Protein AF-A0A8H5FHR3-F1 (afdb_monomer_lite)

Foldseek 3Di:
DDDDDDDDDDDDPPPCPQDQKDKFKEKEKEWDWDFDQDPVRDTDIDIDIDIDIDIAMQGLDPCRVLVVVCVVCVVVVNCVPDPRDQLQWFWKWKDAPPDDPVPIDIDGHSVCCCPVPRVCCSVPPGPDHMYMYHYPVVSVVSRVVSVCVPPDDDDDPDPPDDPPQDPLNVQLVVLLVLQCVVAADPVPRWGWAQDPVPRDTDTQDPVQSSQQSSCVSVVQADSNGGHPDLVPDPVNVVVPPVPDDDPPDDDDDDDDDDDDDDDDDPPVVVVVVVVVPDDDDDDDDDDDDDDDDDDDDDDDDDDPPPPDPPPDPPPPDDPDPPPDDDLVCLVVDDLVVVVVVVDDSVVSVVSVVVSVVVVPPPPPPPPPDDDDPDDDDDDDDDFDKFWKKKFWAAPVRDTPDIDIFIWGKDFAPDFDQWDQDPVRIIIWMWTDDPPDPDTHTDDTRMYIDTDDD

Radius of gyration: 36.01 Å; chains: 1; bounding box: 108×109×96 Å

Secondary structure (DSSP, 8-state):
-PPPPPPP--------PPPSEEEEEEEEEEEEEEEEEPTTS-EEEEEEEEEEEEEEEEESSHHHHHHHHHHHHHHTT-TTT----TTS---EEEE-TTS-GGGPEEE-SHHHIIIIIIHHHHHS--SS-EEEEEEHHHHHHHHHHHHTTS-----S--SS------HHHHHHHHHHHHHHHHHB-TTT--EEEE-TTT-PEEEE-HHHHHHHHHHHHTTS--SSS--SSTTT-HHHHHHHHTT------------------PPP-THHHHHHHHTTS----------------PPPPPP------------SSSSSS----TT---GGGTTTS-HHHHHTTT--HHHHHHHHHHHHHHHTSGGG--------PPP-----PPPPPEEEEEEEE-TT--EEEEEEEEEEEEE-SSS-S-EE-TTSPEEEEEEEPTTSSSEEEPPTTEEEEE---

Structure (mmCIF, N/CA/C/O backbone):
data_AF-A0A8H5FHR3-F1
#
_entry.id   AF-A0A8H5FHR3-F1
#
loop_
_atom_site.group_PDB
_atom_site.id
_atom_site.type_symbol
_atom_site.label_atom_id
_atom_site.label_alt_id
_atom_site.label_comp_id
_atom_site.label_asym_id
_atom_site.label_entity_id
_atom_site.label_seq_id
_atom_site.pdbx_PDB_ins_code
_atom_site.Cartn_x
_atom_site.Cartn_y
_atom_site.Cartn_z
_atom_site.occupancy
_atom_site.B_iso_or_equiv
_atom_site.auth_seq_id
_atom_site.auth_comp_id
_atom_site.auth_asym_id
_atom_site.auth_atom_id
_atom_site.pdbx_PDB_model_num
ATOM 1 N N . MET A 1 1 ? -45.060 -19.296 67.989 1.00 48.03 1 MET A N 1
ATOM 2 C CA . MET A 1 1 ? -43.725 -19.459 67.376 1.00 48.03 1 MET A CA 1
ATOM 3 C C . MET A 1 1 ? -43.779 -18.892 65.967 1.00 48.03 1 MET A C 1
ATOM 5 O O . MET A 1 1 ? -44.470 -19.481 65.146 1.00 48.03 1 MET A O 1
ATOM 9 N N . PRO A 1 2 ? -43.163 -17.733 65.693 1.00 52.31 2 PRO A N 1
ATOM 10 C CA . PRO A 1 2 ? -43.038 -17.230 64.328 1.00 52.31 2 PRO A CA 1
ATOM 11 C C . PRO A 1 2 ? -41.894 -17.955 63.588 1.00 52.31 2 PRO A C 1
ATOM 13 O O . PRO A 1 2 ? -40.923 -18.361 64.235 1.00 52.31 2 PRO A O 1
ATOM 16 N N . PRO A 1 3 ? -41.990 -18.147 62.260 1.00 56.28 3 PRO A N 1
ATOM 17 C CA . PRO A 1 3 ? -40.948 -18.805 61.487 1.00 56.28 3 PRO A CA 1
ATOM 18 C C . PRO A 1 3 ? -39.727 -17.894 61.310 1.00 56.28 3 PRO A C 1
ATOM 20 O O . PRO A 1 3 ? -39.827 -16.685 61.107 1.00 56.28 3 PRO A O 1
ATOM 23 N N . ARG A 1 4 ? -38.564 -18.532 61.422 1.00 52.91 4 ARG A N 1
ATOM 24 C CA . ARG A 1 4 ? -37.206 -17.992 61.323 1.00 52.91 4 ARG A CA 1
ATOM 25 C C . ARG A 1 4 ? -36.960 -17.387 59.927 1.00 52.91 4 ARG A C 1
ATOM 27 O O . ARG A 1 4 ? -37.221 -18.085 58.949 1.00 52.91 4 ARG A O 1
ATOM 34 N N . PRO A 1 5 ? -36.435 -16.155 59.798 1.00 53.44 5 PRO A N 1
ATOM 35 C CA . PRO A 1 5 ? -36.032 -15.632 58.498 1.00 53.44 5 PRO A CA 1
ATOM 36 C C . PRO A 1 5 ? -34.801 -16.393 57.992 1.00 53.44 5 PRO A C 1
ATOM 38 O O . PRO A 1 5 ? -33.836 -16.602 58.732 1.00 53.44 5 PRO A O 1
ATOM 41 N N . ALA A 1 6 ? -34.873 -16.845 56.741 1.00 52.03 6 ALA A N 1
ATOM 42 C CA . ALA A 1 6 ? -33.776 -17.486 56.036 1.00 52.03 6 ALA A CA 1
ATOM 43 C C . ALA A 1 6 ? -32.660 -16.468 55.764 1.00 52.03 6 ALA A C 1
ATOM 45 O O . ALA A 1 6 ? -32.915 -15.349 55.319 1.00 52.03 6 ALA A O 1
ATOM 46 N N . SER A 1 7 ? -31.430 -16.878 56.063 1.00 51.78 7 SER A N 1
ATOM 47 C CA . SER A 1 7 ? -30.209 -16.125 55.801 1.00 51.78 7 SER A CA 1
ATOM 48 C C . SER A 1 7 ? -30.028 -15.856 54.300 1.00 51.78 7 SER A C 1
ATOM 50 O O . SER A 1 7 ? -30.373 -16.719 53.490 1.00 51.78 7 SER A O 1
ATOM 52 N N . PRO A 1 8 ? -29.452 -14.704 53.918 1.00 51.56 8 PRO A N 1
ATOM 53 C CA . PRO A 1 8 ? -29.149 -14.400 52.529 1.00 51.56 8 PRO A CA 1
ATOM 54 C C . PRO A 1 8 ? -28.032 -15.320 52.028 1.00 51.56 8 PRO A C 1
ATOM 56 O O . PRO A 1 8 ? -26.935 -15.360 52.585 1.00 51.56 8 PRO A O 1
ATOM 59 N N . SER A 1 9 ? -28.338 -16.068 50.973 1.00 47.25 9 SER A N 1
ATOM 60 C CA . SER A 1 9 ? -27.372 -16.774 50.142 1.00 47.25 9 SER A CA 1
ATOM 61 C C . SER A 1 9 ? -26.373 -15.769 49.573 1.00 47.25 9 SER A C 1
ATOM 63 O O . SER A 1 9 ? -26.748 -14.886 48.801 1.00 47.25 9 SER A O 1
ATOM 65 N N . GLN A 1 10 ? -25.115 -15.908 49.994 1.00 43.34 10 GLN A N 1
ATOM 66 C CA . GLN A 1 10 ? -23.955 -15.299 49.356 1.00 43.34 10 GLN A CA 1
ATOM 67 C C . GLN A 1 10 ? -23.964 -15.706 47.882 1.00 43.34 10 GLN A C 1
ATOM 69 O O . GLN A 1 10 ? -23.817 -16.883 47.568 1.00 43.34 10 GLN A O 1
ATOM 74 N N . SER A 1 11 ? -24.199 -14.741 46.997 1.00 49.16 11 SER A N 1
ATOM 75 C CA . SER A 1 11 ? -23.905 -14.880 45.578 1.00 49.16 11 SER A CA 1
ATOM 76 C C . SER A 1 11 ? -22.392 -14.893 45.415 1.00 49.16 11 SER A C 1
ATOM 78 O O . SER A 1 11 ? -21.709 -13.968 45.864 1.00 49.16 11 SER A O 1
ATOM 80 N N . ASP A 1 12 ? -21.908 -15.968 44.813 1.00 45.31 12 ASP A N 1
ATOM 81 C CA . ASP A 1 12 ? -20.527 -16.195 44.435 1.00 45.31 12 ASP A CA 1
ATOM 82 C C . ASP A 1 12 ? -19.939 -14.979 43.706 1.00 45.31 12 ASP A C 1
ATOM 84 O O . ASP A 1 12 ? -20.491 -14.482 42.724 1.00 45.31 12 ASP A O 1
ATOM 88 N N . ASN A 1 13 ? -18.799 -14.500 44.209 1.00 45.59 13 ASN A N 1
ATOM 89 C CA . ASN A 1 13 ? -17.895 -13.637 43.462 1.00 45.59 13 ASN A CA 1
ATOM 90 C C . ASN A 1 13 ? -17.289 -14.483 42.337 1.00 45.59 13 ASN A C 1
ATOM 92 O O . ASN A 1 13 ? -16.239 -15.105 42.515 1.00 45.59 13 ASN A O 1
ATOM 96 N N . GLU A 1 14 ? -17.968 -14.531 41.196 1.00 49.78 14 GLU A N 1
ATOM 97 C CA . GLU A 1 14 ? -17.368 -14.955 39.939 1.00 49.78 14 GLU A CA 1
ATOM 98 C C . GLU A 1 14 ? -16.311 -13.905 39.588 1.00 49.78 14 GLU A C 1
ATOM 100 O O . GLU A 1 14 ? -16.619 -12.748 39.307 1.00 49.78 14 GLU A O 1
ATOM 105 N N . ALA A 1 15 ? -15.043 -14.277 39.765 1.00 50.47 15 ALA A N 1
ATOM 106 C CA . ALA A 1 15 ? -13.921 -13.434 39.400 1.00 50.47 15 ALA A CA 1
ATOM 107 C C . ALA A 1 15 ? -14.046 -13.104 37.910 1.00 50.47 15 ALA A C 1
ATOM 109 O O . ALA A 1 15 ? -13.967 -13.997 37.070 1.00 50.47 15 ALA A O 1
ATOM 110 N N . ASP A 1 16 ? -14.280 -11.827 37.632 1.00 54.12 16 ASP A N 1
ATOM 111 C CA . ASP A 1 16 ? -14.440 -11.225 36.315 1.00 54.12 16 ASP A CA 1
ATOM 112 C C . ASP A 1 16 ? -13.160 -11.470 35.498 1.00 54.12 16 ASP A C 1
ATOM 114 O O . ASP A 1 16 ? -12.168 -10.744 35.610 1.00 54.12 16 ASP A O 1
ATOM 118 N N . ILE A 1 17 ? -13.118 -12.582 34.760 1.00 59.38 17 ILE A N 1
ATOM 119 C CA . ILE A 1 17 ? -12.041 -12.850 33.809 1.00 59.38 17 ILE A CA 1
ATOM 120 C C . ILE A 1 17 ? -12.253 -11.840 32.679 1.00 59.38 17 ILE A C 1
ATOM 122 O O . ILE A 1 17 ? -13.296 -11.902 32.023 1.00 59.38 17 ILE A O 1
ATOM 126 N N . PRO A 1 18 ? -11.307 -10.914 32.430 1.00 68.44 18 PRO A N 1
ATOM 127 C CA . PRO A 1 18 ? -11.482 -9.921 31.385 1.00 68.44 18 PRO A CA 1
ATOM 128 C C . PRO A 1 18 ? -11.666 -10.644 30.054 1.00 68.44 18 PRO A C 1
ATOM 130 O O . PRO A 1 18 ? -10.837 -11.474 29.668 1.00 68.44 18 PRO A O 1
ATOM 133 N N . ALA A 1 19 ? -12.773 -10.350 29.372 1.00 73.00 19 ALA A N 1
ATOM 134 C CA . ALA A 1 19 ? -13.045 -10.896 28.053 1.00 73.00 19 ALA A CA 1
ATOM 135 C C . ALA A 1 19 ? -11.858 -10.582 27.131 1.00 73.00 19 ALA A C 1
ATOM 137 O O . ALA A 1 19 ? -11.482 -9.425 26.950 1.00 73.00 19 ALA A O 1
ATOM 138 N N . THR A 1 20 ? -11.237 -11.620 26.572 1.00 86.38 20 THR A N 1
ATOM 139 C CA . THR A 1 20 ? -10.060 -11.477 25.700 1.00 86.38 20 THR A CA 1
ATOM 140 C C . THR A 1 20 ? -10.434 -11.199 24.246 1.00 86.38 20 THR A C 1
ATOM 142 O O . THR A 1 20 ? -9.571 -10.842 23.443 1.00 86.38 20 THR A O 1
ATOM 145 N N . GLU A 1 21 ? -11.712 -11.362 23.901 1.00 90.94 21 GLU A N 1
ATOM 146 C CA . GLU A 1 21 ? -12.247 -11.153 22.562 1.00 90.94 21 GLU A CA 1
ATOM 147 C C . GLU A 1 21 ? -13.685 -10.617 22.588 1.00 90.94 21 GLU A C 1
ATOM 149 O O . GLU A 1 21 ? -14.447 -10.876 23.522 1.00 90.94 21 GLU A O 1
ATOM 154 N N . ILE A 1 22 ? -14.072 -9.879 21.544 1.00 92.81 22 ILE A N 1
ATOM 155 C CA . ILE A 1 22 ? -15.443 -9.384 21.364 1.00 92.81 22 ILE A CA 1
ATOM 156 C C . ILE A 1 22 ? -15.817 -9.289 19.880 1.00 92.81 22 ILE A C 1
ATOM 158 O O . ILE A 1 22 ? -15.094 -8.694 19.080 1.00 92.81 22 ILE A O 1
ATOM 162 N N . SER A 1 23 ? -16.961 -9.865 19.494 1.00 94.31 23 SER A N 1
ATOM 163 C CA . SER A 1 23 ? -17.502 -9.751 18.129 1.00 94.31 23 SER A CA 1
ATOM 164 C C . SER A 1 23 ? -18.374 -8.510 17.995 1.00 94.31 23 SER A C 1
ATOM 166 O O . SER A 1 23 ? -19.320 -8.324 18.761 1.00 94.31 23 SER A O 1
ATOM 168 N N . LEU A 1 24 ? -18.070 -7.659 17.015 1.00 94.69 24 LEU A N 1
ATOM 169 C CA . LEU A 1 24 ? -18.807 -6.424 16.759 1.00 94.69 24 LEU A CA 1
ATOM 170 C C . LEU A 1 24 ? -19.072 -6.216 15.270 1.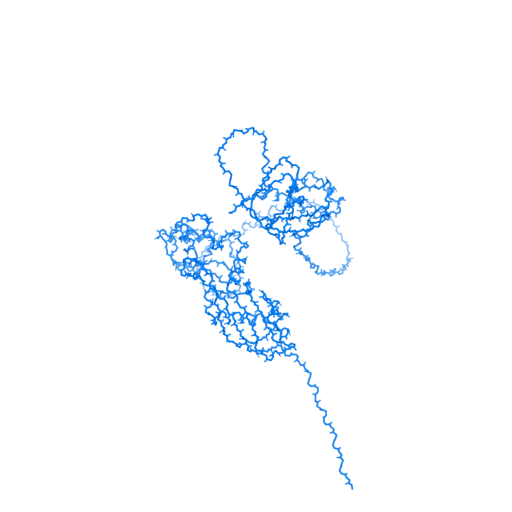00 94.69 24 LEU A C 1
ATOM 172 O O . LEU A 1 24 ? -18.331 -6.662 14.391 1.00 94.69 24 LEU A O 1
ATOM 176 N N . LYS A 1 25 ? -20.127 -5.446 14.990 1.00 95.31 25 LYS A N 1
ATOM 177 C CA . LYS A 1 25 ? -20.406 -4.940 13.645 1.00 95.31 25 LYS A CA 1
ATOM 178 C C . LYS A 1 25 ? -19.497 -3.760 13.320 1.00 95.31 25 LYS A C 1
ATOM 180 O O . LYS A 1 25 ? -19.378 -2.810 14.097 1.00 95.31 25 LYS A O 1
ATOM 185 N N . VAL A 1 26 ? -18.925 -3.800 12.125 1.00 96.50 26 VAL A N 1
ATOM 186 C CA . VAL A 1 26 ? -18.013 -2.795 11.589 1.00 96.50 26 VAL A CA 1
ATOM 187 C C . VAL A 1 26 ? -18.576 -2.257 10.277 1.00 96.50 26 VAL A C 1
ATOM 189 O O . VAL A 1 26 ? -18.879 -3.015 9.355 1.00 96.50 26 VAL A O 1
ATOM 192 N N . SER A 1 27 ? -18.703 -0.937 10.182 1.00 96.19 27 SER A N 1
ATOM 193 C CA . SER A 1 27 ? -19.031 -0.229 8.947 1.00 96.19 27 SER A CA 1
ATOM 194 C C . SER A 1 27 ? -17.742 0.233 8.281 1.00 96.19 27 SER A C 1
ATOM 196 O O . SER A 1 27 ? -16.971 0.990 8.858 1.00 96.19 27 SER A O 1
ATOM 198 N N . VAL A 1 28 ? -17.480 -0.217 7.065 1.00 96.69 28 VAL A N 1
ATOM 199 C CA . VAL A 1 28 ? -16.264 0.113 6.324 1.00 96.69 28 VAL A CA 1
ATOM 200 C C . VAL A 1 28 ? -16.623 1.046 5.180 1.00 96.69 28 VAL A C 1
ATOM 202 O O . VAL A 1 28 ? -17.497 0.731 4.375 1.00 96.69 28 VAL A O 1
ATOM 205 N N . GLN A 1 29 ? -15.946 2.185 5.097 1.00 96.31 29 GLN A N 1
ATOM 206 C CA . GLN A 1 29 ? -16.105 3.201 4.065 1.00 96.31 29 GLN A CA 1
ATOM 207 C C . GLN A 1 29 ? -14.845 3.264 3.209 1.00 96.31 29 GLN A C 1
ATOM 209 O O . GLN A 1 29 ? -13.802 3.741 3.652 1.00 96.31 29 GLN A O 1
ATOM 214 N N . LEU A 1 30 ? -14.946 2.801 1.969 1.00 94.50 30 LEU A N 1
ATOM 215 C CA . LEU A 1 30 ? -13.879 2.875 0.986 1.00 94.50 30 LEU A CA 1
ATOM 216 C C . LEU A 1 30 ? -14.018 4.144 0.151 1.00 94.50 30 LEU A C 1
ATOM 218 O O . LEU A 1 30 ? -15.037 4.340 -0.504 1.00 94.50 30 LEU A O 1
ATOM 222 N N . THR A 1 31 ? -12.976 4.969 0.134 1.00 93.56 31 THR A N 1
ATOM 223 C CA . THR A 1 31 ? -12.853 6.119 -0.760 1.00 93.56 31 THR A CA 1
ATOM 224 C C . THR A 1 31 ? -11.999 5.750 -1.971 1.00 93.56 31 THR A C 1
ATOM 226 O O . THR A 1 31 ? -10.802 5.476 -1.844 1.00 93.56 31 THR A O 1
ATOM 229 N N . GLU A 1 32 ? -12.615 5.794 -3.148 1.00 90.19 32 GLU A N 1
ATOM 230 C CA . GLU A 1 32 ? -11.971 5.662 -4.450 1.00 90.19 32 GLU A CA 1
ATOM 231 C C . GLU A 1 32 ? -11.929 7.020 -5.157 1.00 90.19 32 GLU A C 1
ATOM 233 O O . GLU A 1 32 ? -12.780 7.890 -4.957 1.00 90.19 32 GLU A O 1
ATOM 238 N N . TYR A 1 33 ? -10.910 7.205 -5.992 1.00 87.31 33 TYR A N 1
ATOM 239 C CA . TYR A 1 33 ? -10.744 8.414 -6.785 1.00 87.31 33 TYR A CA 1
ATOM 240 C C . TYR A 1 33 ? -10.643 8.024 -8.250 1.00 87.31 33 TYR A C 1
ATOM 242 O O . TYR A 1 33 ? -9.748 7.267 -8.628 1.00 87.31 33 TYR A O 1
ATOM 250 N N . THR A 1 34 ? -11.549 8.549 -9.062 1.00 81.69 34 THR A N 1
ATOM 251 C CA . THR A 1 34 ? -11.588 8.324 -10.506 1.00 81.69 34 THR A CA 1
ATOM 252 C C . THR A 1 34 ? -11.325 9.635 -11.235 1.00 81.69 34 THR A C 1
ATOM 254 O O . THR A 1 34 ? -11.642 10.726 -10.751 1.00 81.69 34 THR A O 1
ATOM 257 N N . SER A 1 35 ? -10.680 9.556 -12.395 1.00 74.94 35 SER A N 1
ATOM 258 C CA . SER A 1 35 ? -10.514 10.704 -13.277 1.00 74.94 35 SER A CA 1
ATOM 259 C C . SER A 1 35 ? -11.824 10.933 -14.031 1.00 74.94 35 SER A C 1
ATOM 261 O O . SER A 1 35 ? -12.237 10.128 -14.859 1.00 74.94 35 SER A O 1
ATOM 263 N N . GLY A 1 36 ? -12.508 12.031 -13.714 1.00 65.94 36 GLY A N 1
ATOM 264 C CA . GLY A 1 36 ? -13.673 12.493 -14.458 1.00 65.94 36 GLY A CA 1
ATOM 265 C C . GLY A 1 36 ? -13.285 13.589 -15.445 1.00 65.94 36 GLY A C 1
ATOM 266 O O . GLY A 1 36 ? -12.474 14.467 -15.140 1.00 65.94 36 GLY A O 1
ATOM 267 N N . THR A 1 37 ? -13.884 13.579 -16.629 1.00 54.75 37 THR A N 1
ATOM 268 C CA . THR A 1 37 ? -13.828 14.699 -17.572 1.00 54.75 37 THR A CA 1
ATOM 269 C C . THR A 1 37 ? -15.017 15.615 -17.312 1.00 54.75 37 THR A C 1
ATOM 271 O O . THR A 1 37 ? -16.170 15.195 -17.360 1.00 54.75 37 THR A O 1
ATOM 274 N N . THR A 1 38 ? -14.749 16.883 -16.998 1.00 56.47 38 THR A N 1
ATOM 275 C CA . THR A 1 38 ? -15.813 17.895 -16.948 1.00 56.47 38 THR A CA 1
ATOM 276 C C . THR A 1 38 ? -16.218 18.293 -18.367 1.00 56.47 38 THR A C 1
ATOM 278 O O . THR A 1 38 ? -15.428 18.148 -19.300 1.00 56.47 38 THR A O 1
ATOM 281 N N . ALA A 1 39 ? -17.427 18.841 -18.536 1.00 58.69 39 ALA A N 1
ATOM 282 C CA . ALA A 1 39 ? -17.963 19.280 -19.832 1.00 58.69 39 ALA A CA 1
ATOM 283 C C . ALA A 1 39 ? -17.077 20.307 -20.582 1.00 58.69 39 ALA A C 1
ATOM 285 O O . ALA A 1 39 ? -17.313 20.569 -21.754 1.00 58.69 39 ALA A O 1
ATOM 286 N N . GLY A 1 40 ? -16.042 20.857 -19.931 1.00 67.06 40 GLY A N 1
ATOM 287 C CA . GLY A 1 40 ? -15.035 21.743 -20.526 1.00 67.06 40 GLY A CA 1
ATOM 288 C C . GLY A 1 40 ? -13.650 21.116 -20.745 1.00 67.06 40 GLY A C 1
ATOM 289 O O . GLY A 1 40 ? -12.674 21.852 -20.837 1.00 67.06 40 GLY A O 1
ATOM 290 N N . GLY A 1 41 ? -13.510 19.786 -20.743 1.00 61.84 41 GLY A N 1
ATOM 291 C CA . GLY A 1 41 ? -12.248 19.094 -21.060 1.00 61.84 41 GLY A CA 1
ATOM 292 C C . GLY A 1 41 ? -11.176 19.101 -19.960 1.00 61.84 41 GLY A C 1
ATOM 293 O O . GLY A 1 41 ? -10.181 18.388 -20.077 1.00 61.84 41 GLY A O 1
ATOM 294 N N . LYS A 1 42 ? -11.370 19.831 -18.852 1.00 61.72 42 LYS A N 1
ATOM 295 C CA . LYS A 1 42 ? -10.467 19.771 -17.690 1.00 61.72 42 LYS A CA 1
ATOM 296 C C . LYS A 1 42 ? -10.707 18.478 -16.900 1.00 61.72 42 LYS A C 1
ATOM 298 O O . LYS A 1 42 ? -11.839 18.209 -16.472 1.00 61.72 42 LYS A O 1
ATOM 303 N N . LYS A 1 43 ? -9.643 17.688 -16.708 1.00 62.16 43 LYS A N 1
ATOM 304 C CA . LYS A 1 43 ? -9.630 16.491 -15.848 1.00 62.16 43 LYS A CA 1
ATOM 305 C C . LYS A 1 43 ? -9.874 16.933 -14.400 1.00 62.16 43 LYS A C 1
ATOM 307 O O . LYS A 1 43 ? -9.109 17.725 -13.860 1.00 62.16 43 LYS A O 1
ATOM 312 N N . LYS A 1 44 ? -10.943 16.441 -13.773 1.00 74.25 44 LYS A N 1
ATOM 313 C CA . LYS A 1 44 ? -11.244 16.656 -12.353 1.00 74.25 44 LYS A CA 1
ATOM 314 C C . LYS A 1 44 ? -11.252 15.308 -11.652 1.00 74.25 44 LYS A C 1
ATOM 316 O O . LYS A 1 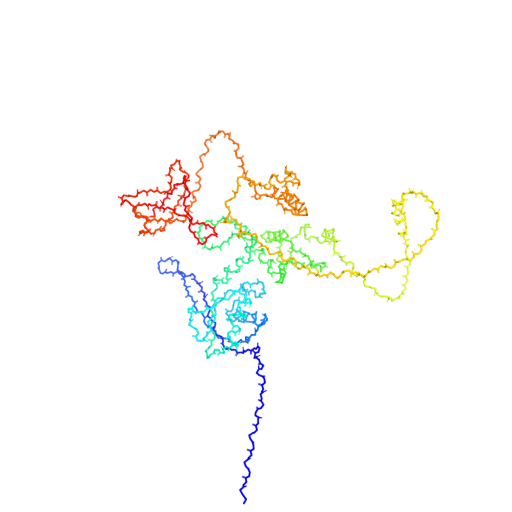44 ? -11.862 14.353 -12.124 1.00 74.25 44 LYS A O 1
ATOM 321 N N . LEU A 1 45 ? -10.588 15.238 -10.508 1.00 76.19 45 LEU A N 1
ATOM 322 C CA . LEU A 1 45 ? -10.625 14.052 -9.671 1.00 76.19 45 LEU A CA 1
ATOM 323 C C . LEU A 1 45 ? -11.997 13.960 -8.988 1.00 76.19 45 LEU A C 1
ATOM 325 O O . LEU A 1 45 ? -12.379 14.853 -8.229 1.00 76.19 45 LEU A O 1
ATOM 329 N N . VAL A 1 46 ? -12.745 12.902 -9.278 1.00 82.88 46 VAL A N 1
ATOM 330 C CA . VAL A 1 46 ? -14.036 12.612 -8.651 1.00 82.88 46 VAL A CA 1
ATOM 331 C C . VAL A 1 46 ? -13.791 11.654 -7.490 1.00 82.88 46 VAL A C 1
ATOM 333 O O . VAL A 1 46 ? -13.105 10.646 -7.643 1.00 82.88 46 VAL A O 1
ATOM 336 N N . LYS A 1 47 ? -14.318 12.002 -6.313 1.00 88.75 47 LYS A N 1
ATOM 337 C CA . LYS A 1 47 ? -14.247 11.185 -5.098 1.00 88.75 47 LYS A CA 1
ATOM 338 C C . LYS A 1 47 ? -15.540 10.386 -4.963 1.00 88.75 47 LYS A C 1
ATOM 340 O O . LYS A 1 47 ? -16.611 10.983 -4.888 1.00 88.75 47 LYS A O 1
ATOM 345 N N . GLU A 1 48 ? -15.430 9.066 -4.901 1.00 89.44 48 GLU A N 1
ATOM 346 C CA . GLU A 1 48 ? -16.550 8.148 -4.685 1.00 89.44 48 GLU A CA 1
ATOM 347 C C . GLU A 1 48 ? -16.337 7.386 -3.373 1.00 89.44 48 GLU A C 1
ATOM 349 O O . GLU A 1 48 ? -15.251 6.859 -3.127 1.00 89.44 48 GLU A O 1
ATOM 354 N N . THR A 1 49 ? -17.366 7.324 -2.524 1.00 93.19 49 THR A N 1
ATOM 355 C CA . THR A 1 49 ? -17.314 6.581 -1.259 1.00 93.19 49 THR A CA 1
ATOM 356 C C . THR A 1 49 ? -18.298 5.419 -1.295 1.00 93.19 49 THR A C 1
ATOM 358 O O . THR A 1 49 ? -19.493 5.620 -1.498 1.00 93.19 49 THR A O 1
ATOM 361 N N . LYS A 1 50 ? -17.804 4.202 -1.056 1.00 94.44 50 LYS A N 1
ATOM 362 C CA . LYS A 1 50 ? -18.600 2.972 -0.961 1.00 94.44 50 LYS A CA 1
ATOM 363 C C . LYS A 1 50 ? -18.606 2.485 0.483 1.00 94.44 50 LYS A C 1
ATOM 365 O O . LYS A 1 50 ? -17.542 2.301 1.065 1.00 94.44 50 LYS A O 1
ATOM 370 N N . THR A 1 51 ? -19.783 2.216 1.038 1.00 96.31 51 THR A N 1
ATOM 371 C CA . THR A 1 51 ? -19.930 1.719 2.416 1.00 96.31 51 THR A CA 1
ATOM 372 C C . THR A 1 51 ? -20.392 0.266 2.415 1.00 96.31 51 THR A C 1
ATOM 374 O O . THR A 1 51 ? -21.310 -0.088 1.676 1.00 96.31 51 THR A O 1
ATOM 377 N N . LYS A 1 52 ? -19.767 -0.585 3.234 1.00 96.56 52 LYS A N 1
ATOM 378 C CA . LYS A 1 52 ? -20.171 -1.982 3.456 1.00 96.56 52 LYS A CA 1
ATOM 379 C C . LYS A 1 52 ? -20.078 -2.332 4.931 1.00 96.56 52 LYS A C 1
ATOM 381 O O . LYS A 1 52 ? -19.190 -1.850 5.621 1.00 96.56 52 LYS A O 1
ATOM 386 N N . GLU A 1 53 ? -20.957 -3.208 5.394 1.00 96.00 53 GLU A N 1
ATOM 387 C CA . GLU A 1 53 ? -20.919 -3.727 6.760 1.00 96.00 53 GLU A CA 1
ATOM 388 C C . GLU A 1 53 ? -20.299 -5.128 6.795 1.00 96.00 53 GLU A C 1
ATOM 390 O O . GLU A 1 53 ? -20.471 -5.938 5.872 1.00 96.00 53 GLU A O 1
ATOM 395 N N . LEU A 1 54 ? -19.558 -5.405 7.863 1.00 96.00 54 LEU A N 1
ATOM 396 C CA . LEU A 1 54 ? -19.004 -6.715 8.179 1.00 96.00 54 LEU A CA 1
ATOM 397 C C . LEU A 1 54 ? -19.059 -6.964 9.686 1.00 96.00 54 LEU A C 1
ATOM 399 O O . LEU A 1 54 ? -19.209 -6.036 10.477 1.00 96.00 54 LEU A O 1
ATOM 403 N N . GLU A 1 55 ? -18.940 -8.224 10.070 1.00 95.94 55 GLU A N 1
ATOM 404 C CA . GLU A 1 55 ? -18.784 -8.638 11.460 1.00 95.94 55 GLU A CA 1
ATOM 405 C C . GLU A 1 55 ? -17.326 -9.046 11.675 1.00 95.94 55 GLU A C 1
ATOM 407 O O . GLU A 1 55 ? -16.738 -9.694 10.804 1.00 95.94 55 GLU A O 1
ATOM 412 N N . HIS A 1 56 ? -16.731 -8.605 12.784 1.00 96.50 56 HIS A N 1
ATOM 413 C CA . HIS A 1 56 ? -15.336 -8.887 13.114 1.00 96.50 56 HIS A CA 1
ATOM 414 C C . HIS A 1 56 ? -15.170 -9.146 14.609 1.00 96.50 56 HIS A C 1
ATOM 416 O O . HIS A 1 56 ? -15.676 -8.380 15.431 1.00 96.50 56 HIS A O 1
ATOM 422 N N . THR A 1 57 ? -14.408 -10.185 14.941 1.00 96.38 57 THR A N 1
ATOM 423 C CA . THR A 1 57 ? -14.000 -10.492 16.315 1.00 96.38 57 THR A CA 1
ATOM 424 C C . THR A 1 57 ? -12.703 -9.763 16.633 1.00 96.38 57 THR A C 1
ATOM 426 O O . THR A 1 57 ? -11.651 -10.087 16.086 1.00 96.38 57 THR A O 1
ATOM 429 N N . PHE A 1 58 ? -12.779 -8.755 17.499 1.00 94.69 58 PHE A N 1
ATOM 430 C CA . PHE A 1 58 ? -11.622 -8.021 17.996 1.00 94.69 58 PHE A CA 1
ATOM 431 C C . PHE A 1 58 ? -10.928 -8.838 19.083 1.00 94.69 58 PHE A C 1
ATOM 433 O O . PHE A 1 58 ? -11.547 -9.212 20.072 1.00 94.69 58 PHE A O 1
ATOM 440 N N . GLU A 1 59 ? -9.641 -9.090 18.879 1.00 94.94 59 GLU A N 1
ATOM 441 C CA . GLU A 1 59 ? -8.762 -9.888 19.735 1.00 94.94 59 GLU A CA 1
ATOM 442 C C . GLU A 1 59 ? -7.343 -9.312 19.594 1.00 94.94 59 GLU A C 1
ATOM 444 O O . GLU A 1 59 ? -6.965 -8.864 18.502 1.00 94.94 59 GLU A O 1
ATOM 449 N N . ALA A 1 60 ? -6.545 -9.335 20.668 1.00 94.00 60 ALA A N 1
ATOM 450 C CA . ALA A 1 60 ? -5.152 -8.871 20.689 1.00 94.00 60 ALA A CA 1
ATOM 451 C C . ALA A 1 60 ? -4.202 -9.880 20.006 1.00 94.00 60 ALA A C 1
ATOM 453 O O . ALA A 1 60 ? -3.265 -10.411 20.601 1.00 94.00 60 ALA A O 1
ATOM 454 N N . SER A 1 61 ? -4.490 -10.179 18.741 1.00 93.81 61 SER A N 1
ATOM 455 C CA . SER A 1 61 ? -3.900 -11.269 17.971 1.00 93.81 61 SER A CA 1
ATOM 456 C C . SER A 1 61 ? -3.601 -10.810 16.546 1.00 93.81 61 SER A C 1
ATOM 458 O O . SER A 1 61 ? -4.428 -10.178 15.880 1.00 93.81 61 SER A O 1
ATOM 460 N N . LYS A 1 62 ? -2.412 -11.159 16.032 1.00 93.12 62 LYS A N 1
ATOM 461 C CA . LYS A 1 62 ? -2.027 -10.855 14.642 1.00 93.12 62 LYS A CA 1
ATOM 462 C C . LYS A 1 62 ? -3.023 -11.444 13.646 1.00 93.12 62 LYS A C 1
ATOM 464 O O . LYS A 1 62 ? -3.333 -10.821 12.634 1.00 93.12 62 LYS A O 1
ATOM 469 N N . LYS A 1 63 ? -3.555 -12.632 13.947 1.00 93.88 63 LYS A N 1
ATOM 470 C CA . LYS A 1 63 ? -4.543 -13.313 13.107 1.00 93.88 63 LYS A CA 1
ATOM 471 C C . LYS A 1 63 ? -5.839 -12.508 13.012 1.00 93.88 63 LYS A C 1
ATOM 473 O O . LYS A 1 63 ? -6.391 -12.409 11.919 1.00 93.88 63 LYS A O 1
ATOM 478 N N . SER A 1 64 ? -6.286 -11.902 14.113 1.00 95.12 64 SER A N 1
ATOM 479 C CA . SER A 1 64 ? -7.442 -10.998 14.117 1.00 95.12 64 SER A CA 1
ATOM 480 C C . SER A 1 64 ? -7.197 -9.773 13.228 1.00 95.12 64 SER A C 1
ATOM 482 O O . SER A 1 64 ? -8.001 -9.489 12.338 1.00 95.12 64 SER A O 1
ATOM 484 N N . TYR A 1 65 ? -6.046 -9.108 13.370 1.00 95.25 65 TYR A N 1
ATOM 485 C CA . TYR A 1 65 ? -5.684 -7.949 12.542 1.00 95.25 65 TYR A CA 1
ATOM 486 C C . TYR A 1 65 ? -5.636 -8.278 11.040 1.00 95.25 65 TYR A C 1
ATOM 488 O O . TYR A 1 65 ? -6.290 -7.619 10.227 1.00 95.25 65 TYR A O 1
ATOM 496 N N . LEU A 1 66 ? -4.913 -9.337 10.659 1.00 94.88 66 LEU A N 1
ATOM 497 C CA . LEU A 1 66 ? -4.826 -9.771 9.261 1.00 94.88 66 LEU A CA 1
ATOM 498 C C . LEU A 1 66 ? -6.187 -10.248 8.733 1.00 94.88 66 LEU A C 1
ATOM 500 O O . LEU A 1 66 ? -6.508 -10.025 7.563 1.00 94.88 66 LEU A O 1
ATOM 504 N N . GLY A 1 67 ? -7.003 -10.871 9.587 1.00 95.44 67 GLY A N 1
ATOM 505 C CA . GLY A 1 67 ? -8.369 -11.285 9.273 1.00 95.44 67 GLY A CA 1
ATOM 506 C C . GLY A 1 67 ? -9.275 -10.100 8.943 1.00 95.44 67 GLY A C 1
ATOM 507 O O . GLY A 1 67 ? -9.975 -10.137 7.927 1.00 95.44 67 GLY A O 1
ATOM 508 N N . LEU A 1 68 ? -9.201 -9.021 9.730 1.00 96.12 68 LEU A N 1
ATOM 509 C CA . LEU A 1 68 ? -9.921 -7.773 9.473 1.00 96.12 68 LEU A CA 1
ATOM 510 C C . LEU A 1 68 ? -9.521 -7.190 8.113 1.00 96.12 68 LEU A C 1
ATOM 512 O O . LEU A 1 68 ? -10.379 -6.970 7.256 1.00 96.12 68 LEU A O 1
ATOM 516 N N . LEU A 1 69 ? -8.216 -7.003 7.882 1.00 94.38 69 LEU A N 1
ATOM 517 C CA . LEU A 1 69 ? -7.673 -6.474 6.624 1.00 94.38 69 LEU A CA 1
ATOM 518 C C . LEU A 1 69 ? -8.109 -7.297 5.410 1.00 94.38 69 LEU A C 1
ATOM 520 O O . LEU A 1 69 ? -8.614 -6.753 4.426 1.00 94.38 69 LEU A O 1
ATOM 524 N N . THR A 1 70 ? -7.959 -8.618 5.496 1.00 94.75 70 THR A N 1
ATOM 525 C CA . THR A 1 70 ? -8.319 -9.539 4.413 1.00 94.75 70 THR A CA 1
ATOM 526 C C . THR A 1 70 ? -9.810 -9.454 4.110 1.00 94.75 70 THR A C 1
ATOM 528 O O . THR A 1 70 ? -10.201 -9.306 2.951 1.00 94.75 70 THR A O 1
ATOM 531 N N . THR A 1 71 ? -10.653 -9.473 5.144 1.00 95.50 71 THR A N 1
ATOM 532 C CA . THR A 1 71 ? -12.110 -9.403 4.988 1.00 95.50 71 THR A CA 1
ATOM 533 C C . THR A 1 71 ? -12.537 -8.082 4.355 1.00 95.50 71 THR A C 1
ATOM 535 O O . THR A 1 71 ? -13.362 -8.087 3.439 1.00 95.50 71 THR A O 1
ATOM 538 N N . MET A 1 72 ? -11.940 -6.959 4.769 1.00 94.69 72 MET A N 1
ATOM 539 C CA . MET A 1 72 ? -12.189 -5.650 4.163 1.00 94.69 72 MET A CA 1
ATOM 540 C C . MET A 1 72 ? -11.831 -5.650 2.673 1.00 94.69 72 MET A C 1
ATOM 542 O O . MET A 1 72 ? -12.675 -5.337 1.833 1.00 94.69 72 MET A O 1
ATOM 546 N N . LEU A 1 73 ? -10.618 -6.070 2.311 1.00 92.12 73 LEU A N 1
ATOM 547 C CA . LEU A 1 73 ? -10.177 -6.061 0.914 1.00 92.12 73 LEU A CA 1
ATOM 548 C C . LEU A 1 73 ? -11.004 -7.002 0.031 1.00 92.12 73 LEU A C 1
ATOM 550 O O . LEU A 1 73 ? -11.356 -6.633 -1.091 1.00 92.12 73 LEU A O 1
ATOM 554 N N . VAL A 1 74 ? -11.373 -8.186 0.527 1.00 93.44 74 VAL A N 1
ATOM 555 C CA . VAL A 1 74 ? -12.252 -9.122 -0.192 1.00 93.44 74 VAL A CA 1
ATOM 556 C C . VAL A 1 74 ? -13.640 -8.517 -0.390 1.00 93.44 74 VAL A C 1
ATOM 558 O O . VAL A 1 74 ? -14.150 -8.517 -1.511 1.00 93.44 74 VAL A O 1
ATOM 561 N N . LYS A 1 75 ? -14.241 -7.936 0.658 1.00 94.75 75 LYS A N 1
ATOM 562 C CA . LYS A 1 75 ? -15.573 -7.315 0.583 1.00 94.75 75 LYS A CA 1
ATOM 563 C C . LYS A 1 75 ? -15.632 -6.206 -0.459 1.00 94.75 75 LYS A C 1
ATOM 565 O O . LYS A 1 75 ? -16.669 -6.061 -1.105 1.00 94.75 75 LYS A O 1
ATOM 570 N N . PHE A 1 76 ? -14.560 -5.446 -0.658 1.00 92.19 76 PHE A N 1
ATOM 571 C CA . PHE A 1 76 ? -14.497 -4.386 -1.670 1.00 92.19 76 PHE A CA 1
ATOM 572 C C . PHE A 1 76 ? -13.937 -4.828 -3.031 1.00 92.19 76 PHE A C 1
ATOM 574 O O . PHE A 1 76 ? -13.876 -4.015 -3.945 1.00 92.19 76 PHE A O 1
ATOM 581 N N . GLY A 1 77 ? -13.576 -6.104 -3.207 1.00 90.25 77 GLY A N 1
ATOM 582 C CA . GLY A 1 77 ? -13.010 -6.605 -4.466 1.00 90.25 77 GLY A CA 1
ATOM 583 C C . GLY A 1 77 ? -11.563 -6.163 -4.721 1.00 90.25 77 GLY A C 1
ATOM 584 O O . GLY A 1 77 ? -11.065 -6.288 -5.837 1.00 90.25 77 GLY A O 1
ATOM 585 N N . LEU A 1 78 ? -10.872 -5.675 -3.690 1.00 88.06 78 LEU A N 1
ATOM 586 C CA . LEU A 1 78 ? -9.490 -5.197 -3.745 1.00 88.06 78 LEU A CA 1
ATOM 587 C C . LEU A 1 78 ? -8.453 -6.309 -3.521 1.00 88.06 78 LEU A C 1
ATOM 589 O O . LEU A 1 78 ? -7.270 -6.102 -3.782 1.00 88.06 78 LEU A O 1
ATOM 593 N N . ALA A 1 79 ? -8.881 -7.508 -3.116 1.00 86.69 79 ALA A N 1
ATOM 594 C CA . ALA A 1 79 ? -7.994 -8.646 -2.845 1.00 86.69 79 ALA A CA 1
ATOM 595 C C . ALA A 1 79 ? -7.098 -9.060 -4.034 1.00 86.69 79 ALA A C 1
ATOM 597 O O . ALA A 1 79 ? -6.072 -9.697 -3.835 1.00 86.69 79 ALA A O 1
ATOM 598 N N . ARG A 1 80 ? -7.450 -8.689 -5.276 1.00 82.19 80 ARG A N 1
ATOM 599 C CA . ARG A 1 80 ? -6.616 -8.961 -6.464 1.00 82.19 80 ARG A CA 1
ATOM 600 C C . ARG A 1 80 ? -5.386 -8.051 -6.581 1.00 82.19 80 ARG A C 1
ATOM 602 O O . ARG A 1 80 ? -4.426 -8.437 -7.234 1.00 82.19 80 ARG A O 1
ATOM 609 N N . GLY A 1 81 ? -5.426 -6.841 -6.016 1.00 80.50 81 GLY A N 1
ATOM 610 C CA . GLY A 1 81 ? -4.343 -5.847 -6.134 1.00 80.50 81 GLY A CA 1
ATOM 611 C C . GLY A 1 81 ? -3.504 -5.670 -4.865 1.00 80.50 81 GLY A C 1
ATOM 612 O O . GLY A 1 81 ? -2.413 -5.086 -4.909 1.00 80.50 81 GLY A O 1
ATOM 613 N N . PHE A 1 82 ? -4.011 -6.170 -3.739 1.00 83.94 82 PHE A N 1
ATOM 614 C CA . PHE A 1 82 ? -3.434 -5.986 -2.415 1.00 83.94 82 PHE A CA 1
ATOM 615 C C . PHE A 1 82 ? -3.344 -7.334 -1.696 1.00 83.94 82 PHE A C 1
ATOM 617 O O . PHE A 1 82 ? -4.366 -7.948 -1.394 1.00 83.94 82 PHE A O 1
ATOM 624 N N . THR A 1 83 ? -2.113 -7.779 -1.439 1.00 85.56 83 THR A N 1
ATOM 625 C CA . THR A 1 83 ? -1.819 -9.014 -0.705 1.00 85.56 83 THR A CA 1
ATOM 626 C C . THR A 1 83 ? -1.580 -8.677 0.756 1.00 85.56 83 THR A C 1
ATOM 628 O O . THR A 1 83 ? -0.614 -7.985 1.084 1.00 85.56 83 THR A O 1
ATOM 631 N N . VAL A 1 84 ? -2.464 -9.128 1.642 1.00 87.94 84 VAL A N 1
ATOM 632 C CA . VAL A 1 84 ? -2.309 -8.913 3.085 1.00 87.94 84 VAL A CA 1
ATOM 633 C C . VAL A 1 84 ? -1.178 -9.798 3.597 1.00 87.94 84 VAL A C 1
ATOM 635 O O . VAL A 1 84 ? -1.230 -11.015 3.446 1.00 87.94 84 VAL A O 1
ATOM 638 N N . SER A 1 85 ? -0.158 -9.189 4.191 1.00 86.50 85 SER A N 1
ATOM 639 C CA . SER A 1 85 ? 0.951 -9.882 4.846 1.00 86.50 85 SER A CA 1
ATOM 640 C C . SER A 1 85 ? 1.366 -9.110 6.096 1.00 86.50 85 SER A C 1
ATOM 642 O O . SER A 1 85 ? 1.010 -7.944 6.250 1.00 86.50 85 SER A O 1
ATOM 644 N N . GLU A 1 86 ? 2.121 -9.751 6.990 1.00 82.38 86 GLU A N 1
ATOM 645 C CA . GLU A 1 86 ? 2.593 -9.117 8.233 1.00 82.38 86 GLU A CA 1
ATOM 646 C C . GLU A 1 86 ? 3.503 -7.906 7.994 1.00 82.38 86 GLU A C 1
ATOM 648 O O . GLU A 1 86 ? 3.564 -7.014 8.834 1.00 82.38 86 GLU A O 1
ATOM 653 N N . ASN A 1 87 ? 4.184 -7.873 6.848 1.00 79.62 87 ASN A N 1
ATOM 654 C CA . ASN A 1 87 ? 5.156 -6.835 6.511 1.00 79.62 87 ASN A CA 1
ATOM 655 C C . ASN A 1 87 ? 4.558 -5.737 5.621 1.00 79.62 87 ASN A C 1
ATOM 657 O O . ASN A 1 87 ? 5.196 -4.714 5.389 1.00 79.62 87 ASN A O 1
ATOM 661 N N . ALA A 1 88 ? 3.356 -5.949 5.079 1.00 80.31 88 ALA A N 1
ATOM 662 C CA . ALA A 1 88 ? 2.708 -4.984 4.207 1.00 80.31 88 ALA A CA 1
ATOM 663 C C . ALA A 1 88 ? 1.973 -3.920 5.032 1.00 80.31 88 ALA A C 1
ATOM 665 O O . ALA A 1 88 ? 1.155 -4.236 5.895 1.00 80.31 88 ALA A O 1
ATOM 666 N N . LEU A 1 89 ? 2.241 -2.649 4.728 1.00 82.44 89 LEU A N 1
ATOM 667 C CA . LEU A 1 89 ? 1.607 -1.518 5.399 1.00 82.44 89 LEU A CA 1
ATOM 668 C C . LEU A 1 89 ? 0.207 -1.265 4.838 1.00 82.44 89 LEU A C 1
ATOM 670 O O . LEU A 1 89 ? 0.022 -1.029 3.641 1.00 82.44 89 LEU A O 1
ATOM 674 N N . TYR A 1 90 ? -0.775 -1.262 5.735 1.00 85.69 90 TYR A N 1
ATOM 675 C CA . TYR A 1 90 ? -2.169 -0.973 5.428 1.00 85.69 90 TYR A CA 1
ATOM 676 C C . TYR A 1 90 ? -2.654 0.159 6.315 1.00 85.69 90 TYR A C 1
ATOM 678 O O . TYR A 1 90 ? -3.079 -0.068 7.442 1.00 85.69 90 TYR A O 1
ATOM 686 N N . VAL A 1 91 ? -2.611 1.377 5.777 1.00 90.25 91 VAL A N 1
ATOM 687 C CA . VAL A 1 91 ? -3.060 2.570 6.497 1.00 90.25 91 VAL A CA 1
ATOM 688 C C . VAL A 1 91 ? -4.570 2.726 6.347 1.00 90.25 91 VAL A C 1
ATOM 690 O O . VAL A 1 91 ? -5.084 2.896 5.236 1.00 90.25 91 VAL A O 1
ATOM 693 N N . PHE A 1 92 ? -5.285 2.699 7.466 1.00 94.56 92 PHE A N 1
ATOM 694 C CA . PHE A 1 92 ? -6.717 2.988 7.534 1.00 94.56 92 PHE A CA 1
ATOM 695 C C . PHE A 1 92 ? -7.045 3.763 8.805 1.00 94.56 92 PHE A C 1
ATOM 697 O O . PHE A 1 92 ? -6.273 3.783 9.753 1.00 94.56 92 PHE A O 1
ATOM 704 N N . LYS A 1 93 ? -8.206 4.416 8.830 1.00 95.25 93 LYS A N 1
ATOM 705 C CA . LYS A 1 93 ? -8.628 5.240 9.963 1.00 95.25 93 LYS A CA 1
ATOM 706 C C . LYS A 1 93 ? -9.817 4.613 10.669 1.00 95.25 93 LYS A C 1
ATOM 708 O O . LYS A 1 93 ? -10.752 4.182 10.003 1.00 95.25 93 LYS A O 1
ATOM 713 N N . VAL A 1 94 ? -9.819 4.578 11.994 1.00 96.31 94 VAL A N 1
ATOM 714 C CA . VAL A 1 94 ? -10.865 3.929 12.795 1.00 96.31 94 VAL A CA 1
ATOM 715 C C . VAL A 1 94 ? -11.550 4.942 13.695 1.00 96.31 94 VAL A C 1
ATOM 717 O O . VAL A 1 94 ? -10.908 5.675 14.438 1.00 96.31 94 VAL A O 1
ATOM 720 N N . GLN A 1 95 ? -12.876 4.965 13.654 1.00 95.88 95 GLN A N 1
ATOM 721 C CA . GLN A 1 95 ? -13.717 5.699 14.585 1.00 95.88 95 GLN A CA 1
ATOM 722 C C . GLN A 1 95 ? -14.466 4.708 15.474 1.00 95.88 95 GLN A C 1
ATOM 724 O O . GLN A 1 95 ? -15.278 3.916 14.989 1.00 95.88 95 GLN A O 1
ATOM 729 N N . ILE A 1 96 ? -14.233 4.812 16.780 1.00 94.44 96 ILE A N 1
ATOM 730 C CA . ILE A 1 96 ? -14.900 4.012 17.808 1.00 94.44 96 ILE A CA 1
ATOM 731 C C . ILE A 1 96 ? -15.919 4.916 18.513 1.00 94.44 96 ILE A C 1
ATOM 733 O O . ILE A 1 96 ? -15.525 5.878 19.174 1.00 94.44 96 ILE A O 1
ATOM 737 N N . PRO A 1 97 ? -17.229 4.679 18.355 1.00 91.50 97 PRO A N 1
ATOM 738 C CA . PRO A 1 97 ? -18.248 5.429 19.082 1.00 91.50 97 PRO A CA 1
ATOM 739 C C . PRO A 1 97 ? -18.069 5.286 20.604 1.00 91.50 97 PRO A C 1
ATOM 741 O O . PRO A 1 97 ? -17.710 4.206 21.056 1.00 91.50 97 PRO A O 1
ATOM 744 N N . PRO A 1 98 ? -18.341 6.328 21.408 1.00 89.12 98 PRO A N 1
ATOM 745 C CA . PRO A 1 98 ? -19.040 7.570 21.068 1.00 89.12 98 PRO A CA 1
ATOM 746 C C . PRO A 1 98 ? -18.160 8.660 20.438 1.00 89.12 98 PRO A C 1
ATOM 748 O O . PRO A 1 98 ? -18.668 9.749 20.163 1.00 89.12 98 PRO A O 1
ATOM 751 N N . ALA A 1 99 ? -16.872 8.399 20.191 1.00 88.75 99 ALA A N 1
ATOM 752 C CA . ALA A 1 99 ? -15.958 9.413 19.683 1.00 88.75 99 ALA A CA 1
ATOM 753 C C . ALA A 1 99 ? -16.420 9.962 18.313 1.00 88.75 99 ALA A C 1
ATOM 755 O O . ALA A 1 99 ? -16.843 9.196 17.433 1.00 88.75 99 ALA A O 1
ATOM 756 N N . PRO A 1 100 ? -16.360 11.291 18.098 1.00 86.75 100 PRO A N 1
ATOM 757 C CA . PRO A 1 100 ? -16.666 11.897 16.811 1.00 86.75 100 PRO A CA 1
ATOM 758 C C . PRO A 1 100 ? -15.594 11.553 15.772 1.00 86.75 100 PRO A C 1
ATOM 760 O O . PRO A 1 100 ? -14.450 11.256 16.108 1.00 86.75 100 PRO A O 1
ATOM 763 N N . LEU A 1 101 ? -15.927 11.711 14.489 1.00 83.81 101 LEU A N 1
ATOM 764 C CA . LEU A 1 101 ? -15.008 11.455 13.371 1.00 83.81 101 LEU A CA 1
ATOM 765 C C . LEU A 1 101 ? -13.671 12.211 13.483 1.00 83.81 101 LEU A C 1
ATOM 767 O O . LEU A 1 101 ? -12.644 11.722 13.034 1.00 83.81 101 LEU A O 1
ATOM 771 N N . ARG A 1 102 ? -13.649 13.395 14.111 1.00 84.12 102 ARG A N 1
ATOM 772 C CA . ARG A 1 102 ? -12.410 14.167 14.324 1.00 84.12 102 ARG A CA 1
ATOM 773 C C . ARG A 1 102 ? -11.408 13.465 15.249 1.00 84.12 102 ARG A C 1
ATOM 775 O O . ARG A 1 102 ? -10.226 13.766 15.172 1.00 84.12 102 ARG A O 1
ATOM 782 N N . GLN A 1 103 ? -11.880 12.547 16.091 1.00 87.06 103 GLN A N 1
ATOM 783 C CA . GLN A 1 103 ? -11.077 11.758 17.030 1.00 87.06 103 GLN A CA 1
ATOM 784 C C . GLN A 1 103 ? -10.803 10.337 16.521 1.00 87.06 103 GLN A C 1
ATOM 786 O O . GLN A 1 103 ? -10.354 9.481 17.277 1.00 87.06 103 GLN A O 1
ATOM 791 N N . SER A 1 104 ? -11.084 10.060 15.247 1.00 90.94 104 SER A N 1
ATOM 792 C CA . SER A 1 104 ? -10.722 8.785 14.636 1.00 90.94 104 SER A CA 1
ATOM 793 C C . SER A 1 104 ? -9.200 8.600 14.644 1.00 90.94 104 SER A C 1
ATOM 795 O O . SER A 1 104 ? -8.480 9.543 14.303 1.00 90.94 104 SER A O 1
ATOM 797 N N . THR A 1 105 ? -8.728 7.403 14.965 1.00 93.06 105 THR A N 1
ATOM 798 C CA . THR A 1 105 ? -7.303 7.068 15.045 1.00 93.06 105 THR A CA 1
ATOM 799 C C . THR A 1 105 ? -6.828 6.478 13.723 1.00 93.06 105 THR A C 1
ATOM 801 O O . THR A 1 105 ? -7.515 5.633 13.150 1.00 93.06 105 THR A O 1
ATOM 804 N N . ASP A 1 106 ? -5.693 6.946 13.211 1.00 93.62 106 ASP A N 1
ATOM 805 C CA . ASP A 1 106 ? -5.026 6.304 12.078 1.00 93.62 106 ASP A CA 1
ATOM 806 C C . ASP A 1 106 ? -4.311 5.040 12.585 1.00 93.62 106 ASP A C 1
ATOM 808 O O . ASP A 1 106 ? -3.707 5.063 13.652 1.00 93.62 106 ASP A O 1
ATOM 812 N N . ILE A 1 107 ? -4.466 3.935 11.858 1.00 94.12 107 ILE A N 1
ATOM 813 C CA . ILE A 1 107 ? -3.892 2.624 12.160 1.00 94.12 107 ILE A CA 1
ATOM 814 C C . ILE A 1 107 ? -3.017 2.228 10.977 1.00 94.12 107 ILE A C 1
ATOM 816 O O . ILE A 1 107 ? -3.518 2.021 9.868 1.00 94.12 107 ILE A O 1
ATOM 820 N N . GLU A 1 108 ? -1.719 2.113 11.219 1.00 90.19 108 GLU A N 1
ATOM 821 C CA . GLU A 1 108 ? -0.716 1.764 10.212 1.00 90.19 108 GLU A CA 1
ATOM 822 C C . GLU A 1 108 ? -0.158 0.352 10.408 1.00 90.19 108 GLU A C 1
ATOM 824 O O . GLU A 1 108 ? 0.290 -0.283 9.451 1.00 90.19 108 GLU A O 1
ATOM 829 N N . ASN A 1 109 ? -0.201 -0.159 11.641 1.00 90.50 109 ASN A N 1
ATOM 830 C CA . ASN A 1 109 ? 0.406 -1.432 12.018 1.00 90.50 109 ASN A CA 1
ATOM 831 C C . ASN A 1 109 ? -0.396 -2.187 13.096 1.00 90.50 109 ASN A C 1
ATOM 833 O O . ASN A 1 109 ? -1.383 -1.705 13.655 1.00 90.50 109 ASN A O 1
ATOM 837 N N . TYR A 1 110 ? 0.056 -3.406 13.391 1.00 92.12 110 TYR A N 1
ATOM 838 C CA . TYR A 1 110 ? -0.557 -4.292 14.380 1.00 92.12 110 TYR A CA 1
ATOM 839 C C . TYR A 1 110 ? -0.539 -3.734 15.813 1.00 92.12 110 TYR A C 1
ATOM 841 O O . TYR A 1 110 ? -1.505 -3.913 16.552 1.00 92.12 110 TYR A O 1
ATOM 849 N N . ASN A 1 111 ? 0.535 -3.049 16.214 1.00 91.62 111 ASN A N 1
ATOM 850 C CA . ASN A 1 111 ? 0.650 -2.524 17.576 1.00 91.62 111 ASN A CA 1
ATOM 851 C C . ASN A 1 111 ? -0.370 -1.402 17.814 1.00 91.62 111 ASN A C 1
ATOM 853 O O . ASN A 1 111 ? -1.022 -1.365 18.857 1.00 91.62 111 ASN A O 1
ATOM 857 N N . GLU A 1 112 ? -0.560 -0.527 16.825 1.00 93.38 112 GLU A N 1
ATOM 858 C CA . GLU A 1 112 ? -1.606 0.500 16.844 1.00 93.38 112 GLU A CA 1
ATOM 859 C C . GLU A 1 112 ? -3.004 -0.110 16.847 1.00 93.38 112 GLU A C 1
ATOM 861 O O . GLU A 1 112 ? -3.867 0.347 17.591 1.00 93.38 112 GLU A O 1
ATOM 866 N N . TYR A 1 113 ? -3.232 -1.178 16.079 1.00 94.62 113 TYR A N 1
ATOM 867 C CA . TYR A 1 113 ? -4.498 -1.907 16.127 1.00 94.62 113 TYR A CA 1
ATOM 868 C C . TYR A 1 113 ? -4.823 -2.407 17.545 1.00 94.62 113 TYR A C 1
ATOM 870 O O . TYR A 1 113 ? -5.948 -2.214 18.007 1.00 94.62 113 TYR A O 1
ATOM 878 N N . ILE A 1 114 ? -3.856 -2.990 18.262 1.00 93.88 114 ILE A N 1
ATOM 879 C CA . ILE A 1 114 ? -4.079 -3.435 19.646 1.00 93.88 114 ILE A CA 1
ATOM 880 C C . ILE A 1 114 ? -4.372 -2.238 20.554 1.00 93.88 114 ILE A C 1
ATOM 882 O O . ILE A 1 114 ? -5.463 -2.134 21.110 1.00 93.88 114 ILE A O 1
ATOM 886 N N . THR A 1 115 ? -3.407 -1.326 20.662 1.00 92.75 115 THR A N 1
ATOM 887 C CA . THR A 1 115 ? -3.422 -0.223 21.637 1.00 92.75 115 THR A CA 1
ATOM 888 C C . THR A 1 115 ? -4.550 0.776 21.398 1.00 92.75 115 THR A C 1
ATOM 890 O O . THR A 1 115 ? -5.149 1.307 22.329 1.00 92.75 115 THR A O 1
ATOM 893 N N . SER A 1 116 ? -4.875 1.052 20.135 1.00 92.00 116 SER A N 1
ATOM 894 C CA . SER A 1 116 ? -5.848 2.091 19.794 1.00 92.00 116 SER A CA 1
ATOM 895 C C . SER A 1 116 ? -7.250 1.560 19.549 1.00 92.00 116 SER A C 1
ATOM 897 O O . SER A 1 116 ? -8.199 2.336 19.682 1.00 92.00 116 SER A O 1
ATOM 899 N N . VAL A 1 117 ? -7.395 0.284 19.173 1.00 94.12 117 VAL A N 1
ATOM 900 C CA . VAL A 1 117 ? -8.696 -0.300 18.826 1.00 94.12 117 VAL A CA 1
ATOM 901 C C . VAL A 1 117 ? -9.088 -1.396 19.795 1.00 94.12 117 VAL A C 1
ATOM 903 O O . VAL A 1 117 ? -10.108 -1.250 20.458 1.00 94.12 117 VAL A O 1
ATOM 906 N N . VAL A 1 118 ? -8.306 -2.471 19.891 1.00 94.88 118 VAL A N 1
ATOM 907 C CA . VAL A 1 118 ? -8.688 -3.646 20.688 1.00 94.88 118 VAL A CA 1
ATOM 908 C C . VAL A 1 118 ? -8.827 -3.288 22.165 1.00 94.88 118 VAL A C 1
ATOM 910 O O . VAL A 1 118 ? -9.867 -3.577 22.744 1.00 94.88 118 VAL A O 1
ATOM 913 N N . GLU A 1 119 ? -7.846 -2.601 22.753 1.00 93.56 119 GLU A N 1
ATOM 914 C CA . GLU A 1 119 ? -7.887 -2.208 24.170 1.00 93.56 119 GLU A CA 1
ATOM 915 C C . GLU A 1 119 ? -9.117 -1.348 24.483 1.00 93.56 119 GLU A C 1
ATOM 917 O O . GLU A 1 119 ? -9.880 -1.677 25.386 1.00 93.56 119 GLU A O 1
ATOM 922 N N . LYS A 1 120 ? -9.393 -0.317 23.673 1.00 93.38 120 LYS A N 1
ATOM 923 C CA . LYS A 1 120 ? -10.555 0.569 23.879 1.00 93.38 120 LYS A CA 1
ATOM 924 C C . LYS A 1 120 ? -11.891 -0.148 23.721 1.00 93.38 120 LYS A C 1
ATOM 926 O O . LYS A 1 120 ? -12.857 0.184 24.406 1.00 93.38 120 LYS A O 1
ATOM 931 N N . VAL A 1 121 ? -11.956 -1.089 22.784 1.00 94.19 121 VAL A N 1
ATOM 932 C CA . VAL A 1 121 ? -13.161 -1.865 22.488 1.00 94.19 121 VAL A CA 1
ATOM 933 C C . VAL A 1 121 ? -13.437 -2.904 23.577 1.00 94.19 121 VAL A C 1
ATOM 935 O O . VAL A 1 121 ? -14.600 -3.112 23.911 1.00 94.19 121 VAL A O 1
ATOM 938 N N . LEU A 1 122 ? -12.396 -3.527 24.138 1.00 92.38 122 LEU A N 1
ATOM 939 C CA . LEU A 1 122 ? -12.524 -4.457 25.262 1.00 92.38 122 LEU A CA 1
ATOM 940 C C . LEU A 1 122 ? -12.822 -3.724 26.577 1.00 92.38 122 LEU A C 1
ATOM 942 O O . LEU A 1 122 ? -13.653 -4.187 27.350 1.00 92.38 122 LEU A O 1
ATOM 946 N N . GLU A 1 123 ? -12.197 -2.566 26.809 1.00 91.38 123 GLU A N 1
ATOM 947 C CA . GLU A 1 123 ? -12.450 -1.726 27.987 1.00 91.38 123 GLU A CA 1
ATOM 948 C C . GLU A 1 123 ? -13.859 -1.117 27.958 1.00 91.38 123 GLU A C 1
ATOM 950 O O . GLU A 1 123 ? -14.553 -1.070 28.973 1.00 91.38 123 GLU A O 1
ATOM 955 N N . SER A 1 124 ? -14.302 -0.654 26.785 1.00 90.81 124 SER A N 1
ATOM 956 C CA . SER A 1 124 ? -15.595 0.008 26.611 1.00 90.81 124 SER A CA 1
ATOM 957 C C . SER A 1 124 ? -16.273 -0.405 25.297 1.00 90.81 124 SER A C 1
ATOM 959 O O . SER A 1 124 ? -16.125 0.263 24.268 1.00 90.81 124 SER A O 1
ATOM 961 N N . PRO A 1 125 ? -17.059 -1.498 25.305 1.00 91.44 125 PRO A N 1
ATOM 962 C CA . PRO A 1 125 ? -17.764 -1.962 24.118 1.00 91.44 125 PRO A CA 1
ATOM 963 C C . PRO A 1 125 ? -18.672 -0.866 23.530 1.00 91.44 125 PRO A C 1
ATOM 965 O O . PRO A 1 125 ? -19.571 -0.364 24.216 1.00 91.44 125 PRO A O 1
ATOM 968 N N . PRO A 1 126 ? -18.480 -0.466 22.260 1.00 92.62 126 PRO A N 1
ATOM 969 C CA . PRO A 1 126 ? -19.233 0.633 21.679 1.00 92.62 126 PRO A CA 1
ATOM 970 C C . PRO A 1 126 ? -20.686 0.223 21.413 1.00 92.62 126 PRO A C 1
ATOM 972 O O . PRO A 1 126 ? -20.965 -0.818 20.823 1.00 92.62 126 PRO A O 1
ATOM 975 N N . SER A 1 127 ? -21.644 1.088 21.762 1.00 89.75 127 SER A N 1
ATOM 976 C CA . SER A 1 127 ? -23.073 0.830 21.496 1.00 89.75 127 SER A CA 1
ATOM 977 C C . SER A 1 127 ? -23.464 0.985 20.020 1.00 89.75 127 SER A C 1
ATOM 979 O O . SER A 1 127 ? -24.559 0.597 19.619 1.00 89.75 127 SER A O 1
ATOM 981 N N . LYS A 1 128 ? -22.603 1.610 19.209 1.00 93.12 128 LYS A N 1
ATOM 982 C CA . LYS A 1 128 ? -22.801 1.825 17.768 1.00 93.12 128 LYS A CA 1
ATOM 983 C C . LYS A 1 128 ? -21.693 1.112 16.983 1.00 93.12 128 LYS A C 1
ATOM 985 O O . LYS A 1 128 ? -20.596 0.967 17.519 1.00 93.12 128 LYS A O 1
ATOM 990 N N . PRO A 1 129 ? -21.939 0.732 15.715 1.00 94.12 129 PRO A N 1
ATOM 991 C CA . PRO A 1 129 ? -20.925 0.091 14.885 1.00 94.12 129 PRO A CA 1
ATOM 992 C C . PRO A 1 129 ? -19.649 0.931 14.765 1.00 94.12 129 PRO A C 1
ATOM 994 O O . PRO A 1 129 ? -19.708 2.147 14.557 1.00 94.12 129 PRO A O 1
ATOM 997 N N . ILE A 1 130 ? -18.498 0.268 14.853 1.00 96.12 130 ILE A N 1
ATOM 998 C CA . ILE A 1 130 ? -17.190 0.887 14.609 1.00 96.12 130 ILE A CA 1
ATOM 999 C C . ILE A 1 130 ? -17.116 1.263 13.131 1.00 96.12 130 ILE A C 1
ATOM 1001 O O . ILE A 1 130 ? -17.501 0.465 12.277 1.00 96.12 130 ILE A O 1
ATOM 1005 N N . THR A 1 131 ? -16.634 2.465 12.812 1.00 97.00 131 THR A N 1
ATOM 1006 C CA . THR A 1 131 ? -16.494 2.900 11.415 1.00 97.00 131 THR A CA 1
ATOM 1007 C C . THR A 1 131 ? -15.029 2.910 10.997 1.00 97.00 131 THR A C 1
ATOM 1009 O O . THR A 1 131 ? -14.213 3.570 11.634 1.00 97.00 131 THR A O 1
ATOM 1012 N N . ILE A 1 132 ? -14.691 2.198 9.925 1.00 97.25 132 ILE A N 1
ATOM 1013 C CA . ILE A 1 132 ? -13.348 2.155 9.341 1.00 97.25 132 ILE A CA 1
ATOM 1014 C C . ILE A 1 132 ? -13.356 2.914 8.019 1.00 97.25 132 ILE A C 1
ATOM 1016 O O . ILE A 1 132 ? -14.144 2.609 7.131 1.00 97.25 132 ILE A O 1
ATOM 1020 N N . PHE A 1 133 ? -12.454 3.873 7.862 1.00 95.88 133 PHE A N 1
ATOM 1021 C CA . PHE A 1 133 ? -12.270 4.644 6.642 1.00 95.88 133 PHE A CA 1
ATOM 1022 C C . PHE A 1 133 ? -11.011 4.171 5.933 1.00 95.88 133 PHE A C 1
ATOM 1024 O O . PHE A 1 133 ? -9.905 4.235 6.472 1.00 95.88 133 PHE A O 1
ATOM 1031 N N . ILE A 1 134 ? -11.193 3.719 4.701 1.00 94.88 134 ILE A N 1
ATOM 1032 C CA . ILE A 1 134 ? -10.129 3.245 3.835 1.00 94.88 134 ILE A CA 1
ATOM 1033 C C . ILE A 1 134 ? -9.987 4.231 2.684 1.00 94.88 134 ILE A C 1
ATOM 1035 O O . ILE A 1 134 ? -10.949 4.499 1.967 1.00 94.88 134 ILE A O 1
ATOM 1039 N N . ASP A 1 135 ? -8.783 4.752 2.478 1.00 93.75 135 ASP A N 1
ATOM 1040 C CA . ASP A 1 135 ? -8.459 5.577 1.319 1.00 93.75 135 ASP A CA 1
ATOM 1041 C C . ASP A 1 135 ? -7.526 4.790 0.390 1.00 93.75 135 ASP A C 1
ATOM 1043 O O . ASP A 1 135 ? -6.381 4.489 0.739 1.00 93.75 135 ASP A O 1
ATOM 1047 N N . VAL A 1 136 ? -8.010 4.454 -0.811 1.00 90.44 136 VAL A N 1
ATOM 1048 C CA . VAL A 1 136 ? -7.238 3.656 -1.778 1.00 90.44 136 VAL A CA 1
ATOM 1049 C C . VAL A 1 136 ? -5.950 4.363 -2.201 1.00 90.44 136 VAL A C 1
ATOM 1051 O O . VAL A 1 136 ? -4.950 3.690 -2.456 1.00 90.44 136 VAL A O 1
ATOM 1054 N N . LYS A 1 137 ? -5.923 5.703 -2.255 1.00 89.69 137 LYS A N 1
ATOM 1055 C CA . LYS A 1 137 ? -4.691 6.443 -2.560 1.00 89.69 137 LYS A CA 1
ATOM 1056 C C . LYS A 1 137 ? -3.669 6.281 -1.449 1.00 89.69 137 LYS A C 1
ATOM 1058 O O . LYS A 1 137 ? -2.503 6.049 -1.756 1.00 89.69 137 LYS A O 1
ATOM 1063 N N . LYS A 1 138 ? -4.095 6.350 -0.184 1.00 89.69 138 LYS A N 1
ATOM 1064 C CA . LYS A 1 138 ? -3.190 6.148 0.957 1.00 89.69 138 LYS A CA 1
ATOM 1065 C C . LYS A 1 138 ? -2.601 4.740 0.970 1.00 89.69 138 LYS A C 1
ATOM 1067 O O . LYS A 1 138 ? -1.392 4.611 1.114 1.00 89.69 138 LYS A O 1
ATOM 1072 N N . ILE A 1 139 ? -3.413 3.706 0.732 1.00 86.19 139 ILE A N 1
ATOM 1073 C CA . ILE A 1 139 ? -2.909 2.322 0.660 1.00 86.19 139 ILE A CA 1
ATOM 1074 C C . ILE A 1 139 ? -1.903 2.167 -0.489 1.00 86.19 139 ILE A C 1
ATOM 1076 O O . ILE A 1 139 ? -0.837 1.586 -0.303 1.00 86.19 139 ILE A O 1
ATOM 1080 N N . LYS A 1 140 ? -2.201 2.706 -1.680 1.00 86.38 140 LYS A N 1
ATOM 1081 C CA . LYS A 1 140 ? -1.266 2.654 -2.817 1.00 86.38 140 LYS A CA 1
ATOM 1082 C C . LYS A 1 140 ? 0.044 3.393 -2.525 1.00 86.38 140 LYS A C 1
ATOM 1084 O O . LYS A 1 140 ? 1.106 2.871 -2.846 1.00 86.38 140 LYS A O 1
ATOM 1089 N N . ALA A 1 141 ? -0.025 4.568 -1.899 1.00 86.56 141 ALA A N 1
ATOM 1090 C CA . ALA A 1 141 ? 1.154 5.341 -1.520 1.00 86.56 141 ALA A CA 1
ATOM 1091 C C . ALA A 1 141 ? 2.002 4.618 -0.461 1.00 86.56 141 ALA A C 1
ATOM 1093 O O . ALA A 1 141 ? 3.221 4.561 -0.595 1.00 86.56 141 ALA A O 1
ATOM 1094 N N . ALA A 1 142 ? 1.370 4.012 0.548 1.00 80.94 142 ALA A N 1
ATOM 1095 C CA . ALA A 1 142 ? 2.060 3.214 1.561 1.00 80.94 142 ALA A CA 1
ATOM 1096 C C . ALA A 1 142 ? 2.753 1.989 0.945 1.00 80.94 142 ALA A C 1
ATOM 1098 O O . ALA A 1 142 ? 3.913 1.717 1.247 1.00 80.94 142 ALA A O 1
ATOM 1099 N N . LYS A 1 143 ? 2.081 1.301 0.010 1.00 79.12 143 LYS A N 1
ATOM 1100 C CA . LYS A 1 143 ? 2.675 0.193 -0.749 1.00 79.12 143 LYS A CA 1
ATOM 1101 C C . LYS A 1 143 ? 3.888 0.640 -1.568 1.00 79.12 143 LYS A C 1
ATOM 1103 O O . LYS A 1 143 ? 4.860 -0.102 -1.632 1.00 79.12 143 LYS A O 1
ATOM 1108 N N . LYS A 1 144 ? 3.838 1.831 -2.178 1.00 77.62 144 LYS A N 1
ATOM 1109 C CA . LYS A 1 144 ? 4.977 2.397 -2.915 1.00 77.62 144 LYS A CA 1
ATOM 1110 C C . LYS A 1 144 ? 6.168 2.629 -1.984 1.00 77.62 144 LYS A C 1
ATOM 1112 O O . LYS A 1 144 ? 7.231 2.101 -2.259 1.00 77.62 144 LYS A O 1
ATOM 1117 N N . ARG A 1 145 ? 5.956 3.296 -0.842 1.00 73.94 145 ARG A N 1
ATOM 1118 C CA . ARG A 1 145 ? 7.008 3.558 0.162 1.00 73.94 145 ARG A CA 1
ATOM 1119 C C . ARG A 1 145 ? 7.672 2.288 0.688 1.00 73.94 145 ARG A C 1
ATOM 1121 O O . ARG A 1 145 ? 8.881 2.257 0.829 1.00 73.94 145 ARG A O 1
ATOM 1128 N N . ALA A 1 146 ? 6.894 1.235 0.941 1.00 67.75 146 ALA A N 1
ATOM 1129 C CA . ALA A 1 146 ? 7.438 -0.047 1.398 1.00 67.75 146 ALA A CA 1
ATOM 1130 C C . ALA A 1 146 ? 8.309 -0.753 0.340 1.00 67.75 146 ALA A C 1
ATOM 1132 O O . ALA A 1 146 ? 9.091 -1.634 0.681 1.00 67.75 146 ALA A O 1
ATOM 1133 N N . ASN A 1 147 ? 8.153 -0.391 -0.934 1.00 62.16 147 ASN A N 1
ATOM 1134 C CA . ASN A 1 147 ? 8.940 -0.924 -2.042 1.00 62.16 147 ASN A CA 1
ATOM 1135 C C . ASN A 1 147 ? 10.094 0.018 -2.447 1.00 62.16 147 ASN A C 1
ATOM 1137 O O . ASN A 1 147 ? 11.019 -0.422 -3.122 1.00 62.16 147 ASN A O 1
ATOM 1141 N N . ASP A 1 148 ? 10.032 1.287 -2.028 1.00 49.66 148 ASP A N 1
ATOM 1142 C CA . ASP A 1 148 ? 10.975 2.370 -2.355 1.00 49.66 148 ASP A CA 1
ATOM 1143 C C . ASP A 1 148 ? 12.253 2.364 -1.499 1.00 49.66 148 ASP A C 1
ATOM 1145 O O . ASP A 1 148 ? 13.167 3.130 -1.773 1.00 49.66 148 ASP A O 1
ATOM 1149 N N . ASP A 1 149 ? 12.387 1.451 -0.528 1.00 47.78 149 ASP A N 1
ATOM 1150 C CA . ASP A 1 149 ? 13.706 1.108 0.049 1.00 47.78 149 ASP A CA 1
ATOM 1151 C C . ASP A 1 149 ? 14.618 0.403 -0.985 1.00 47.78 149 ASP A C 1
ATOM 1153 O O . ASP A 1 149 ? 15.788 0.117 -0.732 1.00 47.78 149 ASP A O 1
ATOM 1157 N N . SER A 1 150 ? 14.083 0.129 -2.178 1.00 46.44 150 SER A N 1
ATOM 1158 C CA . SER A 1 150 ? 14.825 -0.188 -3.390 1.00 46.44 150 SER A CA 1
ATOM 1159 C C . SER A 1 150 ? 14.739 0.996 -4.358 1.00 46.44 150 SER A C 1
ATOM 1161 O O . SER A 1 150 ? 13.982 0.931 -5.323 1.00 46.44 150 SER A O 1
ATOM 1163 N N . ASP A 1 151 ? 15.523 2.038 -4.069 1.00 42.28 151 ASP A N 1
ATOM 1164 C CA . ASP A 1 151 ? 15.986 3.140 -4.935 1.00 42.28 151 ASP A CA 1
ATOM 1165 C C . ASP A 1 151 ? 15.442 3.116 -6.379 1.00 42.28 151 ASP A C 1
ATOM 1167 O O . ASP A 1 151 ? 16.105 2.690 -7.330 1.00 42.28 151 ASP A O 1
ATOM 1171 N N . SER A 1 152 ? 14.178 3.509 -6.539 1.00 42.69 152 SER A N 1
ATOM 1172 C CA . SER A 1 152 ? 13.562 3.696 -7.846 1.00 42.69 152 SER A CA 1
ATOM 1173 C C . SER A 1 152 ? 12.384 4.651 -7.725 1.00 42.69 152 SER A C 1
ATOM 1175 O O . SER A 1 152 ? 11.216 4.266 -7.832 1.00 42.69 152 SER A O 1
ATOM 1177 N N . GLU A 1 153 ? 12.719 5.930 -7.601 1.00 47.00 153 GLU A N 1
ATOM 1178 C CA . GLU A 1 153 ? 11.796 7.019 -7.878 1.00 47.00 153 GLU A CA 1
ATOM 1179 C C . GLU A 1 153 ? 11.178 6.857 -9.278 1.00 47.00 153 GLU A C 1
ATOM 1181 O O . GLU A 1 153 ? 11.788 7.211 -10.283 1.00 47.00 153 GLU A O 1
ATOM 1186 N N . ASP A 1 154 ? 9.945 6.353 -9.374 1.00 41.78 154 ASP A N 1
ATOM 1187 C CA . ASP A 1 154 ? 9.057 6.764 -10.464 1.00 41.78 154 ASP A CA 1
ATOM 1188 C C . ASP A 1 154 ? 7.569 6.634 -10.113 1.00 41.78 154 ASP A C 1
ATOM 1190 O O . ASP A 1 154 ? 7.085 5.676 -9.507 1.00 41.78 154 ASP A O 1
ATOM 1194 N N . SER A 1 155 ? 6.850 7.669 -10.534 1.00 49.03 155 SER A N 1
ATOM 1195 C CA . SER A 1 155 ? 5.426 7.771 -10.815 1.00 49.03 155 SER A CA 1
ATOM 1196 C C . SER A 1 155 ? 4.519 8.134 -9.645 1.00 49.03 155 SER A C 1
ATOM 1198 O O . SER A 1 155 ? 3.838 7.311 -9.029 1.00 49.03 155 SER A O 1
ATOM 1200 N N . GLY A 1 156 ? 4.506 9.436 -9.357 1.00 38.78 156 GLY A N 1
ATOM 1201 C CA . GLY A 1 156 ? 3.250 10.169 -9.471 1.00 38.78 156 GLY A CA 1
ATOM 1202 C C . GLY A 1 156 ? 2.903 10.324 -10.955 1.00 38.78 156 GLY A C 1
ATOM 1203 O O . GLY A 1 156 ? 3.789 10.532 -11.778 1.00 38.78 156 GLY A O 1
ATOM 1204 N N . GLU A 1 157 ? 1.627 10.173 -11.302 1.00 45.50 157 GLU A N 1
ATOM 1205 C CA . GLU A 1 157 ? 1.113 10.553 -12.620 1.00 45.50 157 GLU A CA 1
ATOM 1206 C C . GLU A 1 157 ? 1.183 12.084 -12.743 1.00 45.50 157 GLU A C 1
ATOM 1208 O O . GLU A 1 157 ? 0.201 12.779 -12.488 1.00 45.50 157 GLU A O 1
ATOM 1213 N N . ASP A 1 158 ? 2.364 12.598 -13.084 1.00 40.84 158 ASP A N 1
ATOM 1214 C CA . ASP A 1 158 ? 2.543 13.922 -13.664 1.00 40.84 158 ASP A CA 1
ATOM 1215 C C . ASP A 1 158 ? 2.877 13.751 -15.151 1.00 40.84 158 ASP A C 1
ATOM 1217 O O . ASP A 1 158 ? 3.833 13.074 -15.538 1.00 40.84 158 ASP A O 1
ATOM 1221 N N . ASP A 1 159 ? 2.025 14.330 -15.993 1.00 51.06 159 ASP A N 1
ATOM 1222 C CA . ASP A 1 159 ? 2.138 14.359 -17.452 1.00 51.06 159 ASP A CA 1
ATOM 1223 C C . ASP A 1 159 ? 3.150 15.446 -17.843 1.00 51.06 159 ASP A C 1
ATOM 1225 O O . ASP A 1 159 ? 2.827 16.457 -18.467 1.00 51.06 159 ASP A O 1
ATOM 1229 N N . GLY A 1 160 ? 4.388 15.258 -17.384 1.00 44.34 160 GLY A N 1
ATOM 1230 C CA . GLY A 1 160 ? 5.425 16.276 -17.421 1.00 44.34 160 GLY A CA 1
ATOM 1231 C C . GLY A 1 160 ? 6.825 15.679 -17.352 1.00 44.34 160 GLY A C 1
ATOM 1232 O O . GLY A 1 160 ? 7.519 15.825 -16.358 1.00 44.34 160 GLY A O 1
ATOM 1233 N N . LYS A 1 161 ? 7.273 15.046 -18.445 1.00 46.62 161 LYS A N 1
ATOM 1234 C CA . LYS A 1 161 ? 8.660 14.566 -18.646 1.00 46.62 161 LYS A CA 1
ATOM 1235 C C . LYS A 1 161 ? 9.136 13.485 -17.660 1.00 46.62 161 LYS A C 1
ATOM 1237 O O . LYS A 1 161 ? 10.221 13.590 -17.091 1.00 46.62 161 LYS A O 1
ATOM 1242 N N . THR A 1 162 ? 8.427 12.365 -17.583 1.00 43.59 162 THR A N 1
ATOM 1243 C CA . THR A 1 162 ? 9.107 11.091 -17.310 1.00 43.59 162 THR A CA 1
ATOM 1244 C C . THR A 1 162 ? 10.096 10.827 -18.444 1.00 43.59 162 THR A C 1
ATOM 1246 O O . THR A 1 162 ? 9.775 11.014 -19.623 1.00 43.59 162 THR A O 1
ATOM 1249 N N . GLY A 1 163 ? 11.337 10.474 -18.094 1.00 53.25 163 GLY A N 1
ATOM 1250 C CA . GLY A 1 163 ? 12.347 10.064 -19.066 1.00 53.25 163 GLY A CA 1
ATOM 1251 C C . GLY A 1 163 ? 11.714 9.054 -20.012 1.00 53.25 163 GLY A C 1
ATOM 1252 O O . GLY A 1 163 ? 11.125 8.078 -19.558 1.00 53.25 163 GLY A O 1
ATOM 1253 N N . HIS A 1 164 ? 11.715 9.365 -21.307 1.00 51.91 164 HIS A N 1
ATOM 1254 C CA . HIS A 1 164 ? 10.921 8.662 -22.303 1.00 51.91 164 HIS A CA 1
ATOM 1255 C C . HIS A 1 164 ? 11.426 7.221 -22.431 1.00 51.91 164 HIS A C 1
ATOM 1257 O O . HIS A 1 164 ? 12.228 6.929 -23.316 1.00 51.91 164 HIS A O 1
ATOM 1263 N N . LEU A 1 165 ? 10.950 6.321 -21.563 1.00 72.81 165 LEU A N 1
ATOM 1264 C CA . LEU A 1 165 ? 11.159 4.895 -21.728 1.00 72.81 165 LEU A CA 1
ATOM 1265 C C . LEU A 1 165 ? 10.657 4.556 -23.123 1.00 72.81 165 LEU A C 1
ATOM 1267 O O . LEU A 1 165 ? 9.538 4.900 -23.529 1.00 72.81 165 LEU A O 1
ATOM 1271 N N . THR A 1 166 ? 11.539 3.957 -23.897 1.00 87.62 166 THR A N 1
ATOM 1272 C CA . THR A 1 166 ? 11.229 3.482 -25.233 1.00 87.62 166 THR A CA 1
ATOM 1273 C C . THR A 1 166 ? 10.077 2.480 -25.145 1.00 87.62 166 THR A C 1
ATOM 1275 O O . THR A 1 166 ? 9.870 1.820 -24.121 1.00 87.62 166 THR A O 1
ATOM 1278 N N . ALA A 1 167 ? 9.301 2.336 -26.221 1.00 89.50 167 ALA A N 1
ATOM 1279 C CA . ALA A 1 167 ? 8.199 1.368 -26.243 1.00 89.50 167 ALA A CA 1
ATOM 1280 C C . ALA A 1 167 ? 8.686 -0.056 -25.899 1.00 89.50 167 ALA A C 1
ATOM 1282 O O . ALA A 1 167 ? 7.979 -0.829 -25.256 1.00 89.50 167 ALA A O 1
ATOM 1283 N N . THR A 1 168 ? 9.930 -0.360 -26.270 1.00 90.94 168 THR A N 1
ATOM 1284 C CA . THR A 1 168 ? 10.652 -1.584 -25.925 1.00 90.94 168 THR A CA 1
ATOM 1285 C C . THR A 1 168 ? 10.921 -1.724 -24.431 1.00 90.94 168 THR A C 1
ATOM 1287 O O . THR A 1 168 ? 10.653 -2.785 -23.877 1.00 90.94 168 THR A O 1
ATOM 1290 N N . GLU A 1 169 ? 11.396 -0.682 -23.747 1.00 90.25 169 GLU A N 1
ATOM 1291 C CA . GLU A 1 169 ? 11.638 -0.739 -22.298 1.00 90.25 169 GLU A CA 1
ATOM 1292 C C . GLU A 1 169 ? 10.340 -0.935 -21.521 1.00 90.25 169 GLU A C 1
ATOM 1294 O O . GLU A 1 169 ? 10.286 -1.779 -20.627 1.00 90.25 169 GLU A O 1
ATOM 1299 N N . ARG A 1 170 ? 9.266 -0.242 -21.921 1.00 88.94 170 ARG A N 1
ATOM 1300 C CA . ARG A 1 170 ? 7.937 -0.448 -21.331 1.00 88.94 170 ARG A CA 1
ATOM 1301 C C . ARG A 1 170 ? 7.473 -1.897 -21.488 1.00 88.94 170 ARG A C 1
ATOM 1303 O O . ARG A 1 170 ? 7.036 -2.502 -20.514 1.00 88.94 170 ARG A O 1
ATOM 1310 N N . ALA A 1 171 ? 7.635 -2.473 -22.680 1.00 93.12 171 ALA A N 1
ATOM 1311 C CA . ALA A 1 171 ? 7.287 -3.869 -22.924 1.00 93.12 171 ALA A CA 1
ATOM 1312 C C . ALA A 1 171 ? 8.118 -4.834 -22.057 1.00 93.12 171 ALA A C 1
ATOM 1314 O O . ALA A 1 171 ? 7.567 -5.788 -21.513 1.00 93.12 171 ALA A O 1
ATOM 1315 N N . ILE A 1 172 ? 9.419 -4.580 -21.872 1.00 93.06 172 ILE A N 1
ATOM 1316 C CA . ILE A 1 172 ? 10.286 -5.404 -21.009 1.00 93.06 172 ILE A CA 1
ATOM 1317 C C . ILE A 1 172 ? 9.806 -5.354 -19.552 1.00 93.06 172 ILE A C 1
ATOM 1319 O O . ILE A 1 172 ? 9.716 -6.398 -18.904 1.00 93.06 172 ILE A O 1
ATOM 1323 N N . VAL A 1 173 ? 9.470 -4.165 -19.040 1.00 91.12 173 VAL A N 1
ATOM 1324 C CA . VAL A 1 173 ? 8.949 -3.989 -17.674 1.00 91.12 173 VAL A CA 1
ATOM 1325 C C . VAL A 1 173 ? 7.628 -4.742 -17.489 1.00 91.12 173 VAL A C 1
ATOM 1327 O O . VAL A 1 173 ? 7.462 -5.459 -16.502 1.00 91.12 173 VAL A O 1
ATOM 1330 N N . GLU A 1 174 ? 6.716 -4.659 -18.461 1.00 93.50 174 GLU A N 1
ATOM 1331 C CA . GLU A 1 174 ? 5.454 -5.406 -18.434 1.00 93.50 174 GLU A CA 1
ATOM 1332 C C . GLU A 1 174 ? 5.676 -6.927 -18.406 1.00 93.50 174 GLU A C 1
ATOM 1334 O O . GLU A 1 174 ? 5.077 -7.617 -17.576 1.00 93.50 174 GLU A O 1
ATOM 1339 N N . GLN A 1 175 ? 6.563 -7.461 -19.258 1.00 96.94 175 GLN A N 1
ATOM 1340 C CA . GLN A 1 175 ? 6.869 -8.899 -19.275 1.00 96.94 175 GLN A CA 1
ATOM 1341 C C . GLN A 1 175 ? 7.521 -9.364 -17.971 1.00 96.94 175 GLN A C 1
ATOM 1343 O O . GLN A 1 175 ? 7.202 -10.440 -17.463 1.00 96.94 175 GLN A O 1
ATOM 1348 N N . ARG A 1 176 ? 8.386 -8.541 -17.375 1.00 95.88 176 ARG A N 1
ATOM 1349 C CA . ARG A 1 176 ? 8.985 -8.846 -16.076 1.00 95.88 176 ARG A CA 1
ATOM 1350 C C . ARG A 1 176 ? 7.934 -8.947 -14.970 1.00 95.88 176 ARG A C 1
ATOM 1352 O O . ARG A 1 176 ? 7.973 -9.895 -14.192 1.00 95.88 176 ARG A O 1
ATOM 1359 N N . GLY A 1 177 ? 6.962 -8.035 -14.943 1.00 92.31 177 GLY A N 1
ATOM 1360 C CA . GLY A 1 177 ? 5.856 -8.093 -13.984 1.00 92.31 177 GLY A CA 1
ATOM 1361 C C . GLY A 1 177 ? 4.976 -9.344 -14.133 1.00 92.31 177 GLY A C 1
ATOM 1362 O O . GLY A 1 177 ? 4.365 -9.786 -13.159 1.00 92.31 177 GLY A O 1
ATOM 1363 N N . LEU A 1 178 ? 4.911 -9.945 -15.329 1.00 95.69 178 LEU A N 1
ATOM 1364 C CA . LEU A 1 178 ? 4.257 -11.244 -15.531 1.00 95.69 178 LEU A CA 1
ATOM 1365 C C . LEU A 1 178 ? 5.082 -12.392 -14.945 1.00 95.69 178 LEU A C 1
ATOM 1367 O O . LEU A 1 178 ? 4.520 -13.237 -14.251 1.00 95.69 178 LEU A O 1
ATOM 1371 N N . LEU A 1 179 ? 6.399 -12.396 -15.170 1.00 96.56 179 LEU A N 1
ATOM 1372 C CA . LEU A 1 179 ? 7.296 -13.403 -14.600 1.00 96.56 179 LEU A CA 1
ATOM 1373 C C . LEU A 1 179 ? 7.297 -13.362 -13.066 1.00 96.56 179 LEU A C 1
ATOM 1375 O O . LEU A 1 179 ? 7.234 -14.410 -12.432 1.00 96.56 179 LEU A O 1
ATOM 1379 N N . GLU A 1 180 ? 7.326 -12.173 -12.458 1.00 94.81 180 GLU A N 1
ATOM 1380 C CA . GLU A 1 180 ? 7.294 -12.018 -10.994 1.00 94.81 180 GLU A CA 1
ATOM 1381 C C . GLU A 1 180 ? 5.979 -12.531 -10.396 1.00 94.81 180 GLU A C 1
ATOM 1383 O O . GLU A 1 180 ? 5.970 -13.100 -9.309 1.00 94.81 180 GLU A O 1
ATOM 1388 N N . ARG A 1 181 ? 4.863 -12.389 -11.119 1.00 94.31 181 ARG A N 1
ATOM 1389 C CA . ARG A 1 181 ? 3.562 -12.912 -10.684 1.00 94.31 181 ARG A CA 1
ATOM 1390 C C . ARG A 1 181 ? 3.475 -14.434 -10.776 1.00 94.31 181 ARG A C 1
ATOM 1392 O O . ARG A 1 181 ? 2.828 -15.042 -9.932 1.00 94.31 181 ARG A O 1
ATOM 1399 N N . GLU A 1 182 ? 4.076 -15.020 -11.807 1.00 96.31 182 GLU A N 1
ATOM 1400 C CA . GLU A 1 182 ? 4.027 -16.466 -12.053 1.00 96.31 182 GLU A CA 1
ATOM 1401 C C . GLU A 1 182 ? 5.028 -17.233 -11.178 1.00 96.31 182 GLU A C 1
ATOM 1403 O O . GLU A 1 182 ? 4.722 -18.309 -10.669 1.00 96.31 182 GLU A O 1
ATOM 1408 N N . TYR A 1 183 ? 6.226 -16.675 -10.990 1.00 96.06 183 TYR A N 1
ATOM 1409 C CA . TYR A 1 183 ? 7.351 -17.363 -10.355 1.00 96.06 183 TYR A CA 1
ATOM 1410 C C . TYR A 1 183 ? 7.753 -16.796 -8.993 1.00 96.06 183 TYR A C 1
ATOM 1412 O O . TYR A 1 183 ? 8.597 -17.396 -8.325 1.00 96.06 183 TYR A O 1
ATOM 1420 N N . GLY A 1 184 ? 7.186 -15.664 -8.573 1.00 93.81 184 GLY A N 1
ATOM 1421 C CA . GLY A 1 184 ? 7.450 -15.060 -7.271 1.00 93.81 184 GLY A CA 1
ATOM 1422 C C . GLY A 1 184 ? 6.799 -15.829 -6.124 1.00 93.81 184 GLY A C 1
ATOM 1423 O O . GLY A 1 184 ? 5.612 -16.150 -6.158 1.00 93.81 184 GLY A O 1
ATOM 1424 N N . ASP A 1 185 ? 7.573 -16.097 -5.077 1.00 91.06 185 ASP A N 1
ATOM 1425 C CA . ASP A 1 185 ? 7.058 -16.600 -3.809 1.00 91.06 185 ASP A CA 1
ATOM 1426 C C . ASP A 1 185 ? 6.523 -15.425 -2.969 1.00 91.06 185 ASP A C 1
ATOM 1428 O O . ASP A 1 185 ? 7.301 -14.542 -2.585 1.00 91.06 185 ASP A O 1
ATOM 1432 N N . PRO A 1 186 ? 5.218 -15.409 -2.631 1.00 82.44 186 PRO A N 1
ATOM 1433 C CA . PRO A 1 186 ? 4.608 -14.321 -1.870 1.00 82.44 186 PRO A CA 1
ATOM 1434 C C . PRO A 1 186 ? 5.175 -14.166 -0.451 1.00 82.44 186 PRO A C 1
ATOM 1436 O O . PRO A 1 186 ? 4.960 -13.127 0.167 1.00 82.44 186 PRO A O 1
ATOM 1439 N N . ASN A 1 187 ? 5.872 -15.175 0.082 1.00 79.75 187 ASN A N 1
ATOM 1440 C CA . ASN A 1 187 ? 6.398 -15.143 1.448 1.00 79.75 187 ASN A CA 1
ATOM 1441 C C . ASN A 1 187 ? 7.843 -14.641 1.525 1.00 79.75 187 ASN A C 1
ATOM 1443 O O . ASN A 1 187 ? 8.245 -14.100 2.553 1.00 79.75 187 ASN A O 1
ATOM 1447 N N . THR A 1 188 ? 8.639 -14.856 0.474 1.00 82.50 188 THR A N 1
ATOM 1448 C CA . THR A 1 188 ? 10.094 -14.626 0.506 1.00 82.50 188 THR A CA 1
ATOM 1449 C C . THR A 1 188 ? 10.574 -13.567 -0.482 1.00 82.50 188 THR A C 1
ATOM 1451 O O . THR A 1 188 ? 11.753 -13.219 -0.448 1.00 82.50 188 THR A O 1
ATOM 1454 N N . ASN A 1 189 ? 9.696 -13.055 -1.356 1.00 81.62 189 ASN A N 1
ATOM 1455 C CA . ASN A 1 189 ? 10.028 -12.177 -2.489 1.00 81.62 189 ASN A CA 1
ATOM 1456 C C . ASN A 1 189 ? 11.044 -12.783 -3.482 1.00 81.62 189 ASN A C 1
ATOM 1458 O O . ASN A 1 189 ? 11.489 -12.107 -4.409 1.00 81.62 189 ASN A O 1
ATOM 1462 N N . ALA A 1 190 ? 11.420 -14.053 -3.316 1.00 89.62 190 ALA A N 1
ATOM 1463 C CA . ALA A 1 190 ? 12.310 -14.752 -4.226 1.00 89.62 190 ALA A CA 1
ATOM 1464 C C . ALA A 1 190 ? 11.506 -15.351 -5.385 1.00 89.62 190 ALA A C 1
ATOM 1466 O O . ALA A 1 190 ? 10.397 -15.846 -5.194 1.00 89.62 190 ALA A O 1
ATOM 1467 N N . CYS A 1 191 ? 12.072 -15.333 -6.589 1.00 94.00 191 CYS A N 1
ATOM 1468 C CA . CYS A 1 191 ? 11.457 -15.949 -7.760 1.00 94.00 191 CYS A CA 1
ATOM 1469 C C . CYS A 1 191 ? 12.113 -17.306 -8.044 1.00 94.00 191 CYS A C 1
ATOM 1471 O O . CYS A 1 191 ? 13.340 -17.408 -8.040 1.00 94.00 191 CYS A O 1
ATOM 1473 N N . PHE A 1 192 ? 11.321 -18.345 -8.314 1.00 95.94 192 PHE A N 1
ATOM 1474 C CA . PHE A 1 192 ? 11.829 -19.677 -8.653 1.00 95.94 192 PHE A CA 1
ATOM 1475 C C . PHE A 1 192 ? 11.142 -20.241 -9.895 1.00 95.94 192 PHE A C 1
ATOM 1477 O O . PHE A 1 192 ? 9.921 -20.347 -9.956 1.00 95.94 192 PHE A O 1
ATOM 1484 N N . TYR A 1 193 ? 11.940 -20.702 -10.852 1.00 95.25 193 TYR A N 1
ATOM 1485 C CA . TYR A 1 193 ? 11.474 -21.428 -12.028 1.00 95.25 193 TYR A CA 1
ATOM 1486 C C . TYR A 1 193 ? 11.670 -22.928 -11.835 1.00 95.25 193 TYR A C 1
ATOM 1488 O O . TYR A 1 193 ? 12.739 -23.364 -11.424 1.00 95.25 193 TYR A O 1
ATOM 1496 N N . THR A 1 194 ? 10.672 -23.746 -12.161 1.00 94.12 194 THR A N 1
ATOM 1497 C CA . THR A 1 194 ? 10.839 -25.208 -12.148 1.00 94.12 194 THR A CA 1
ATOM 1498 C C . THR A 1 194 ? 11.126 -25.695 -13.561 1.00 94.12 194 THR A C 1
ATOM 1500 O O . THR A 1 194 ? 10.247 -25.644 -14.420 1.00 94.12 194 THR A O 1
ATOM 1503 N N . CYS A 1 195 ? 12.339 -26.195 -13.808 1.00 91.06 195 CYS A N 1
ATOM 1504 C CA . CYS A 1 195 ? 12.709 -26.694 -15.129 1.00 91.06 195 CYS A CA 1
ATOM 1505 C C . CYS A 1 195 ? 11.836 -27.911 -15.500 1.00 91.06 195 CYS A C 1
ATOM 15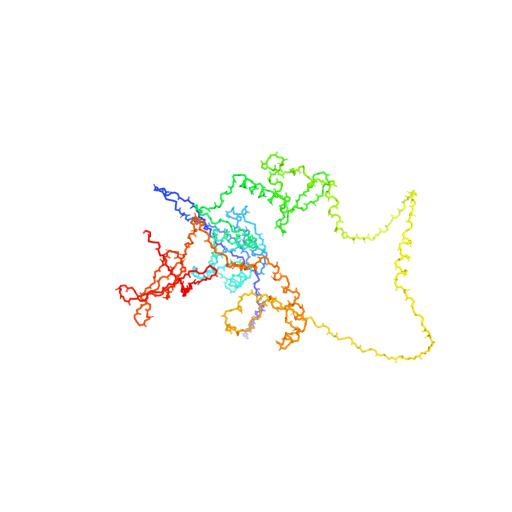07 O O . CYS A 1 195 ? 11.824 -28.902 -14.766 1.00 91.06 195 CYS A O 1
ATOM 1509 N N . PRO A 1 196 ? 11.119 -27.909 -16.638 1.00 88.44 196 PRO A N 1
ATOM 1510 C CA . PRO A 1 196 ? 10.218 -28.996 -17.000 1.00 88.44 196 PRO A CA 1
ATOM 1511 C C . PRO A 1 196 ? 10.963 -30.302 -17.293 1.00 88.44 196 PRO A C 1
ATOM 1513 O O . PRO A 1 196 ? 10.384 -31.367 -17.066 1.00 88.44 196 PRO A O 1
ATOM 1516 N N . GLN A 1 197 ? 12.221 -30.213 -17.748 1.00 88.31 197 GLN A N 1
ATOM 1517 C CA . GLN A 1 197 ? 13.074 -31.351 -18.101 1.00 88.31 197 GLN A CA 1
ATOM 1518 C C . GLN A 1 197 ? 13.704 -32.011 -16.869 1.00 88.31 197 GLN A C 1
ATOM 1520 O O . GLN A 1 197 ? 13.605 -33.224 -16.715 1.00 88.31 197 GLN A O 1
ATOM 1525 N N . THR A 1 198 ? 14.331 -31.230 -15.982 1.00 89.69 198 THR A N 1
ATOM 1526 C CA . THR A 1 198 ? 15.041 -31.771 -14.806 1.00 89.69 198 THR A CA 1
ATOM 1527 C C . THR A 1 198 ? 14.194 -31.811 -13.537 1.00 89.69 198 THR A C 1
ATOM 1529 O O . THR A 1 198 ? 14.591 -32.448 -12.569 1.00 89.69 198 THR A O 1
ATOM 1532 N N . LYS A 1 199 ? 13.036 -31.133 -13.525 1.00 91.25 199 LYS A N 1
ATOM 1533 C CA . LYS A 1 199 ? 12.176 -30.901 -12.346 1.00 91.25 199 LYS A CA 1
ATOM 1534 C C . LYS A 1 199 ? 12.848 -30.142 -11.199 1.00 91.25 199 LYS A C 1
ATOM 1536 O O . LYS A 1 199 ? 12.285 -30.048 -10.112 1.00 91.25 199 LYS A O 1
ATOM 1541 N N . GLU A 1 200 ? 14.018 -29.563 -11.435 1.00 91.31 200 GLU A N 1
ATOM 1542 C CA . GLU A 1 200 ? 14.748 -28.796 -10.433 1.00 91.31 200 GLU A CA 1
ATOM 1543 C C . GLU A 1 200 ? 14.195 -27.369 -10.318 1.00 91.31 200 GLU A C 1
ATOM 1545 O O . GLU A 1 200 ? 13.844 -26.743 -11.325 1.00 91.31 200 GLU A O 1
ATOM 1550 N N . LYS A 1 201 ? 14.144 -26.848 -9.087 1.00 92.31 201 LYS A N 1
ATOM 1551 C CA . LYS A 1 201 ? 13.817 -25.446 -8.816 1.00 92.31 201 LYS A CA 1
ATOM 1552 C C . LYS A 1 201 ? 15.061 -24.579 -8.968 1.00 92.31 201 LYS A C 1
ATOM 1554 O O . LYS A 1 201 ? 16.020 -24.708 -8.217 1.00 92.31 201 LYS A O 1
ATOM 1559 N N . VAL A 1 202 ? 15.001 -23.663 -9.919 1.00 92.44 202 VAL A N 1
ATOM 1560 C CA . VAL A 1 202 ? 16.047 -22.706 -10.256 1.00 92.44 202 VAL A CA 1
ATOM 1561 C C . VAL A 1 202 ? 15.703 -21.359 -9.625 1.00 92.44 202 VAL A C 1
ATOM 1563 O O . VAL A 1 202 ? 14.652 -20.811 -9.962 1.00 92.44 202 VAL A O 1
ATOM 1566 N N . PRO A 1 203 ? 16.537 -20.795 -8.736 1.00 94.81 203 PRO A N 1
ATOM 1567 C CA . PRO A 1 203 ? 16.340 -19.423 -8.283 1.00 94.81 203 PRO A CA 1
ATOM 1568 C C . PRO A 1 203 ? 16.547 -18.463 -9.459 1.00 94.81 203 PRO A C 1
ATOM 1570 O O . PRO A 1 203 ? 17.584 -18.491 -10.122 1.00 94.81 203 PRO A O 1
ATOM 1573 N N . LEU A 1 204 ? 15.556 -17.617 -9.723 1.00 95.56 204 LEU A N 1
ATOM 1574 C CA . LEU A 1 204 ? 15.617 -16.592 -10.754 1.00 95.56 204 LEU A CA 1
ATOM 1575 C C . LEU A 1 204 ? 16.226 -15.328 -10.153 1.00 95.56 204 LEU A C 1
ATOM 1577 O O . LEU A 1 204 ? 15.613 -14.644 -9.334 1.00 95.56 204 LEU A O 1
ATOM 1581 N N . THR A 1 205 ? 17.450 -15.015 -10.568 1.00 93.56 205 THR A N 1
ATOM 1582 C CA . THR A 1 205 ? 18.079 -13.737 -10.228 1.00 93.56 205 THR A CA 1
ATOM 1583 C C . THR A 1 205 ? 17.444 -12.601 -11.029 1.00 93.56 205 THR A C 1
ATOM 1585 O O . THR A 1 205 ? 16.845 -12.818 -12.084 1.00 93.56 205 THR A O 1
ATOM 1588 N N . PHE A 1 206 ? 17.633 -11.362 -10.572 1.00 91.00 206 PHE A N 1
ATOM 1589 C CA . PHE A 1 206 ? 17.209 -10.165 -11.307 1.00 91.00 206 PHE A CA 1
ATOM 1590 C C . PHE A 1 206 ? 17.705 -10.170 -12.764 1.00 91.00 206 PHE A C 1
ATOM 1592 O O . PHE A 1 206 ? 16.958 -9.838 -13.683 1.00 91.00 206 PHE A O 1
ATOM 1599 N N . PHE A 1 207 ? 18.955 -10.593 -12.980 1.00 93.69 207 PHE A N 1
ATOM 1600 C CA . PHE A 1 207 ? 19.554 -10.681 -14.309 1.00 93.69 207 PHE A CA 1
ATOM 1601 C C . PHE A 1 207 ? 18.828 -11.700 -15.199 1.00 93.69 207 PHE A C 1
ATOM 1603 O O . PHE A 1 207 ? 18.464 -11.371 -16.326 1.00 93.69 207 PHE A O 1
ATOM 1610 N N . MET A 1 208 ? 18.540 -12.895 -14.671 1.00 95.88 208 MET A N 1
ATOM 1611 C CA . MET A 1 208 ? 17.793 -13.938 -15.388 1.00 95.88 208 MET A CA 1
ATOM 1612 C C . MET A 1 208 ? 16.377 -13.482 -15.748 1.00 95.88 208 MET A C 1
ATOM 1614 O O . MET A 1 208 ? 15.919 -13.708 -16.865 1.00 95.88 208 MET A O 1
ATOM 1618 N N . MET A 1 209 ? 15.696 -12.800 -14.825 1.00 96.50 209 MET A N 1
ATOM 1619 C CA . MET A 1 209 ? 14.360 -12.241 -15.054 1.00 96.50 209 MET A CA 1
ATOM 1620 C C . MET A 1 209 ? 14.369 -11.187 -16.163 1.00 96.50 209 MET A C 1
ATOM 1622 O O . MET A 1 209 ? 13.501 -11.197 -17.033 1.00 96.50 209 MET A O 1
ATOM 1626 N N . ALA A 1 210 ? 15.364 -10.296 -16.167 1.00 94.19 210 ALA A N 1
ATOM 1627 C CA . ALA A 1 210 ? 15.517 -9.284 -17.208 1.00 94.19 210 ALA A CA 1
ATOM 1628 C C . ALA A 1 210 ? 15.848 -9.903 -18.578 1.00 94.19 210 ALA A C 1
ATOM 1630 O O . ALA A 1 210 ? 15.314 -9.463 -19.597 1.00 94.19 210 ALA A O 1
ATOM 1631 N N . GLU A 1 211 ? 16.703 -10.928 -18.614 1.00 97.31 211 GLU A N 1
ATOM 1632 C CA . GLU A 1 211 ? 17.036 -11.679 -19.829 1.00 97.31 211 GLU A CA 1
ATOM 1633 C C . GLU A 1 211 ? 15.800 -12.383 -20.408 1.00 97.31 211 GLU A C 1
ATOM 1635 O O . GLU A 1 211 ? 15.504 -12.246 -21.597 1.00 97.31 211 GLU A O 1
ATOM 1640 N N . TRP A 1 212 ? 15.024 -13.060 -19.559 1.00 98.06 212 TRP A N 1
ATOM 1641 C CA . TRP A 1 212 ? 13.793 -13.735 -19.961 1.00 98.06 212 TRP A CA 1
ATOM 1642 C C . TRP A 1 212 ? 12.734 -12.737 -20.449 1.00 98.06 212 TRP A C 1
ATOM 1644 O O . TRP A 1 212 ? 12.175 -12.919 -21.530 1.00 98.06 212 TRP A O 1
ATOM 1654 N N . ALA A 1 213 ? 12.521 -11.630 -19.733 1.00 98.00 213 ALA A N 1
ATOM 1655 C CA . ALA A 1 213 ? 11.583 -10.587 -20.146 1.00 98.00 213 ALA A CA 1
ATOM 1656 C C . ALA A 1 213 ? 11.935 -9.994 -21.523 1.00 98.00 213 ALA A C 1
ATOM 1658 O O . ALA A 1 213 ? 11.058 -9.856 -22.377 1.00 98.00 213 ALA A O 1
ATOM 1659 N N . ARG A 1 214 ? 13.220 -9.711 -21.787 1.00 97.69 214 ARG A N 1
ATOM 1660 C CA . ARG A 1 214 ? 13.685 -9.274 -23.119 1.00 97.69 214 ARG A CA 1
ATOM 1661 C C . ARG A 1 214 ? 13.409 -10.327 -24.187 1.00 97.69 214 ARG A C 1
ATOM 1663 O O . ARG A 1 214 ? 12.872 -10.001 -25.240 1.00 97.69 214 ARG A O 1
ATOM 1670 N N . ALA A 1 215 ? 13.711 -11.592 -23.904 1.00 98.06 215 ALA A N 1
ATOM 1671 C CA . ALA A 1 215 ? 13.451 -12.678 -24.841 1.00 98.06 215 ALA A CA 1
ATOM 1672 C C . ALA A 1 215 ? 11.953 -12.876 -25.133 1.00 98.06 215 ALA A C 1
ATOM 1674 O O . ALA A 1 215 ? 11.602 -13.267 -26.246 1.00 98.06 215 ALA A O 1
ATOM 1675 N N . MET A 1 216 ? 11.061 -12.586 -24.180 1.00 98.12 216 MET A N 1
ATOM 1676 C CA . MET A 1 216 ? 9.610 -12.591 -24.406 1.00 98.12 216 MET A CA 1
ATOM 1677 C C . MET A 1 216 ? 9.172 -11.460 -25.343 1.00 98.12 216 MET A C 1
ATOM 1679 O O . MET A 1 216 ? 8.368 -11.699 -26.244 1.00 98.12 216 MET A O 1
ATOM 1683 N N . VAL A 1 217 ? 9.730 -10.254 -25.186 1.00 97.50 217 VAL A N 1
ATOM 1684 C CA . VAL A 1 217 ? 9.480 -9.124 -26.104 1.00 97.50 217 VAL A CA 1
ATOM 1685 C C . VAL A 1 217 ? 9.962 -9.454 -27.521 1.00 97.50 217 VAL A C 1
ATOM 1687 O O . VAL A 1 217 ? 9.234 -9.233 -28.488 1.00 97.50 217 VAL A O 1
ATOM 1690 N N . ASP A 1 218 ? 11.129 -10.091 -27.634 1.00 97.25 218 ASP A N 1
ATOM 1691 C CA . ASP A 1 218 ? 11.686 -10.596 -28.896 1.00 97.25 218 ASP A CA 1
ATOM 1692 C C . ASP A 1 218 ? 10.951 -11.835 -29.448 1.00 97.25 218 ASP A C 1
ATOM 1694 O O . ASP A 1 218 ? 11.304 -12.333 -30.519 1.00 97.25 218 ASP A O 1
ATOM 1698 N N . LYS A 1 219 ? 9.949 -12.365 -28.729 1.00 97.12 219 LYS A N 1
ATOM 1699 C CA . LYS A 1 219 ? 9.207 -13.600 -29.055 1.00 97.12 219 LYS A CA 1
ATOM 1700 C C . LYS A 1 219 ? 10.090 -14.853 -29.176 1.00 97.12 219 LYS A C 1
ATOM 1702 O O . LYS A 1 219 ? 9.728 -15.808 -29.860 1.00 97.12 219 LYS A O 1
ATOM 1707 N N . LYS A 1 220 ? 11.242 -14.858 -28.503 1.00 96.81 220 LYS A N 1
ATOM 1708 C CA . LYS A 1 220 ? 12.175 -15.995 -28.388 1.00 96.81 220 LYS A CA 1
ATOM 1709 C C . LYS A 1 220 ? 11.917 -16.859 -27.154 1.00 96.81 220 LYS A C 1
ATOM 1711 O O . LYS A 1 220 ? 12.415 -17.975 -27.078 1.00 96.81 220 LYS A O 1
ATOM 1716 N N . ALA A 1 221 ? 11.159 -16.342 -26.194 1.00 97.50 221 ALA A N 1
ATOM 1717 C CA . ALA A 1 221 ? 10.738 -17.041 -24.989 1.00 97.50 221 ALA A CA 1
ATOM 1718 C C . ALA A 1 221 ? 9.237 -16.827 -24.754 1.00 97.50 221 ALA A C 1
ATOM 1720 O O . ALA A 1 221 ? 8.629 -15.908 -25.306 1.00 97.50 221 ALA A O 1
ATOM 1721 N N . THR A 1 222 ? 8.634 -17.667 -23.918 1.00 97.56 222 THR A N 1
ATOM 1722 C CA . THR A 1 222 ? 7.247 -17.503 -23.455 1.00 97.56 222 THR A CA 1
ATOM 1723 C C . THR A 1 222 ? 7.215 -17.446 -21.935 1.00 97.56 222 THR A C 1
ATOM 1725 O O . THR A 1 222 ? 8.237 -17.668 -21.291 1.00 97.56 222 THR A O 1
ATOM 1728 N N . LEU A 1 223 ? 6.045 -17.188 -21.344 1.00 96.56 223 LEU A N 1
ATOM 1729 C CA . LEU A 1 223 ? 5.902 -17.173 -19.886 1.00 96.56 223 LEU A CA 1
ATOM 1730 C C . LEU A 1 223 ? 6.317 -18.510 -19.256 1.00 96.56 223 LEU A C 1
ATOM 1732 O O . LEU A 1 223 ? 6.880 -18.505 -18.177 1.00 96.56 223 LEU A O 1
ATOM 1736 N N . LEU A 1 224 ? 6.071 -19.634 -19.940 1.00 96.00 224 LEU A N 1
ATOM 1737 C CA . LEU A 1 224 ? 6.338 -20.984 -19.429 1.00 96.00 224 LEU A CA 1
ATOM 1738 C C . LEU A 1 224 ? 7.660 -21.579 -19.926 1.00 96.00 224 LEU A C 1
ATOM 1740 O O . LEU A 1 224 ? 8.092 -22.621 -19.434 1.00 96.00 224 LEU A O 1
ATOM 1744 N N . THR A 1 225 ? 8.272 -20.975 -20.944 1.00 95.62 225 THR A N 1
ATOM 1745 C CA . THR A 1 225 ? 9.480 -21.494 -21.589 1.00 95.62 225 THR A CA 1
ATOM 1746 C C . THR A 1 225 ? 10.556 -20.413 -21.580 1.00 95.62 225 THR A C 1
ATOM 1748 O O . THR A 1 225 ? 10.403 -19.429 -22.311 1.00 95.62 225 THR A O 1
ATOM 1751 N N . PRO A 1 226 ? 11.620 -20.571 -20.769 1.00 96.56 226 PRO A N 1
ATOM 1752 C CA . PRO A 1 226 ? 12.720 -19.620 -20.715 1.00 96.56 226 PRO A CA 1
ATOM 1753 C C . PRO A 1 226 ? 13.484 -19.580 -22.041 1.00 96.56 226 PRO A C 1
ATOM 1755 O O . PRO A 1 226 ? 13.351 -20.498 -22.856 1.00 96.56 226 PRO A O 1
ATOM 1758 N N . PRO A 1 227 ? 14.275 -18.523 -22.278 1.00 96.81 227 PRO A N 1
ATOM 1759 C CA . PRO A 1 227 ? 15.103 -18.441 -23.471 1.00 96.81 227 PRO A CA 1
ATOM 1760 C C . PRO A 1 227 ? 16.143 -19.568 -23.513 1.00 96.81 227 PRO A C 1
ATOM 1762 O O . PRO A 1 227 ? 16.657 -19.991 -22.478 1.00 96.81 227 PRO A O 1
ATOM 1765 N N . ASP A 1 228 ? 16.476 -20.022 -24.723 1.00 94.25 228 ASP A N 1
ATOM 1766 C CA . ASP A 1 228 ? 17.546 -20.996 -24.969 1.00 94.25 228 ASP A CA 1
ATOM 1767 C C . ASP A 1 228 ? 18.915 -20.304 -24.900 1.00 94.25 228 ASP A C 1
ATOM 1769 O O . ASP A 1 228 ? 19.566 -20.020 -25.906 1.00 94.25 228 ASP A O 1
ATOM 1773 N N . THR A 1 229 ? 19.299 -19.908 -23.689 1.00 93.56 229 THR A N 1
ATOM 1774 C CA . THR A 1 229 ? 20.592 -19.289 -23.398 1.00 93.56 229 THR A CA 1
ATOM 1775 C C . THR A 1 229 ? 21.339 -20.088 -22.347 1.00 93.56 229 THR A C 1
ATOM 1777 O O . THR A 1 229 ? 20.765 -20.867 -21.583 1.00 93.56 229 THR A O 1
ATOM 1780 N N . ILE A 1 230 ? 22.652 -19.869 -22.277 1.00 90.81 230 ILE A N 1
ATOM 1781 C CA . ILE A 1 230 ? 23.534 -20.573 -21.340 1.00 90.81 230 ILE A CA 1
ATOM 1782 C C . ILE A 1 230 ? 23.111 -20.407 -19.872 1.00 90.81 230 ILE A C 1
ATOM 1784 O O . ILE A 1 230 ? 23.413 -21.271 -19.051 1.00 90.81 230 ILE A O 1
ATOM 1788 N N . THR A 1 231 ? 22.401 -19.322 -19.549 1.00 90.25 231 THR A N 1
ATOM 1789 C CA . THR A 1 231 ? 21.882 -19.024 -18.211 1.00 90.25 231 THR A CA 1
ATOM 1790 C C . THR A 1 231 ? 20.754 -19.977 -17.795 1.00 90.25 231 THR A C 1
ATOM 1792 O O . THR A 1 231 ? 20.588 -20.262 -16.608 1.00 90.25 231 THR A O 1
ATOM 1795 N N . PHE A 1 232 ? 19.984 -20.485 -18.763 1.00 91.12 232 PHE A N 1
ATOM 1796 C CA . PHE A 1 232 ? 18.836 -21.366 -18.538 1.00 91.12 232 PHE A CA 1
ATOM 1797 C C . PHE A 1 232 ? 19.079 -22.819 -18.970 1.00 91.12 232 PHE A C 1
ATOM 1799 O O . PHE A 1 232 ? 18.253 -23.677 -18.649 1.00 91.12 232 PHE A O 1
ATOM 1806 N N . ASP A 1 233 ? 20.208 -23.119 -19.625 1.00 89.75 233 ASP A N 1
ATOM 1807 C CA . ASP A 1 233 ? 20.598 -24.487 -19.973 1.00 89.75 233 ASP A CA 1
ATOM 1808 C C . ASP A 1 233 ? 20.872 -25.319 -18.697 1.00 89.75 233 ASP A C 1
ATOM 1810 O O . ASP A 1 233 ? 21.779 -25.015 -17.910 1.00 89.75 233 ASP A O 1
ATOM 1814 N N . PRO A 1 234 ? 20.110 -26.405 -18.458 1.00 86.12 234 PRO A N 1
ATOM 1815 C CA . PRO A 1 234 ? 20.331 -27.275 -17.309 1.00 86.12 234 PRO A CA 1
ATOM 1816 C C . PRO A 1 234 ? 21.736 -27.890 -17.258 1.00 86.12 234 PRO A C 1
ATOM 1818 O O . PRO A 1 234 ? 22.236 -28.179 -16.170 1.00 86.12 234 PRO A O 1
ATOM 1821 N N . ARG A 1 235 ? 22.389 -28.104 -18.408 1.00 83.69 235 ARG A N 1
ATOM 1822 C CA . ARG A 1 235 ? 23.698 -28.773 -18.481 1.00 83.69 235 ARG A CA 1
ATOM 1823 C C . ARG A 1 235 ? 24.830 -27.896 -17.964 1.00 83.69 235 ARG A C 1
ATOM 1825 O O . ARG A 1 235 ? 25.730 -28.400 -17.298 1.00 83.69 235 ARG A O 1
ATOM 1832 N N . THR A 1 236 ? 24.779 -26.599 -18.242 1.00 81.44 236 THR A N 1
ATOM 1833 C CA . THR A 1 236 ? 25.792 -25.621 -17.817 1.00 81.44 236 THR A CA 1
ATOM 1834 C C . THR A 1 236 ? 25.533 -25.114 -16.400 1.00 81.44 236 THR A C 1
ATOM 1836 O O . THR A 1 236 ? 26.474 -24.795 -15.667 1.00 81.44 236 THR A O 1
ATOM 1839 N N . ARG A 1 237 ? 24.265 -25.101 -15.969 1.00 70.44 237 ARG A N 1
ATOM 1840 C CA . ARG A 1 237 ? 23.865 -24.631 -14.638 1.00 70.44 237 ARG A CA 1
ATOM 1841 C C . ARG A 1 237 ? 24.322 -25.549 -13.499 1.00 70.44 237 ARG A C 1
ATOM 1843 O O . ARG A 1 237 ? 24.704 -25.052 -12.438 1.00 70.44 237 ARG A O 1
ATOM 1850 N N . ASN A 1 238 ? 24.362 -26.865 -13.722 1.00 59.97 238 ASN A N 1
ATOM 1851 C CA . ASN A 1 238 ? 24.762 -27.842 -12.698 1.00 59.97 238 ASN A CA 1
ATOM 1852 C C . ASN A 1 238 ? 26.192 -27.622 -12.175 1.00 59.97 238 ASN A C 1
ATOM 1854 O O . ASN A 1 238 ? 26.470 -27.894 -11.011 1.00 59.97 238 ASN A O 1
ATOM 1858 N N . SER A 1 239 ? 27.089 -27.064 -12.990 1.00 52.38 239 SER A N 1
ATOM 1859 C CA . SER A 1 239 ? 28.459 -26.726 -12.574 1.00 52.38 239 SER A CA 1
ATOM 1860 C C . SER A 1 239 ? 28.538 -25.559 -11.583 1.00 52.38 239 SER A C 1
ATOM 1862 O O . SER A 1 239 ? 29.518 -25.455 -10.853 1.00 52.38 239 SER A O 1
ATOM 1864 N N . SER A 1 240 ? 27.531 -24.679 -11.545 1.00 49.31 240 SER A N 1
ATOM 1865 C CA . SER A 1 240 ? 27.568 -23.439 -10.757 1.00 49.31 240 SER A CA 1
ATOM 1866 C C . SER A 1 240 ? 26.794 -23.532 -9.434 1.00 49.31 240 SER A C 1
ATOM 1868 O O . SER A 1 240 ? 27.124 -22.829 -8.482 1.00 49.31 240 SER A O 1
ATOM 1870 N N . LEU A 1 241 ? 25.807 -24.433 -9.333 1.00 53.66 241 LEU A N 1
ATOM 1871 C CA . LEU A 1 241 ? 24.923 -24.540 -8.161 1.00 53.66 241 LEU A CA 1
ATOM 1872 C C . LEU A 1 241 ? 25.317 -25.620 -7.137 1.00 53.66 241 LEU A C 1
ATOM 1874 O O . LEU A 1 241 ? 24.766 -25.633 -6.038 1.00 53.66 241 LEU A O 1
ATOM 1878 N N . LEU A 1 242 ? 26.315 -26.467 -7.416 1.00 49.00 242 LEU A N 1
ATOM 1879 C CA . LEU A 1 242 ? 26.795 -27.508 -6.484 1.00 49.00 242 LEU A CA 1
ATOM 1880 C C . LEU A 1 242 ? 27.596 -26.975 -5.272 1.00 49.00 242 LEU A C 1
ATOM 1882 O O . LEU A 1 242 ? 28.294 -27.727 -4.597 1.00 49.00 242 LEU A O 1
ATOM 1886 N N . GLY A 1 243 ? 27.487 -25.686 -4.949 1.00 45.38 243 GLY A N 1
ATOM 1887 C CA . GLY A 1 243 ? 28.181 -25.073 -3.816 1.00 45.38 243 GLY A CA 1
ATOM 1888 C C . GLY A 1 243 ? 27.513 -25.254 -2.449 1.00 45.38 243 GLY A C 1
ATOM 1889 O O . GLY A 1 243 ? 28.071 -24.782 -1.457 1.00 45.38 243 GLY A O 1
ATOM 1890 N N . ARG A 1 244 ? 26.317 -25.858 -2.335 1.00 41.88 244 ARG A N 1
ATOM 1891 C CA . ARG A 1 244 ? 25.602 -25.820 -1.046 1.00 41.88 244 ARG A CA 1
ATOM 1892 C C . ARG A 1 244 ? 24.550 -26.902 -0.807 1.00 41.88 244 ARG A C 1
ATOM 1894 O O . ARG A 1 244 ? 23.487 -26.585 -0.285 1.00 41.88 244 ARG A O 1
ATOM 1901 N N . ASP A 1 245 ? 24.868 -28.170 -1.049 1.00 41.22 245 ASP A N 1
ATOM 1902 C CA . ASP A 1 245 ? 24.149 -29.234 -0.342 1.00 41.22 245 ASP A CA 1
ATOM 1903 C C . ASP A 1 245 ? 24.858 -29.577 0.967 1.00 41.22 245 ASP A C 1
ATOM 1905 O O . ASP A 1 245 ? 25.928 -30.189 1.029 1.00 41.22 245 ASP A O 1
ATOM 1909 N N . ARG A 1 246 ? 24.219 -29.125 2.051 1.00 39.47 246 ARG A N 1
ATOM 1910 C CA . ARG A 1 246 ? 24.441 -29.608 3.408 1.00 39.47 246 ARG A CA 1
ATOM 1911 C C . ARG A 1 246 ? 24.332 -31.132 3.391 1.00 39.47 246 ARG A C 1
ATOM 1913 O O . ARG A 1 246 ? 23.261 -31.681 3.154 1.00 39.47 246 ARG A O 1
ATOM 1920 N N . ARG A 1 247 ? 25.436 -31.802 3.721 1.00 37.09 247 ARG A N 1
ATOM 1921 C CA . ARG A 1 247 ? 25.450 -33.204 4.143 1.00 37.09 247 ARG A CA 1
ATOM 1922 C C . ARG A 1 247 ? 24.517 -33.381 5.345 1.00 37.09 247 ARG A C 1
ATOM 1924 O O . ARG A 1 247 ? 24.921 -33.178 6.485 1.00 37.09 247 ARG A O 1
ATOM 1931 N N . SER A 1 248 ? 23.286 -33.794 5.087 1.00 37.00 248 SER A N 1
ATOM 1932 C CA . SER A 1 248 ? 22.453 -34.504 6.053 1.00 37.00 248 SER A CA 1
ATOM 1933 C C . SER A 1 248 ? 22.611 -35.993 5.768 1.00 37.00 248 SER A C 1
ATOM 1935 O O . SER A 1 248 ? 21.825 -36.591 5.044 1.00 37.00 248 SER A O 1
ATOM 1937 N N . SER A 1 249 ? 23.683 -36.590 6.289 1.00 32.91 249 SER A N 1
ATOM 1938 C CA . SER A 1 249 ? 23.829 -38.044 6.325 1.00 32.91 249 SER A CA 1
ATOM 1939 C C . SER A 1 249 ? 23.095 -38.573 7.553 1.00 32.91 249 SER A C 1
ATOM 1941 O O . SER A 1 249 ? 23.635 -38.553 8.660 1.00 32.91 249 SER A O 1
ATOM 1943 N N . SER A 1 250 ? 21.862 -39.031 7.354 1.00 34.34 250 SER A N 1
ATOM 1944 C CA . SER A 1 250 ? 21.147 -39.844 8.334 1.00 34.34 250 SER A CA 1
ATOM 1945 C C . SER A 1 250 ? 21.505 -41.312 8.134 1.00 34.34 250 SER A C 1
ATOM 1947 O O . SER A 1 250 ? 21.367 -41.871 7.049 1.00 34.34 250 SER A O 1
ATOM 1949 N N . VAL A 1 251 ? 21.991 -41.909 9.215 1.00 37.72 251 VAL A N 1
ATOM 1950 C CA . VAL A 1 251 ? 22.329 -43.321 9.375 1.00 37.72 251 VAL A CA 1
ATOM 1951 C C . VAL A 1 251 ? 21.042 -44.132 9.552 1.00 37.72 251 VAL A C 1
ATOM 1953 O O . VAL A 1 251 ? 20.277 -43.841 10.469 1.00 37.72 251 VAL A O 1
ATOM 1956 N N . SER A 1 252 ? 20.831 -45.180 8.749 1.00 33.19 252 SER A N 1
ATOM 1957 C CA . SER A 1 252 ? 20.426 -46.500 9.265 1.00 33.19 252 SER A CA 1
ATOM 1958 C C . SER A 1 252 ? 20.507 -47.618 8.223 1.00 33.19 252 SER A C 1
ATOM 1960 O O . SER A 1 252 ? 20.004 -47.520 7.110 1.00 33.19 252 SER A O 1
ATOM 1962 N N . SER A 1 253 ? 21.177 -48.669 8.689 1.00 35.44 253 SER A N 1
ATOM 1963 C CA . SER A 1 253 ? 21.373 -50.050 8.252 1.00 35.44 253 SER A CA 1
ATOM 1964 C C . SER A 1 253 ? 20.277 -50.752 7.440 1.00 35.44 253 SER A C 1
ATOM 1966 O O . SER A 1 253 ? 19.098 -50.628 7.753 1.00 35.44 253 SER A O 1
ATOM 1968 N N . GLY A 1 254 ? 20.708 -51.682 6.569 1.00 30.34 254 GLY A N 1
ATOM 1969 C CA . GLY A 1 254 ? 19.972 -52.937 6.360 1.00 30.34 254 GLY A CA 1
ATOM 1970 C C . GLY A 1 254 ? 20.131 -53.683 5.026 1.00 30.34 254 GLY A C 1
ATOM 1971 O O . GLY A 1 254 ? 19.197 -53.678 4.243 1.00 30.34 254 GLY A O 1
ATOM 1972 N N . SER A 1 255 ? 21.227 -54.448 4.885 1.00 29.61 255 SER A N 1
ATOM 1973 C CA . SER A 1 255 ? 21.298 -55.797 4.262 1.00 29.61 255 SER A CA 1
ATOM 1974 C C . SER A 1 255 ? 21.336 -55.998 2.722 1.00 29.61 255 SER A C 1
ATOM 1976 O O . SER A 1 255 ? 20.327 -55.823 2.056 1.00 29.61 255 SER A O 1
ATOM 1978 N N . LEU A 1 256 ? 22.503 -56.509 2.258 1.00 36.75 256 LEU A N 1
ATOM 1979 C CA . LEU A 1 256 ? 22.804 -57.596 1.272 1.00 36.75 256 LEU A CA 1
ATOM 1980 C C . LEU A 1 256 ? 22.050 -57.621 -0.086 1.00 36.75 256 LEU A C 1
ATOM 1982 O O . LEU A 1 256 ? 20.835 -57.556 -0.114 1.00 36.75 256 LEU A O 1
ATOM 1986 N N . GLU A 1 257 ? 22.655 -57.782 -1.271 1.00 33.47 257 GLU A N 1
ATOM 1987 C CA . GLU A 1 257 ? 23.862 -58.505 -1.708 1.00 33.47 257 GLU A CA 1
ATOM 1988 C C . GLU A 1 257 ? 24.493 -57.868 -2.972 1.00 33.47 257 GLU A C 1
ATOM 1990 O O . GLU A 1 257 ? 23.800 -57.259 -3.782 1.00 33.47 257 GLU A O 1
ATOM 1995 N N . GLY A 1 258 ? 25.779 -58.162 -3.215 1.00 31.92 258 GLY A N 1
ATOM 1996 C CA . GLY A 1 258 ? 26.212 -58.597 -4.550 1.00 31.92 258 GLY A CA 1
ATOM 1997 C C . GLY A 1 258 ? 26.896 -57.594 -5.489 1.00 31.92 258 GLY A C 1
ATOM 1998 O O . GLY A 1 258 ? 26.255 -56.774 -6.130 1.00 31.92 258 GLY A O 1
ATOM 1999 N N . VAL A 1 259 ? 28.183 -57.872 -5.730 1.00 35.69 259 VAL A N 1
ATOM 2000 C CA . VAL A 1 259 ? 28.999 -57.569 -6.927 1.00 35.69 259 VAL A CA 1
ATOM 2001 C C . VAL A 1 259 ? 30.040 -56.446 -6.789 1.00 35.69 259 VAL A C 1
ATOM 2003 O O . VAL A 1 259 ? 29.779 -55.249 -6.751 1.00 35.69 259 VAL A O 1
ATOM 2006 N N . SER A 1 260 ? 31.276 -56.938 -6.772 1.00 37.69 260 SER A N 1
ATOM 2007 C CA . SER A 1 260 ? 32.588 -56.312 -6.708 1.00 37.69 260 SER A CA 1
ATOM 2008 C C . SER A 1 260 ? 32.851 -55.174 -7.700 1.00 37.69 260 SER A C 1
ATOM 2010 O O . SER A 1 260 ? 32.723 -55.353 -8.913 1.00 37.69 260 SER A O 1
ATOM 2012 N N . ARG A 1 261 ? 33.434 -54.072 -7.207 1.00 36.66 261 ARG A N 1
ATOM 2013 C CA . ARG A 1 261 ? 34.461 -53.311 -7.939 1.00 36.66 261 ARG A CA 1
ATOM 2014 C C . ARG A 1 261 ? 35.330 -52.479 -6.987 1.00 36.66 261 ARG A C 1
ATOM 2016 O O . ARG A 1 261 ? 34.879 -52.044 -5.937 1.00 36.66 261 ARG A O 1
ATOM 2023 N N . ALA A 1 262 ? 36.603 -52.370 -7.354 1.00 35.75 262 ALA A N 1
ATOM 2024 C CA . ALA A 1 262 ? 37.751 -52.005 -6.530 1.00 35.75 262 ALA A CA 1
ATOM 2025 C C . ALA A 1 262 ? 37.655 -50.649 -5.806 1.00 35.75 262 ALA A C 1
ATOM 2027 O O . ALA A 1 262 ? 37.324 -49.635 -6.416 1.00 35.75 262 ALA A O 1
ATOM 2028 N N . ALA A 1 263 ? 38.042 -50.641 -4.528 1.00 41.84 263 ALA A N 1
ATOM 2029 C CA . ALA A 1 263 ? 38.253 -49.442 -3.727 1.00 41.84 263 ALA A CA 1
ATOM 2030 C C . ALA A 1 263 ? 39.715 -48.981 -3.852 1.00 41.84 263 ALA A C 1
ATOM 2032 O O . ALA A 1 263 ? 40.639 -49.688 -3.449 1.00 41.84 263 ALA A O 1
ATOM 2033 N N . THR A 1 264 ? 39.927 -47.793 -4.412 1.00 44.59 264 THR A N 1
ATOM 2034 C CA . THR A 1 264 ? 41.182 -47.050 -4.277 1.00 44.59 264 THR A CA 1
ATOM 2035 C C . THR A 1 264 ? 41.238 -46.442 -2.877 1.00 44.59 264 THR A C 1
ATOM 2037 O O . THR A 1 264 ? 40.287 -45.814 -2.426 1.00 44.59 264 THR A O 1
ATOM 2040 N N . SER A 1 265 ? 42.337 -46.698 -2.174 1.00 45.91 265 SER A N 1
ATOM 2041 C CA . SER A 1 265 ? 42.547 -46.380 -0.761 1.00 45.91 265 SER A CA 1
ATOM 2042 C C . SER A 1 265 ? 42.707 -44.874 -0.508 1.00 45.91 265 SER A C 1
ATOM 2044 O O . SER A 1 265 ? 43.732 -44.288 -0.853 1.00 45.91 265 SER A O 1
ATOM 2046 N N . ASP A 1 266 ? 41.734 -44.275 0.182 1.00 55.06 266 ASP A N 1
ATOM 2047 C CA . ASP A 1 266 ? 41.782 -42.907 0.731 1.00 55.06 266 ASP A CA 1
ATOM 2048 C C . ASP A 1 266 ? 42.673 -42.774 1.986 1.00 55.06 266 ASP A C 1
ATOM 2050 O O . ASP A 1 266 ? 42.737 -41.718 2.618 1.00 55.06 266 ASP A O 1
ATOM 2054 N N . LEU A 1 267 ? 43.428 -43.819 2.346 1.00 54.19 267 LEU A N 1
ATOM 2055 C CA . LEU A 1 267 ? 44.332 -43.795 3.500 1.00 54.19 267 LEU A CA 1
ATOM 2056 C C . LEU A 1 267 ? 45.674 -43.095 3.200 1.00 54.19 267 LEU A C 1
ATOM 2058 O O . LEU A 1 267 ? 46.343 -42.634 4.121 1.00 54.19 267 LEU A O 1
ATOM 2062 N N . GLY A 1 268 ? 46.052 -42.956 1.922 1.00 53.94 268 GLY A N 1
ATOM 2063 C CA . GLY A 1 268 ? 47.307 -42.306 1.511 1.00 53.94 268 GLY A CA 1
ATOM 2064 C C . GLY A 1 268 ? 47.305 -40.774 1.615 1.00 53.94 268 GLY A C 1
ATOM 2065 O O . GLY A 1 268 ? 48.358 -40.164 1.794 1.00 53.94 268 GLY A O 1
ATOM 2066 N N . HIS A 1 269 ? 46.130 -40.136 1.563 1.00 54.81 269 HIS A N 1
ATOM 2067 C CA . HIS A 1 269 ? 46.023 -38.674 1.646 1.00 54.81 269 HIS A CA 1
ATOM 2068 C C . HIS A 1 269 ? 46.108 -38.149 3.089 1.00 54.81 269 HIS A C 1
ATOM 2070 O O . HIS A 1 269 ? 46.577 -37.033 3.307 1.00 54.81 269 HIS A O 1
ATOM 2076 N N . LEU A 1 270 ? 45.745 -38.957 4.093 1.00 59.44 270 LEU A N 1
ATOM 2077 C CA . LEU A 1 270 ? 45.828 -38.556 5.504 1.00 59.44 270 LEU A CA 1
ATOM 2078 C C . LEU A 1 270 ? 47.261 -38.626 6.062 1.00 59.44 270 LEU A C 1
ATOM 2080 O O . LEU A 1 270 ? 47.624 -37.815 6.915 1.00 59.44 270 LEU A O 1
ATOM 2084 N N . SER A 1 271 ? 48.115 -39.516 5.540 1.00 55.53 271 SER A N 1
ATOM 2085 C CA . SER A 1 271 ? 49.526 -39.605 5.952 1.00 55.53 271 SER A CA 1
ATOM 2086 C C . SER A 1 271 ? 50.374 -38.404 5.512 1.00 55.53 271 SER A C 1
ATOM 2088 O O . SER A 1 271 ? 51.312 -38.037 6.215 1.00 55.53 271 SER A O 1
ATOM 2090 N N . ALA A 1 272 ? 50.030 -37.746 4.399 1.00 58.53 272 ALA A N 1
ATOM 2091 C CA . ALA A 1 272 ? 50.747 -36.560 3.918 1.00 58.53 272 ALA A CA 1
ATOM 2092 C C . ALA A 1 272 ? 50.445 -35.296 4.748 1.00 58.53 272 ALA A C 1
ATOM 2094 O O . ALA A 1 272 ? 51.292 -34.415 4.873 1.00 58.53 272 ALA A O 1
ATOM 2095 N N . ILE A 1 273 ? 49.257 -35.220 5.359 1.00 59.81 273 ILE A N 1
ATOM 2096 C CA . ILE A 1 273 ? 48.829 -34.060 6.156 1.00 59.81 273 ILE A CA 1
ATOM 2097 C C . ILE A 1 273 ? 49.419 -34.121 7.574 1.00 59.81 273 ILE A C 1
ATOM 2099 O O . ILE A 1 273 ? 49.835 -33.096 8.111 1.00 59.81 273 ILE A O 1
ATOM 2103 N N . LEU A 1 274 ? 49.543 -35.317 8.161 1.00 58.19 274 LEU A N 1
ATOM 2104 C CA . LEU A 1 274 ? 50.162 -35.492 9.483 1.00 58.19 274 LEU A CA 1
ATOM 2105 C C . LEU A 1 274 ? 51.690 -35.301 9.471 1.00 58.19 274 LEU A C 1
ATOM 2107 O O . LEU A 1 274 ? 52.260 -34.911 10.488 1.00 58.19 274 LEU A O 1
ATOM 2111 N N . GLY A 1 275 ? 52.349 -35.502 8.325 1.00 51.50 275 GLY A N 1
ATOM 2112 C CA . GLY A 1 275 ? 53.797 -35.316 8.176 1.00 51.50 275 GLY A CA 1
ATOM 2113 C C . GLY A 1 275 ? 54.275 -33.857 8.156 1.00 51.50 275 GLY A C 1
ATOM 2114 O O . GLY A 1 275 ? 55.456 -33.615 8.381 1.00 51.50 275 GLY A O 1
ATOM 2115 N N . MET A 1 276 ? 53.389 -32.879 7.928 1.00 53.38 276 MET A N 1
ATOM 2116 C CA . MET A 1 276 ? 53.766 -31.456 7.836 1.00 53.38 276 MET A CA 1
ATOM 2117 C C . MET A 1 276 ? 53.616 -30.667 9.149 1.00 53.38 276 MET A C 1
ATOM 2119 O O . MET A 1 276 ? 54.035 -29.515 9.205 1.00 53.38 276 MET A O 1
ATOM 2123 N N . VAL A 1 277 ? 53.042 -31.254 10.208 1.00 52.97 277 VAL A N 1
ATOM 2124 C CA . VAL A 1 277 ? 52.720 -30.525 11.458 1.00 52.97 277 VAL A CA 1
ATOM 2125 C C . VAL A 1 277 ? 53.684 -30.830 12.615 1.00 52.97 277 VAL A C 1
ATOM 2127 O O . VAL A 1 277 ? 53.720 -30.086 13.590 1.00 52.97 277 VAL A O 1
ATOM 2130 N N . LEU A 1 278 ? 54.524 -31.865 12.527 1.00 46.59 278 LEU A N 1
ATOM 2131 C CA . LEU A 1 278 ? 55.404 -32.265 13.635 1.00 46.59 278 LEU A CA 1
ATOM 2132 C C . LEU A 1 278 ? 56.883 -32.176 13.248 1.00 46.59 278 LEU A C 1
ATOM 2134 O O . LEU A 1 278 ? 57.585 -33.173 13.098 1.00 46.59 278 LEU A O 1
ATOM 2138 N N . GLY A 1 279 ? 57.346 -30.933 13.109 1.00 41.41 279 GLY A N 1
ATOM 2139 C CA . GLY A 1 279 ? 58.759 -30.578 13.155 1.00 41.41 279 GLY A CA 1
ATOM 2140 C C . GLY A 1 279 ? 59.306 -30.712 14.579 1.00 41.41 279 GLY A C 1
ATOM 2141 O O . GLY A 1 279 ? 58.864 -30.044 15.507 1.00 41.41 279 GLY A O 1
ATOM 2142 N N . THR A 1 280 ? 60.261 -31.623 14.703 1.00 42.06 280 THR A N 1
ATOM 2143 C CA . THR A 1 280 ? 61.196 -31.924 15.794 1.00 42.06 280 THR A CA 1
ATOM 2144 C C . THR A 1 280 ? 61.555 -30.786 16.762 1.00 42.06 280 THR A C 1
ATOM 2146 O O . THR A 1 280 ? 62.119 -29.789 16.330 1.00 42.06 280 THR A O 1
ATOM 2149 N N . HIS A 1 281 ? 61.424 -31.033 18.071 1.00 40.41 281 HIS A N 1
ATOM 2150 C CA . HIS A 1 281 ? 62.457 -30.720 19.073 1.00 40.41 281 HIS A CA 1
ATOM 2151 C C . HIS A 1 281 ? 62.353 -31.699 20.261 1.00 40.41 281 HIS A C 1
ATOM 2153 O O . HIS A 1 281 ? 61.324 -31.793 20.925 1.00 40.41 281 HIS A O 1
ATOM 2159 N N . GLN A 1 282 ? 63.431 -32.459 20.482 1.00 36.28 282 GLN A N 1
ATOM 2160 C CA . GLN A 1 282 ? 63.706 -33.246 21.691 1.00 36.28 282 GLN A CA 1
ATOM 2161 C C . GLN A 1 282 ? 64.107 -32.315 22.851 1.00 36.28 282 GLN A C 1
ATOM 2163 O O . GLN A 1 282 ? 64.860 -31.376 22.606 1.00 36.28 282 GLN A O 1
ATOM 2168 N N . LEU A 1 283 ? 63.713 -32.621 24.095 1.00 35.88 283 LEU A N 1
ATOM 2169 C CA . LEU A 1 283 ? 64.601 -33.193 25.131 1.00 35.88 283 LEU A CA 1
ATOM 2170 C C . LEU A 1 283 ? 63.856 -33.443 26.472 1.00 35.88 283 LEU A C 1
ATOM 2172 O O . LEU A 1 283 ? 63.053 -32.628 26.906 1.00 35.88 283 LEU A O 1
ATOM 2176 N N . GLU A 1 284 ? 64.202 -34.582 27.085 1.00 33.66 284 GLU A N 1
ATOM 2177 C CA . GLU A 1 284 ? 64.263 -34.942 28.522 1.00 33.66 284 GLU A CA 1
ATOM 2178 C C . GLU A 1 284 ? 63.044 -34.890 29.486 1.00 33.66 284 GLU A C 1
ATOM 2180 O O . GLU A 1 284 ? 62.529 -33.856 29.895 1.00 33.66 284 GLU A O 1
ATOM 2185 N N . THR A 1 285 ? 62.698 -36.091 29.971 1.00 35.31 285 THR A N 1
ATOM 2186 C CA . THR A 1 285 ? 62.108 -36.472 31.284 1.00 35.31 285 THR A CA 1
ATOM 2187 C C . THR A 1 285 ? 63.159 -36.419 32.428 1.00 35.31 285 THR A C 1
ATOM 2189 O O . THR A 1 285 ? 64.333 -36.495 32.067 1.00 35.31 285 THR A O 1
ATOM 2192 N N . PRO A 1 286 ? 62.845 -36.434 33.766 1.00 51.22 286 PRO A N 1
ATOM 2193 C CA . PRO A 1 286 ? 61.664 -37.064 34.403 1.00 51.22 286 PRO A CA 1
ATOM 2194 C C . PRO A 1 286 ? 61.046 -36.460 35.719 1.00 51.22 286 PRO A C 1
ATOM 2196 O O . PRO A 1 286 ? 61.689 -35.757 36.489 1.00 51.22 286 PRO A O 1
ATOM 2199 N N . HIS A 1 287 ? 59.838 -36.968 36.045 1.00 36.66 287 HIS A N 1
ATOM 2200 C CA . HIS A 1 287 ? 59.271 -37.300 37.386 1.00 36.66 287 HIS A CA 1
ATOM 2201 C C . HIS A 1 287 ? 58.580 -36.233 38.300 1.00 36.66 287 HIS A C 1
ATOM 2203 O O . HIS A 1 287 ? 58.719 -35.038 38.072 1.00 36.66 287 HIS A O 1
ATOM 2209 N N . PRO A 1 288 ? 57.687 -36.653 39.246 1.00 54.25 288 PRO A N 1
ATOM 2210 C CA . PRO A 1 288 ? 56.303 -36.152 39.335 1.00 54.25 288 PRO A CA 1
ATOM 2211 C C . PRO A 1 288 ? 55.941 -35.467 40.671 1.00 54.25 288 PRO A C 1
ATOM 2213 O O . PRO A 1 288 ? 56.551 -35.760 41.696 1.00 54.25 288 PRO A O 1
ATOM 2216 N N . SER A 1 289 ? 54.872 -34.653 40.716 1.00 33.53 289 SER A N 1
ATOM 2217 C CA . SER A 1 289 ? 54.195 -34.333 41.989 1.00 33.53 289 SER A CA 1
ATOM 2218 C C . SER A 1 289 ? 52.800 -33.691 41.855 1.00 33.53 289 SER A C 1
ATOM 2220 O O . SER A 1 289 ? 52.626 -32.687 41.177 1.00 33.53 289 SER A O 1
ATOM 2222 N N . LEU A 1 290 ? 51.844 -34.308 42.562 1.00 34.50 290 LEU A N 1
ATOM 2223 C CA . LEU A 1 290 ? 50.730 -33.764 43.364 1.00 34.50 290 LEU A CA 1
ATOM 2224 C C . LEU A 1 290 ? 49.707 -32.738 42.805 1.00 34.50 290 LEU A C 1
ATOM 2226 O O . LEU A 1 290 ? 49.989 -31.573 42.563 1.00 34.50 290 LEU A O 1
ATOM 2230 N N . ARG A 1 291 ? 48.444 -33.207 42.801 1.00 39.00 291 ARG A N 1
ATOM 2231 C CA . ARG A 1 291 ? 47.191 -32.573 43.289 1.00 39.00 291 ARG A CA 1
ATOM 2232 C C . ARG A 1 291 ? 47.215 -31.070 43.647 1.00 39.00 291 ARG A C 1
ATOM 2234 O O . ARG A 1 291 ? 47.817 -30.707 44.649 1.00 39.00 291 ARG A O 1
ATOM 2241 N N . ALA A 1 292 ? 46.312 -30.302 43.023 1.00 35.91 292 ALA A N 1
ATOM 2242 C CA . ALA A 1 292 ? 45.369 -29.369 43.679 1.00 35.91 292 ALA A CA 1
ATOM 2243 C C . ALA A 1 292 ? 44.333 -28.859 42.646 1.00 35.91 292 ALA A C 1
ATOM 2245 O O . ALA A 1 292 ? 44.698 -28.348 41.597 1.00 35.91 292 ALA A O 1
ATOM 2246 N N . SER A 1 293 ? 43.048 -29.192 42.813 1.00 37.59 293 SER A N 1
ATOM 2247 C CA . SER A 1 293 ? 41.968 -28.266 43.210 1.00 37.59 293 SER A CA 1
ATOM 2248 C C . SER A 1 293 ? 41.747 -27.073 42.267 1.00 37.59 293 SER A C 1
ATOM 2250 O O . SER A 1 293 ? 42.352 -26.018 42.436 1.00 37.59 293 SER A O 1
ATOM 2252 N N . THR A 1 294 ? 40.803 -27.216 41.331 1.00 36.22 294 THR A N 1
ATOM 2253 C CA . THR A 1 294 ? 40.282 -26.122 40.496 1.00 36.22 294 THR A CA 1
ATOM 2254 C C . THR A 1 294 ? 38.935 -25.623 41.057 1.00 36.22 294 THR A C 1
ATOM 2256 O O . THR A 1 294 ? 38.067 -26.455 41.333 1.00 36.22 294 THR A O 1
ATOM 2259 N N . PRO A 1 295 ? 38.743 -24.303 41.248 1.00 52.19 295 PRO A N 1
ATOM 2260 C CA . PRO A 1 295 ? 37.483 -23.690 41.689 1.00 52.19 295 PRO A CA 1
ATOM 2261 C C . PRO A 1 295 ? 36.454 -23.554 40.538 1.00 52.19 295 PRO A C 1
ATOM 2263 O O . PRO A 1 295 ? 36.821 -23.718 39.372 1.00 52.19 295 PRO A O 1
ATOM 2266 N N . PRO A 1 296 ? 35.163 -23.288 40.842 1.00 49.66 296 PRO A N 1
ATOM 2267 C CA . PRO A 1 296 ? 34.059 -23.390 39.882 1.00 49.66 296 PRO A CA 1
ATOM 2268 C C . PRO A 1 296 ? 34.029 -22.248 38.846 1.00 49.66 296 PRO A C 1
ATOM 2270 O O . PRO A 1 296 ? 34.580 -21.174 39.093 1.00 49.66 296 PRO A O 1
ATOM 2273 N N . PRO A 1 297 ? 33.361 -22.456 37.692 1.00 46.53 297 PRO A N 1
ATOM 2274 C CA . PRO A 1 297 ? 33.321 -21.482 36.605 1.00 46.53 297 PRO A CA 1
ATOM 2275 C C . PRO A 1 297 ? 32.432 -20.272 36.949 1.00 46.53 297 PRO A C 1
ATOM 2277 O O . PRO A 1 297 ? 31.380 -20.443 37.574 1.00 46.53 297 PRO A O 1
ATOM 2280 N N . PRO A 1 298 ? 32.794 -19.050 36.515 1.00 39.19 298 PRO A N 1
ATOM 2281 C CA . PRO A 1 298 ? 31.929 -17.892 36.673 1.00 39.19 298 PRO A CA 1
ATOM 2282 C C . PRO A 1 298 ? 30.726 -17.974 35.725 1.00 39.19 298 PRO A C 1
ATOM 2284 O O . PRO A 1 298 ? 30.848 -18.252 34.531 1.00 39.19 298 PRO A O 1
ATOM 2287 N N . ARG A 1 299 ? 29.553 -17.701 36.302 1.00 36.09 299 ARG A N 1
ATOM 2288 C CA . ARG A 1 299 ? 28.271 -17.445 35.638 1.00 36.09 299 ARG A CA 1
ATOM 2289 C C . ARG A 1 299 ? 28.446 -16.391 34.538 1.00 36.09 299 ARG A C 1
ATOM 2291 O O . ARG A 1 299 ? 28.778 -15.247 34.830 1.00 36.09 299 ARG A O 1
ATOM 2298 N N . SER A 1 300 ? 28.178 -16.764 33.292 1.00 31.97 300 SER A N 1
ATOM 2299 C CA . SER A 1 300 ? 27.990 -15.823 32.189 1.00 31.97 300 SER A CA 1
ATOM 2300 C C . SER A 1 300 ? 26.531 -15.361 32.160 1.00 31.97 300 SER A C 1
ATOM 2302 O O . SER A 1 300 ? 25.642 -16.141 31.812 1.00 31.97 300 SER A O 1
ATOM 2304 N N . GLU A 1 301 ? 26.282 -14.108 32.527 1.00 34.25 301 GLU A N 1
ATOM 2305 C CA . GLU A 1 301 ? 25.030 -13.411 32.219 1.00 34.25 301 GLU A CA 1
ATOM 2306 C C . GLU A 1 301 ? 25.083 -12.888 30.770 1.00 34.25 301 GLU A C 1
ATOM 2308 O O . GLU A 1 301 ? 26.119 -12.361 30.351 1.00 34.25 301 GLU A O 1
ATOM 2313 N N . PRO A 1 302 ? 24.011 -13.024 29.969 1.00 31.92 302 PRO A N 1
ATOM 2314 C CA . PRO A 1 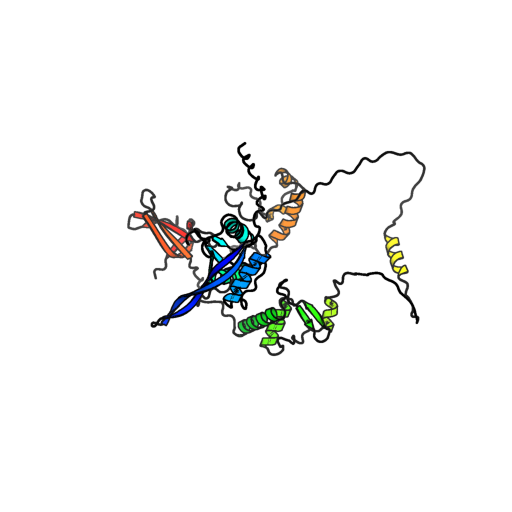302 ? 23.972 -12.467 28.626 1.00 31.92 302 PRO A CA 1
ATOM 2315 C C . PRO A 1 302 ? 23.664 -10.966 28.699 1.00 31.92 302 PRO A C 1
ATOM 2317 O O . PRO A 1 302 ? 22.524 -10.560 28.910 1.00 31.92 302 PRO A O 1
ATOM 2320 N N . LEU A 1 303 ? 24.685 -10.132 28.500 1.00 29.92 303 LEU A N 1
ATOM 2321 C CA . LEU A 1 303 ? 24.512 -8.704 28.230 1.00 29.92 303 LEU A CA 1
ATOM 2322 C C . LEU A 1 303 ? 23.989 -8.520 26.798 1.00 29.92 303 LEU A C 1
ATOM 2324 O O . LEU A 1 303 ? 24.723 -8.654 25.818 1.00 29.92 303 LEU A O 1
ATOM 2328 N N . THR A 1 304 ? 22.699 -8.219 26.688 1.00 28.69 304 THR A N 1
ATOM 2329 C CA . THR A 1 304 ? 22.013 -7.803 25.463 1.00 28.69 304 THR A CA 1
ATOM 2330 C C . THR A 1 304 ? 22.585 -6.463 24.998 1.00 28.69 304 THR A C 1
ATOM 2332 O O . THR A 1 304 ? 22.313 -5.410 25.573 1.00 28.69 304 THR A O 1
ATOM 2335 N N . LEU A 1 305 ? 23.411 -6.493 23.954 1.00 26.88 305 LEU A N 1
ATOM 2336 C CA . LEU A 1 305 ? 23.934 -5.299 23.295 1.00 26.88 305 LEU A CA 1
ATOM 2337 C C . LEU A 1 305 ? 22.854 -4.766 22.343 1.00 26.88 305 LEU A C 1
ATOM 2339 O O . LEU A 1 305 ? 22.774 -5.145 21.177 1.00 26.88 305 LEU A O 1
ATOM 2343 N N . THR A 1 306 ? 21.987 -3.904 22.869 1.00 26.11 306 THR A N 1
ATOM 2344 C CA . THR A 1 306 ? 21.017 -3.132 22.088 1.00 26.11 306 THR A CA 1
ATOM 2345 C C . THR A 1 306 ? 21.767 -2.071 21.282 1.00 26.11 306 THR A C 1
ATOM 2347 O O . THR A 1 306 ? 21.936 -0.938 21.727 1.00 26.11 306 THR A O 1
ATOM 2350 N N . ILE A 1 307 ? 22.229 -2.425 20.082 1.00 30.34 307 ILE A N 1
ATOM 2351 C CA . ILE A 1 307 ? 22.622 -1.441 19.069 1.00 30.34 307 ILE A CA 1
ATOM 2352 C C . ILE A 1 307 ? 21.319 -0.872 18.502 1.00 30.34 307 ILE A C 1
ATOM 2354 O O . ILE A 1 307 ? 20.791 -1.345 17.500 1.00 30.34 307 ILE A O 1
ATOM 2358 N N . LYS A 1 308 ? 20.760 0.128 19.192 1.00 26.53 308 LYS A N 1
ATOM 2359 C CA . LYS A 1 308 ? 19.843 1.073 18.557 1.00 26.53 308 LYS A CA 1
ATOM 2360 C C . LYS A 1 308 ? 20.659 1.809 17.500 1.00 26.53 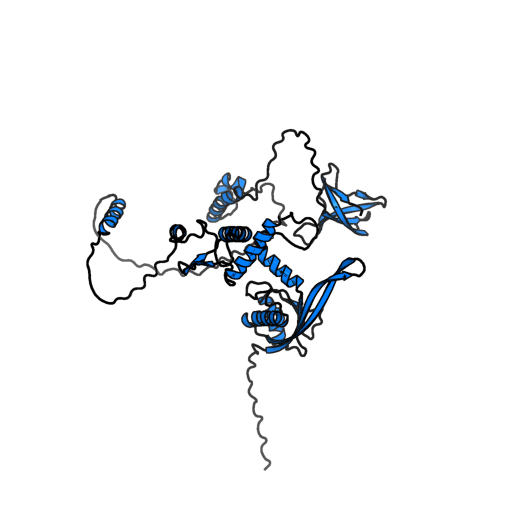308 LYS A C 1
ATOM 2362 O O . LYS A 1 308 ? 21.621 2.501 17.826 1.00 26.53 308 LYS A O 1
ATOM 2367 N N . THR A 1 309 ? 20.283 1.629 16.244 1.00 35.03 309 THR A N 1
ATOM 2368 C CA . THR A 1 309 ? 20.676 2.462 15.110 1.00 35.03 309 THR A CA 1
ATOM 2369 C C . THR A 1 309 ? 20.293 3.911 15.406 1.00 35.03 309 THR A C 1
ATOM 2371 O O . THR A 1 309 ? 19.183 4.352 15.135 1.00 35.03 309 THR A O 1
ATOM 2374 N N . HIS A 1 310 ? 21.219 4.637 16.029 1.00 31.20 310 HIS A N 1
ATOM 2375 C CA . HIS A 1 310 ? 21.159 6.074 16.278 1.00 31.20 310 HIS A CA 1
ATOM 2376 C C . HIS A 1 310 ? 22.037 6.793 15.241 1.00 31.20 310 HIS A C 1
ATOM 2378 O O . HIS A 1 310 ? 22.896 7.600 15.573 1.00 31.20 310 HIS A O 1
ATOM 2384 N N . GLN A 1 311 ? 21.860 6.455 13.966 1.00 37.72 311 GLN A N 1
ATOM 2385 C CA . GLN A 1 311 ? 22.400 7.217 12.843 1.00 37.72 311 GLN A CA 1
ATOM 2386 C C . GLN A 1 311 ? 21.231 8.000 12.260 1.00 37.72 311 GLN A C 1
ATOM 2388 O O . GLN A 1 311 ? 20.425 7.416 11.558 1.00 37.72 311 GLN A O 1
ATOM 2393 N N . GLN A 1 312 ? 21.056 9.244 12.721 1.00 40.81 312 GLN A N 1
ATOM 2394 C CA . GLN A 1 312 ? 20.717 10.423 11.900 1.00 40.81 312 GLN A CA 1
ATOM 2395 C C . GLN A 1 312 ? 20.323 11.638 12.767 1.00 40.81 312 GLN A C 1
ATOM 2397 O O . GLN A 1 312 ? 20.402 12.753 12.281 1.00 40.81 312 GLN A O 1
ATOM 2402 N N . SER A 1 313 ? 19.938 11.480 14.044 1.00 31.00 313 SER A N 1
ATOM 2403 C CA . SER A 1 313 ? 19.381 12.605 14.835 1.00 31.00 313 SER A CA 1
ATOM 2404 C C . SER A 1 313 ? 20.361 13.326 15.779 1.00 31.00 313 SER A C 1
ATOM 2406 O O . SER A 1 313 ? 19.920 14.040 16.677 1.00 31.00 313 SER A O 1
ATOM 2408 N N . CYS A 1 314 ? 21.677 13.129 15.641 1.00 32.41 314 CYS A N 1
ATOM 2409 C CA . CYS A 1 314 ? 22.671 13.688 16.575 1.00 32.41 314 CYS A CA 1
ATOM 2410 C C . CYS A 1 314 ? 23.752 14.551 15.897 1.00 32.41 314 CYS A C 1
ATOM 2412 O O . CYS A 1 314 ? 24.875 14.628 16.387 1.00 32.41 314 CYS A O 1
ATOM 2414 N N . LEU A 1 315 ? 23.430 15.185 14.763 1.00 36.69 315 LEU A N 1
ATOM 2415 C CA . LEU A 1 315 ? 24.309 16.162 14.098 1.00 36.69 315 LEU A CA 1
ATOM 2416 C C . LEU A 1 315 ? 23.855 17.626 14.262 1.00 36.69 315 LEU A C 1
ATOM 2418 O O . LEU A 1 315 ? 24.617 18.524 13.923 1.00 36.69 315 LEU A O 1
ATOM 2422 N N . ASP A 1 316 ? 22.696 17.887 14.875 1.00 34.59 316 ASP A N 1
ATOM 2423 C CA . ASP A 1 316 ? 22.054 19.214 14.835 1.00 34.59 316 ASP A CA 1
ATOM 2424 C C . ASP A 1 316 ? 22.280 20.128 16.055 1.00 34.59 316 ASP A C 1
ATOM 2426 O O . ASP A 1 316 ? 21.566 21.116 16.216 1.00 34.59 316 ASP A O 1
ATOM 2430 N N . SER A 1 317 ? 23.243 19.879 16.955 1.00 31.67 317 SER A N 1
ATOM 2431 C CA . SER A 1 317 ? 23.409 20.786 18.121 1.00 31.67 317 SER A CA 1
ATOM 2432 C C . SER A 1 317 ? 24.809 20.953 18.717 1.00 31.67 317 SER A C 1
ATOM 2434 O O . SER A 1 317 ? 24.932 21.517 19.802 1.00 31.67 317 SER A O 1
ATOM 2436 N N . PHE A 1 318 ? 25.884 20.562 18.031 1.00 30.25 318 PHE A N 1
ATOM 2437 C CA . PHE A 1 318 ? 27.231 20.902 18.499 1.00 30.25 318 PHE A CA 1
ATOM 2438 C C . PHE A 1 318 ? 27.933 21.843 17.526 1.00 30.25 318 PHE A C 1
ATOM 2440 O O . PHE A 1 318 ? 28.221 21.486 16.387 1.00 30.25 318 PHE A O 1
ATOM 2447 N N . ASN A 1 319 ? 28.266 23.040 18.021 1.00 36.09 319 ASN A N 1
ATOM 2448 C CA . ASN A 1 319 ? 29.390 23.828 17.528 1.00 36.09 319 ASN A CA 1
ATOM 2449 C C . ASN A 1 319 ? 30.626 22.918 17.560 1.00 36.09 319 ASN A C 1
ATOM 2451 O O . ASN A 1 319 ? 31.265 22.761 18.602 1.00 36.09 319 ASN A O 1
ATOM 2455 N N . MET A 1 320 ? 30.915 22.253 16.444 1.00 38.91 320 MET A N 1
ATOM 2456 C CA . MET A 1 320 ? 32.082 21.391 16.333 1.00 38.91 320 MET A CA 1
ATOM 2457 C C . MET A 1 320 ? 33.332 22.270 16.488 1.00 38.91 320 MET A C 1
ATOM 2459 O O . MET A 1 320 ? 33.473 23.262 15.764 1.00 38.91 320 MET A O 1
ATOM 2463 N N . PRO A 1 321 ? 34.241 21.966 17.433 1.00 39.94 321 PRO A N 1
ATOM 2464 C CA . PRO A 1 321 ? 35.507 22.679 17.524 1.00 39.94 321 PRO A CA 1
ATOM 2465 C C . PRO A 1 321 ? 36.284 22.519 16.208 1.00 39.94 321 PRO A C 1
ATOM 2467 O O . PRO A 1 321 ? 36.115 21.531 15.495 1.00 39.94 321 PRO A O 1
ATOM 2470 N N . LYS A 1 322 ? 37.173 23.474 15.896 1.00 47.25 322 LYS A N 1
ATOM 2471 C CA . LYS A 1 322 ? 38.008 23.542 14.669 1.00 47.25 322 LYS A CA 1
ATOM 2472 C C . LYS A 1 322 ? 38.949 22.335 14.441 1.00 47.25 322 LYS A C 1
ATOM 2474 O O . LYS A 1 322 ? 39.841 22.400 13.606 1.00 47.25 322 LYS A O 1
ATOM 2479 N N . THR A 1 323 ? 38.776 21.254 15.191 1.00 47.28 323 THR A N 1
ATOM 2480 C CA . THR A 1 323 ? 39.589 20.037 15.207 1.00 47.28 323 THR A CA 1
ATOM 2481 C C . THR A 1 323 ? 38.764 18.795 14.860 1.00 47.28 323 THR A C 1
ATOM 2483 O O . THR A 1 323 ? 39.079 17.698 15.317 1.00 47.28 323 THR A O 1
ATOM 2486 N N . ALA A 1 324 ? 37.675 18.945 14.104 1.00 50.25 324 ALA A N 1
ATOM 2487 C CA . ALA A 1 324 ? 36.950 17.803 13.563 1.00 50.25 324 ALA A CA 1
ATOM 2488 C C . ALA A 1 324 ? 37.822 17.108 12.505 1.00 50.25 324 ALA A C 1
ATOM 2490 O O . ALA A 1 324 ? 38.124 17.686 11.462 1.00 50.25 324 ALA A O 1
ATOM 2491 N N . LEU A 1 325 ? 38.260 15.887 12.806 1.00 69.25 325 LEU A N 1
ATOM 2492 C CA . LEU A 1 325 ? 39.058 15.056 11.908 1.00 69.25 325 LEU A CA 1
ATOM 2493 C C . LEU A 1 325 ? 38.098 14.195 11.090 1.00 69.25 325 LEU A C 1
ATOM 2495 O O . LEU A 1 325 ? 37.331 13.411 11.653 1.00 69.25 325 LEU A O 1
ATOM 2499 N N . GLY A 1 326 ? 38.110 14.385 9.773 1.00 81.19 326 GLY A N 1
ATOM 2500 C CA . GLY A 1 326 ? 37.316 13.579 8.858 1.00 81.19 326 GLY A CA 1
ATOM 2501 C C . GLY A 1 326 ? 37.834 12.139 8.758 1.00 81.19 326 GLY A C 1
ATOM 2502 O O . GLY A 1 326 ? 38.967 11.841 9.164 1.00 81.19 326 GLY A O 1
ATOM 2503 N N . PRO A 1 327 ? 37.010 11.216 8.235 1.00 77.88 327 PRO A N 1
ATOM 2504 C CA . PRO A 1 327 ? 37.369 9.807 8.092 1.00 77.88 327 PRO A CA 1
ATOM 2505 C C . PRO A 1 327 ? 38.620 9.570 7.232 1.00 77.88 327 PRO A C 1
ATOM 2507 O O . PRO A 1 327 ? 39.300 8.562 7.405 1.00 77.88 327 PRO A O 1
ATOM 2510 N N . GLU A 1 328 ? 38.957 10.508 6.352 1.00 79.88 328 GLU A N 1
ATOM 2511 C CA . GLU A 1 328 ? 40.157 10.507 5.521 1.00 79.88 328 GLU A CA 1
ATOM 2512 C C . GLU A 1 328 ? 41.461 10.650 6.320 1.00 79.88 328 GLU A C 1
ATOM 2514 O O . GLU A 1 328 ? 42.485 10.124 5.897 1.00 79.88 328 GLU A O 1
ATOM 2519 N N . VAL A 1 329 ? 41.424 11.284 7.499 1.00 85.31 329 VAL A N 1
ATOM 2520 C CA . VAL A 1 329 ? 42.612 11.526 8.342 1.00 85.31 329 VAL A CA 1
ATOM 2521 C C . VAL A 1 329 ? 42.793 10.429 9.402 1.00 85.31 329 VAL A C 1
ATOM 2523 O O . VAL A 1 329 ? 43.821 10.363 10.072 1.00 85.31 329 VAL A O 1
ATOM 2526 N N . LEU A 1 330 ? 41.821 9.518 9.556 1.00 86.19 330 LEU A N 1
ATOM 2527 C CA . LEU A 1 330 ? 41.858 8.439 10.560 1.00 86.19 330 LEU A CA 1
ATOM 2528 C C . LEU A 1 330 ? 43.022 7.455 10.373 1.00 86.19 330 LEU A C 1
ATOM 2530 O O . LEU A 1 330 ? 43.439 6.811 11.339 1.00 86.19 330 LEU A O 1
ATOM 2534 N N . ASN A 1 331 ? 43.547 7.331 9.152 1.00 86.25 331 ASN A N 1
ATOM 2535 C CA . ASN A 1 331 ? 44.723 6.504 8.876 1.00 86.25 331 ASN A CA 1
ATOM 2536 C C . ASN A 1 331 ? 46.042 7.201 9.240 1.00 86.25 331 ASN A C 1
ATOM 2538 O O . ASN A 1 331 ? 47.015 6.511 9.534 1.00 86.25 331 ASN A O 1
ATOM 2542 N N . ASP A 1 332 ? 46.052 8.535 9.283 1.00 86.25 332 ASP A N 1
ATOM 2543 C CA . ASP A 1 332 ? 47.243 9.342 9.571 1.00 86.25 332 ASP A CA 1
ATOM 2544 C C . ASP A 1 332 ? 47.400 9.644 11.074 1.00 86.25 332 ASP A C 1
ATOM 2546 O O . ASP A 1 332 ? 48.458 10.082 11.528 1.00 86.25 332 ASP A O 1
ATOM 2550 N N . ILE A 1 333 ? 46.360 9.384 11.873 1.00 89.94 333 ILE A N 1
ATOM 2551 C CA . ILE A 1 333 ? 46.365 9.575 13.327 1.00 89.94 333 ILE A CA 1
ATOM 2552 C C . ILE A 1 333 ? 46.818 8.286 14.026 1.00 89.94 333 ILE A C 1
ATOM 2554 O O . ILE A 1 333 ? 46.240 7.211 13.840 1.00 89.94 333 ILE A O 1
ATOM 2558 N N . GLY A 1 334 ? 47.833 8.401 14.888 1.00 92.69 334 GLY A N 1
ATOM 2559 C CA . GLY A 1 334 ? 48.321 7.290 15.707 1.00 92.69 334 GLY A CA 1
ATOM 2560 C C . GLY A 1 334 ? 47.292 6.806 16.737 1.00 92.69 334 GLY A C 1
ATOM 2561 O O . GLY A 1 334 ? 46.533 7.600 17.292 1.00 92.69 334 GLY A O 1
ATOM 2562 N N . ASP A 1 335 ? 47.302 5.504 17.047 1.00 90.75 335 ASP A N 1
ATOM 2563 C CA . ASP A 1 335 ? 46.349 4.873 17.984 1.00 90.75 335 ASP A CA 1
ATOM 2564 C C . ASP A 1 335 ? 46.328 5.526 19.367 1.00 90.75 335 ASP A C 1
ATOM 2566 O O . ASP A 1 335 ? 45.273 5.617 19.998 1.00 90.75 335 ASP A O 1
ATOM 2570 N N . GLN A 1 336 ? 47.478 6.034 19.813 1.00 89.88 336 GLN A N 1
ATOM 2571 C CA . GLN A 1 336 ? 47.600 6.750 21.076 1.00 89.88 336 GLN A CA 1
ATOM 2572 C C . GLN A 1 336 ? 46.683 7.977 21.111 1.00 89.88 336 GLN A C 1
ATOM 2574 O O . GLN A 1 336 ? 45.916 8.136 22.050 1.00 89.88 336 GLN A O 1
ATOM 2579 N N . HIS A 1 337 ? 46.651 8.760 20.031 1.00 90.81 337 HIS A N 1
ATOM 2580 C CA . HIS A 1 337 ? 45.862 9.989 19.948 1.00 90.81 337 HIS A CA 1
ATOM 2581 C C . HIS A 1 337 ? 44.347 9.726 19.977 1.00 90.81 337 HIS A C 1
ATOM 2583 O O . HIS A 1 337 ? 43.587 10.538 20.496 1.00 90.81 337 HIS A O 1
ATOM 2589 N N . LEU A 1 338 ? 43.897 8.590 19.430 1.00 88.88 338 LEU A N 1
ATOM 2590 C CA . LEU A 1 338 ? 42.490 8.169 19.484 1.00 88.88 338 LEU A CA 1
ATOM 2591 C C . LEU A 1 338 ? 42.125 7.580 20.853 1.00 88.88 338 LEU A C 1
ATOM 2593 O O . LEU A 1 338 ? 40.995 7.730 21.314 1.00 88.88 338 LEU A O 1
ATOM 2597 N N . THR A 1 339 ? 43.087 6.945 21.518 1.00 88.88 339 THR A N 1
ATOM 2598 C CA . THR A 1 339 ? 42.915 6.426 22.880 1.00 88.88 339 THR A CA 1
ATOM 2599 C C . THR A 1 339 ? 42.865 7.568 23.900 1.00 88.88 339 THR A C 1
ATOM 2601 O O . THR A 1 339 ? 42.050 7.523 24.819 1.00 88.88 339 THR A O 1
ATOM 2604 N N . ASP A 1 340 ? 43.640 8.636 23.684 1.00 92.44 340 ASP A N 1
ATOM 2605 C CA . ASP A 1 340 ? 43.627 9.863 24.493 1.00 92.44 340 ASP A CA 1
ATOM 2606 C C . ASP A 1 340 ? 42.276 10.612 24.399 1.00 92.44 340 ASP A C 1
ATOM 2608 O O . ASP A 1 340 ? 41.921 11.382 25.290 1.00 92.44 340 ASP A O 1
ATOM 2612 N N . LEU A 1 341 ? 41.469 10.330 23.364 1.00 88.94 341 LEU A N 1
ATOM 2613 C CA . LEU A 1 341 ? 40.074 10.778 23.229 1.00 88.94 341 LEU A CA 1
ATOM 2614 C C . LEU A 1 341 ? 39.064 9.861 23.954 1.00 88.94 341 LEU A C 1
ATOM 2616 O O . LEU A 1 341 ? 37.864 9.931 23.688 1.00 88.94 341 LEU A O 1
ATOM 2620 N N . ASN A 1 342 ? 39.526 8.993 24.862 1.00 90.31 342 ASN A N 1
ATOM 2621 C CA . ASN A 1 342 ? 38.725 8.001 25.593 1.00 90.31 342 ASN A CA 1
ATOM 2622 C C . ASN A 1 342 ? 37.989 6.981 24.699 1.00 90.31 342 ASN A C 1
ATOM 2624 O O . ASN A 1 342 ? 36.990 6.384 25.110 1.00 90.31 342 ASN A O 1
ATOM 2628 N N . ILE A 1 343 ? 38.479 6.727 23.483 1.00 88.31 343 ILE A N 1
ATOM 2629 C CA . ILE A 1 343 ? 37.930 5.672 22.627 1.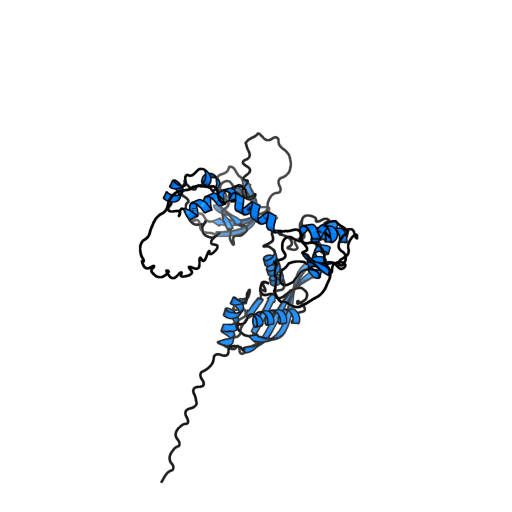00 88.31 343 ILE A CA 1
ATOM 2630 C C . ILE A 1 343 ? 38.555 4.338 23.042 1.00 88.31 343 ILE A C 1
ATOM 2632 O O . ILE A 1 343 ? 39.774 4.180 23.052 1.00 88.31 343 ILE A O 1
ATOM 2636 N N . ALA A 1 344 ? 37.719 3.346 23.362 1.00 90.50 344 ALA A N 1
ATOM 2637 C CA . ALA A 1 344 ? 38.203 2.016 23.722 1.00 90.50 344 ALA A CA 1
ATOM 2638 C C . ALA A 1 344 ? 39.096 1.430 22.602 1.00 90.50 344 ALA A C 1
ATOM 2640 O O . ALA A 1 344 ? 38.713 1.516 21.430 1.00 90.50 344 ALA A O 1
ATOM 2641 N N . PRO A 1 345 ? 40.214 0.745 22.917 1.00 88.81 345 PRO A N 1
ATOM 2642 C CA . PRO A 1 345 ? 41.151 0.241 21.903 1.00 88.81 345 PRO A CA 1
ATOM 2643 C C . PRO A 1 345 ? 40.486 -0.649 20.842 1.00 88.81 345 PRO A C 1
ATOM 2645 O O . PRO A 1 345 ? 40.771 -0.563 19.649 1.00 88.81 345 PRO A O 1
ATOM 2648 N N . GLY A 1 346 ? 39.512 -1.469 21.255 1.00 87.88 346 GLY A N 1
ATOM 2649 C CA . GLY A 1 346 ? 38.737 -2.310 20.340 1.00 87.88 346 GLY A CA 1
ATOM 2650 C C . GLY A 1 346 ? 37.827 -1.532 19.381 1.00 87.88 346 GLY A C 1
ATOM 2651 O O . GLY A 1 346 ? 37.479 -2.055 18.322 1.00 87.88 346 GLY A O 1
ATOM 2652 N N . ASN A 1 347 ? 37.443 -0.301 19.725 1.00 85.38 347 ASN A N 1
ATOM 2653 C CA . ASN A 1 347 ? 36.685 0.590 18.850 1.00 85.38 347 ASN A CA 1
ATOM 2654 C C . ASN A 1 347 ? 37.614 1.345 17.900 1.00 85.38 347 ASN A C 1
ATOM 2656 O O . ASN A 1 347 ? 37.258 1.473 16.736 1.00 85.38 347 ASN A O 1
ATOM 2660 N N . VAL A 1 348 ? 38.818 1.735 18.335 1.00 91.62 348 VAL A N 1
ATOM 2661 C CA . VAL A 1 348 ? 39.852 2.327 17.462 1.00 91.62 348 VAL A CA 1
ATOM 2662 C C . VAL A 1 348 ? 40.174 1.396 16.286 1.00 91.62 348 VAL A C 1
ATOM 2664 O O . VAL A 1 348 ? 40.149 1.814 15.129 1.00 91.62 348 VAL A O 1
ATOM 2667 N N . ILE A 1 349 ? 40.351 0.097 16.558 1.00 86.88 349 ILE A N 1
ATOM 2668 C CA . ILE A 1 349 ? 40.608 -0.917 15.521 1.00 86.88 349 ILE A CA 1
ATOM 2669 C C . ILE A 1 349 ? 39.435 -1.031 14.538 1.00 86.88 349 ILE A C 1
ATOM 2671 O O . ILE A 1 349 ? 39.642 -1.144 13.328 1.00 86.88 349 ILE A O 1
ATOM 2675 N N . ARG A 1 350 ? 38.194 -1.018 15.041 1.00 88.94 350 ARG A N 1
ATOM 2676 C CA . ARG A 1 350 ? 36.993 -1.086 14.193 1.00 88.94 350 ARG A CA 1
ATOM 2677 C C . ARG A 1 350 ? 36.837 0.171 13.343 1.00 88.94 350 ARG A C 1
ATOM 2679 O O . ARG A 1 350 ? 36.547 0.044 12.158 1.00 88.94 350 ARG A O 1
ATOM 2686 N N . LEU A 1 351 ? 37.081 1.344 13.926 1.00 87.69 351 LEU A N 1
ATOM 2687 C CA . LEU A 1 351 ? 37.000 2.636 13.252 1.00 87.69 351 LEU A CA 1
ATOM 2688 C C . LEU A 1 351 ? 37.998 2.703 12.091 1.00 87.69 351 LEU A C 1
ATOM 2690 O O . LEU A 1 351 ? 37.608 3.023 10.974 1.00 87.69 351 LEU A O 1
ATOM 2694 N N . ARG A 1 352 ? 39.256 2.297 12.316 1.00 87.25 352 ARG A N 1
ATOM 2695 C CA . ARG A 1 352 ? 40.285 2.290 11.265 1.00 87.25 352 ARG A CA 1
ATOM 2696 C C . ARG A 1 352 ? 39.976 1.281 10.155 1.00 87.25 352 ARG A C 1
ATOM 2698 O O . ARG A 1 352 ? 40.132 1.590 8.979 1.00 87.25 352 ARG A O 1
ATOM 2705 N N . ARG A 1 353 ? 39.481 0.086 10.503 1.00 86.62 353 ARG A N 1
ATOM 2706 C CA . ARG A 1 353 ? 39.059 -0.912 9.499 1.00 86.62 353 ARG A CA 1
ATOM 2707 C C . ARG A 1 353 ? 37.875 -0.433 8.656 1.00 86.62 353 ARG A C 1
ATOM 2709 O O . ARG A 1 353 ? 37.834 -0.733 7.469 1.00 86.62 353 ARG A O 1
ATOM 2716 N N . ALA A 1 354 ? 36.934 0.292 9.256 1.00 84.44 354 ALA A N 1
ATOM 2717 C CA . ALA A 1 354 ? 35.769 0.826 8.555 1.00 84.44 354 ALA A CA 1
ATOM 2718 C C . ALA A 1 354 ? 36.101 2.063 7.705 1.00 84.44 354 ALA A C 1
ATOM 2720 O O . ALA A 1 354 ? 35.529 2.223 6.630 1.00 84.44 354 ALA A O 1
ATOM 2721 N N . ALA A 1 355 ? 37.058 2.895 8.133 1.00 87.06 355 ALA A N 1
ATOM 2722 C CA . ALA A 1 355 ? 37.439 4.125 7.437 1.00 87.06 355 ALA A CA 1
ATOM 2723 C C . ALA A 1 355 ? 37.847 3.879 5.974 1.00 87.06 355 ALA A C 1
ATOM 2725 O O . ALA A 1 355 ? 37.425 4.614 5.085 1.00 87.06 355 ALA A O 1
ATOM 2726 N N . GLY A 1 356 ? 38.587 2.799 5.696 1.00 78.31 356 GLY A N 1
ATOM 2727 C CA . GLY A 1 356 ? 38.955 2.433 4.323 1.00 78.31 356 GLY A CA 1
ATOM 2728 C C . GLY A 1 356 ? 37.746 2.162 3.418 1.00 78.31 356 GLY A C 1
ATOM 2729 O O . GLY A 1 356 ? 37.745 2.574 2.260 1.00 78.31 356 GLY A O 1
ATOM 2730 N N . ALA A 1 357 ? 36.696 1.532 3.954 1.00 75.88 357 ALA A N 1
ATOM 2731 C CA . ALA A 1 357 ? 35.454 1.268 3.226 1.00 75.88 357 ALA A CA 1
ATOM 2732 C C . ALA A 1 357 ? 34.619 2.542 3.009 1.00 75.88 357 ALA A C 1
ATOM 2734 O O . ALA A 1 357 ? 33.922 2.654 2.007 1.00 75.88 357 ALA A O 1
ATOM 2735 N N . TRP A 1 358 ? 34.707 3.519 3.916 1.00 76.50 358 TRP A N 1
ATOM 2736 C CA . TRP A 1 358 ? 34.027 4.809 3.762 1.00 76.50 358 TRP A CA 1
ATOM 2737 C C . TRP A 1 358 ? 34.674 5.673 2.681 1.00 76.50 358 TRP A C 1
ATOM 2739 O O . TRP A 1 358 ? 33.968 6.228 1.843 1.00 76.50 358 TRP A O 1
ATOM 2749 N N . VAL A 1 359 ? 36.008 5.723 2.643 1.00 71.69 359 VAL A N 1
ATOM 2750 C CA . VAL A 1 359 ? 36.766 6.496 1.643 1.00 71.69 359 VAL A CA 1
ATOM 2751 C C . VAL A 1 359 ? 36.618 5.917 0.230 1.00 71.69 359 VAL A C 1
ATOM 2753 O O . VAL A 1 359 ? 36.670 6.660 -0.744 1.00 71.69 359 VAL A O 1
ATOM 2756 N N . THR A 1 360 ? 36.411 4.602 0.107 1.00 66.38 360 THR A N 1
ATOM 2757 C CA . THR A 1 360 ? 36.216 3.920 -1.187 1.00 66.38 360 THR A CA 1
ATOM 2758 C C . THR A 1 360 ? 34.755 3.799 -1.616 1.00 66.38 360 THR A C 1
ATOM 2760 O O . THR A 1 360 ? 34.493 3.319 -2.715 1.00 66.38 360 THR A O 1
ATOM 2763 N N . SER A 1 361 ? 33.800 4.232 -0.789 1.00 60.34 361 SER A N 1
ATOM 2764 C CA . SER A 1 361 ? 32.392 4.247 -1.183 1.00 60.34 361 SER A CA 1
ATOM 2765 C C . SER A 1 361 ? 32.123 5.391 -2.170 1.00 60.34 361 SER A C 1
ATOM 2767 O O . SER A 1 361 ? 32.472 6.544 -1.911 1.00 60.34 361 SER A O 1
ATOM 2769 N N . ASP A 1 362 ? 31.472 5.079 -3.295 1.00 51.69 362 ASP A N 1
ATOM 2770 C CA . ASP A 1 362 ? 31.193 6.010 -4.405 1.00 51.69 362 ASP A CA 1
ATOM 2771 C C . ASP A 1 362 ? 30.351 7.244 -4.004 1.00 51.69 362 ASP A C 1
ATOM 2773 O O . ASP A 1 362 ? 30.202 8.188 -4.779 1.00 51.69 362 ASP A O 1
ATOM 2777 N N . HIS A 1 363 ? 29.839 7.286 -2.772 1.00 46.00 363 HIS A N 1
ATOM 2778 C CA . HIS A 1 363 ? 29.028 8.381 -2.244 1.00 46.00 363 HIS A CA 1
ATOM 2779 C C . HIS A 1 363 ? 29.816 9.633 -1.818 1.00 46.00 363 HIS A C 1
ATOM 2781 O O . HIS A 1 363 ? 29.192 10.660 -1.558 1.00 46.00 363 HIS A O 1
ATOM 2787 N N . LEU A 1 364 ? 31.155 9.599 -1.750 1.00 46.34 364 LEU A N 1
ATOM 2788 C CA . LEU A 1 364 ? 31.959 10.723 -1.233 1.00 46.34 364 LEU A CA 1
ATOM 2789 C C . LEU A 1 364 ? 32.989 11.304 -2.212 1.00 46.34 364 LEU A C 1
ATOM 2791 O O . LEU A 1 364 ? 33.858 12.072 -1.794 1.00 46.34 364 LEU A O 1
ATOM 2795 N N . THR A 1 365 ? 32.900 11.034 -3.521 1.00 41.34 365 THR A N 1
ATOM 2796 C CA . THR A 1 365 ? 33.768 11.729 -4.487 1.00 41.34 365 THR A CA 1
ATOM 2797 C C . THR A 1 365 ? 33.349 13.197 -4.644 1.00 41.34 365 THR A C 1
ATOM 2799 O O . THR A 1 365 ? 32.682 13.578 -5.608 1.00 41.34 365 THR A O 1
ATOM 2802 N N . PHE A 1 366 ? 33.781 14.061 -3.724 1.00 40.47 366 PHE A N 1
ATOM 2803 C CA . PHE A 1 366 ? 33.892 15.491 -3.990 1.00 40.47 366 PHE A CA 1
ATOM 2804 C C . PHE A 1 366 ? 34.911 15.666 -5.118 1.00 40.47 366 PHE A C 1
ATOM 2806 O O . PHE A 1 366 ? 36.123 15.593 -4.909 1.00 40.47 366 PHE A O 1
ATOM 2813 N N . LYS A 1 367 ? 34.423 15.886 -6.344 1.00 38.81 367 LYS A N 1
ATOM 2814 C CA . LYS A 1 367 ? 35.258 16.327 -7.464 1.00 38.81 367 LYS A CA 1
ATOM 2815 C C . LYS A 1 367 ? 35.865 17.684 -7.112 1.00 38.81 367 LYS A C 1
ATOM 2817 O O . LYS A 1 367 ? 35.266 18.729 -7.358 1.00 38.81 367 LYS A O 1
ATOM 2822 N N . ARG A 1 368 ? 37.076 17.672 -6.559 1.00 36.38 368 ARG A N 1
ATOM 2823 C CA . ARG A 1 368 ? 37.933 18.853 -6.460 1.00 36.38 368 ARG A CA 1
ATOM 2824 C C . ARG A 1 368 ? 38.315 19.237 -7.893 1.00 36.38 368 ARG A C 1
ATOM 2826 O O . ARG A 1 368 ? 39.206 18.634 -8.484 1.00 36.38 368 ARG A O 1
ATOM 2833 N N . LYS A 1 369 ? 37.582 20.181 -8.493 1.00 34.94 369 LYS A N 1
ATOM 2834 C CA . LYS A 1 369 ? 37.993 20.800 -9.758 1.00 34.94 369 LYS A CA 1
ATOM 2835 C C . LYS A 1 369 ? 39.280 21.578 -9.493 1.00 34.94 369 LYS A C 1
ATOM 2837 O O . LYS A 1 369 ? 39.273 22.548 -8.741 1.00 34.94 369 LYS A O 1
ATOM 2842 N N . SER A 1 370 ? 40.372 21.111 -10.089 1.00 37.69 370 SER A N 1
ATOM 2843 C CA . SER A 1 370 ? 41.584 21.904 -10.276 1.00 37.69 370 SER A CA 1
ATOM 2844 C C . SER A 1 370 ? 41.244 23.126 -11.144 1.00 37.69 370 SER A C 1
ATOM 2846 O O . SER A 1 370 ? 40.451 22.973 -12.078 1.00 37.69 370 SER A O 1
ATOM 2848 N N . PRO A 1 371 ? 41.779 24.322 -10.851 1.00 44.72 371 PRO A N 1
ATOM 2849 C CA . PRO A 1 371 ? 41.531 25.507 -11.654 1.00 44.72 371 PRO A CA 1
ATOM 2850 C C . PRO A 1 371 ? 42.369 25.429 -12.931 1.00 44.72 371 PRO A C 1
ATOM 2852 O O . PRO A 1 371 ? 43.567 25.696 -12.914 1.00 44.72 371 PRO A O 1
ATOM 2855 N N . GLU A 1 372 ? 41.733 25.051 -14.033 1.00 38.72 372 GLU A N 1
ATOM 2856 C CA . GLU A 1 372 ? 42.225 25.347 -15.375 1.00 38.72 372 GLU A CA 1
ATOM 2857 C C . GLU A 1 372 ? 41.120 26.110 -16.119 1.00 38.72 372 GLU A C 1
ATOM 2859 O O . GLU A 1 372 ? 39.928 25.826 -15.978 1.00 38.72 372 GLU A O 1
ATOM 2864 N N . GLU A 1 373 ? 41.554 27.174 -16.779 1.00 47.00 373 GLU A N 1
ATOM 2865 C CA . GLU A 1 373 ? 40.807 28.297 -17.345 1.00 47.00 373 GLU A CA 1
ATOM 2866 C C . GLU A 1 373 ? 39.752 27.849 -18.386 1.00 47.00 373 GLU A C 1
ATOM 2868 O O . GLU A 1 373 ? 40.074 27.031 -19.250 1.00 47.00 373 GLU A O 1
ATOM 2873 N N . PRO A 1 374 ? 38.486 28.323 -18.334 1.00 50.06 374 PRO A N 1
ATOM 2874 C CA . PRO A 1 374 ? 37.441 27.797 -19.207 1.00 50.06 374 PRO A CA 1
ATOM 2875 C C . PRO A 1 374 ? 37.306 28.580 -20.520 1.00 50.06 374 PRO A C 1
ATOM 2877 O O . PRO A 1 374 ? 37.043 29.783 -20.520 1.00 50.06 374 PRO A O 1
ATOM 2880 N N . GLU A 1 375 ? 37.347 27.857 -21.642 1.00 47.88 375 GLU A N 1
ATOM 2881 C CA . GLU A 1 375 ? 36.646 28.263 -22.865 1.00 47.88 375 GLU A CA 1
ATOM 2882 C C . GLU A 1 375 ? 35.116 28.093 -22.701 1.00 47.88 375 GLU A C 1
ATOM 2884 O O . GLU A 1 375 ? 34.662 27.161 -22.024 1.00 47.88 375 GLU A O 1
ATOM 2889 N N . PRO A 1 376 ? 34.290 28.961 -23.319 1.00 54.19 376 PRO A N 1
ATOM 2890 C CA . PRO A 1 376 ? 32.842 28.947 -23.133 1.00 54.19 376 PRO A CA 1
ATOM 2891 C C . PRO A 1 376 ? 32.137 27.929 -24.055 1.00 54.19 376 PRO A C 1
ATOM 2893 O O . PRO A 1 376 ? 31.987 28.170 -25.251 1.00 54.19 376 PRO A O 1
ATOM 2896 N N . ASP A 1 377 ? 31.619 26.826 -23.497 1.00 43.00 377 ASP A N 1
ATOM 2897 C CA . ASP A 1 377 ? 30.647 25.941 -24.177 1.00 43.00 377 ASP A CA 1
ATOM 2898 C C . ASP A 1 377 ? 29.210 26.484 -23.955 1.00 43.00 377 ASP A C 1
ATOM 2900 O O . ASP A 1 377 ? 28.759 26.584 -22.805 1.00 43.00 377 ASP A O 1
ATOM 2904 N N . PRO A 1 378 ? 28.456 26.864 -25.009 1.00 48.97 378 PRO A N 1
ATOM 2905 C CA . PRO A 1 378 ? 27.145 27.490 -24.882 1.00 48.97 378 PRO A CA 1
ATOM 2906 C C . PRO A 1 378 ? 26.056 26.421 -24.753 1.00 48.97 378 PRO A C 1
ATOM 2908 O O . PRO A 1 378 ? 25.321 26.132 -25.698 1.00 48.97 378 PRO A O 1
ATOM 2911 N N . ARG A 1 379 ? 25.906 25.827 -23.567 1.00 46.28 379 ARG A N 1
ATOM 2912 C CA . ARG A 1 379 ? 24.715 25.021 -23.254 1.00 46.28 379 ARG A CA 1
ATOM 2913 C C . ARG A 1 379 ? 23.940 25.641 -22.097 1.00 46.28 379 ARG A C 1
ATOM 2915 O O . ARG A 1 379 ? 24.516 25.835 -21.029 1.00 46.28 379 ARG A O 1
ATOM 2922 N N . PRO A 1 380 ? 22.640 25.953 -22.274 1.00 46.31 380 PRO A N 1
ATOM 2923 C CA . PRO A 1 380 ? 21.842 26.546 -21.212 1.00 46.31 380 PRO A CA 1
ATOM 2924 C C . PRO A 1 380 ? 21.679 25.528 -20.081 1.00 46.31 380 PRO A C 1
ATOM 2926 O O . PRO A 1 380 ? 21.069 24.470 -20.257 1.00 46.31 380 PRO A O 1
ATOM 2929 N N . SER A 1 381 ? 22.240 25.838 -18.914 1.00 59.34 381 SER A N 1
ATOM 2930 C CA . SER A 1 381 ? 21.986 25.090 -17.688 1.00 59.34 381 SER A CA 1
ATOM 2931 C C . SER A 1 381 ? 20.490 25.146 -17.369 1.00 59.34 381 SER A C 1
ATOM 2933 O O . SER A 1 381 ? 19.862 26.208 -17.392 1.00 59.34 381 SER A O 1
ATOM 2935 N N . LYS A 1 382 ? 19.888 23.978 -17.123 1.00 60.97 382 LYS A N 1
ATOM 2936 C CA . LYS A 1 382 ? 18.483 23.876 -16.714 1.00 60.97 382 LYS A CA 1
ATOM 2937 C C . LYS A 1 382 ? 18.328 24.612 -15.380 1.00 60.97 382 LYS A C 1
ATOM 2939 O O . LYS A 1 382 ? 19.037 24.291 -14.430 1.00 60.97 382 LYS A O 1
ATOM 2944 N N . LYS A 1 383 ? 17.439 25.606 -15.319 1.00 76.00 383 LYS A N 1
ATOM 2945 C CA . LYS A 1 383 ? 17.111 26.294 -14.065 1.00 76.00 383 LYS A CA 1
ATOM 2946 C C . LYS A 1 383 ? 16.278 25.348 -13.197 1.00 76.00 383 LYS A C 1
ATOM 2948 O O . LYS A 1 383 ? 15.247 24.865 -13.657 1.00 76.00 383 LYS A O 1
ATOM 2953 N N . THR A 1 384 ? 16.724 25.086 -11.975 1.00 85.38 384 THR A N 1
ATOM 2954 C CA . THR A 1 384 ? 15.922 24.389 -10.964 1.00 85.38 384 THR A CA 1
ATOM 2955 C C . THR A 1 384 ? 14.902 25.371 -10.395 1.00 85.38 384 THR A C 1
ATOM 2957 O O . THR A 1 384 ? 15.289 26.445 -9.927 1.00 85.38 384 THR A O 1
ATOM 2960 N N . VAL A 1 385 ? 13.619 25.020 -10.471 1.00 90.31 385 VAL A N 1
ATOM 2961 C CA . VAL A 1 385 ? 12.526 25.778 -9.848 1.00 90.31 385 VAL A CA 1
ATOM 2962 C C . VAL A 1 385 ? 12.344 25.260 -8.420 1.00 90.31 385 VAL A C 1
ATOM 2964 O O . VAL A 1 385 ? 12.293 24.052 -8.207 1.00 90.31 385 VAL A O 1
ATOM 2967 N N . LEU A 1 386 ? 12.293 26.172 -7.455 1.00 93.12 386 LEU A N 1
ATOM 2968 C CA . LEU A 1 386 ? 12.190 25.940 -6.017 1.00 93.12 386 LEU A CA 1
ATOM 2969 C C . LEU A 1 386 ? 10.873 26.523 -5.484 1.00 93.12 386 LEU A C 1
ATOM 2971 O O . LEU A 1 386 ? 10.382 27.531 -5.998 1.00 93.12 386 LEU A O 1
ATOM 2975 N N . ASP A 1 387 ? 10.337 25.895 -4.437 1.00 94.62 387 ASP A N 1
ATOM 2976 C CA . ASP A 1 387 ? 9.228 26.400 -3.617 1.00 94.62 387 ASP A CA 1
ATOM 2977 C C . ASP A 1 387 ? 9.793 27.382 -2.577 1.00 94.62 387 ASP A C 1
ATOM 2979 O O . ASP A 1 387 ? 10.652 27.016 -1.763 1.00 94.62 387 ASP A O 1
ATOM 2983 N N . LEU A 1 388 ? 9.373 28.645 -2.652 1.00 95.81 388 LEU A N 1
ATOM 2984 C CA . LEU A 1 388 ? 9.937 29.757 -1.894 1.00 95.81 388 LEU A CA 1
ATOM 2985 C C . LEU A 1 388 ? 8.859 30.439 -1.052 1.00 95.81 388 LEU A C 1
ATOM 2987 O O . LEU A 1 388 ? 7.724 30.634 -1.486 1.00 95.81 388 LEU A O 1
ATOM 2991 N N . GLU A 1 389 ? 9.240 30.869 0.144 1.00 96.31 389 GLU A N 1
ATOM 2992 C CA . GLU A 1 389 ? 8.390 31.636 1.047 1.00 96.31 389 GLU A CA 1
ATOM 2993 C C . GLU A 1 389 ? 9.008 33.019 1.279 1.00 96.31 389 GLU A C 1
ATOM 2995 O O . GLU A 1 389 ? 10.140 33.162 1.749 1.00 96.31 389 GLU A O 1
ATOM 3000 N N . LYS A 1 390 ? 8.262 34.051 0.888 1.00 95.69 390 LYS A N 1
ATOM 3001 C CA . LYS A 1 390 ? 8.600 35.461 1.040 1.00 95.69 390 LYS A CA 1
ATOM 3002 C C . LYS A 1 390 ? 7.959 35.973 2.325 1.00 95.69 390 LYS A C 1
ATOM 3004 O O . LYS A 1 390 ? 6.739 36.101 2.398 1.00 95.69 390 LYS A O 1
ATOM 3009 N N . CYS A 1 391 ? 8.774 36.289 3.323 1.00 95.88 391 CYS A N 1
ATOM 3010 C CA . CYS A 1 391 ? 8.326 36.882 4.580 1.00 95.88 391 CYS A CA 1
ATOM 3011 C C . CYS A 1 391 ? 8.607 38.391 4.579 1.00 95.88 391 CYS A C 1
ATOM 3013 O O . CYS A 1 391 ? 9.731 38.826 4.321 1.00 95.88 391 CYS A O 1
ATOM 3015 N N . LEU A 1 392 ? 7.579 39.192 4.851 1.00 94.94 392 LEU A N 1
ATOM 3016 C CA . LEU A 1 392 ? 7.637 40.648 4.945 1.00 94.94 392 LEU A CA 1
ATOM 3017 C C . LEU A 1 392 ? 7.671 41.051 6.416 1.00 94.94 392 LEU A C 1
ATOM 3019 O O . LEU A 1 392 ? 6.772 40.691 7.176 1.00 94.94 392 LEU A O 1
ATOM 3023 N N . THR A 1 393 ? 8.679 41.827 6.805 1.00 95.19 393 THR A N 1
ATOM 3024 C CA . THR A 1 393 ? 8.830 42.334 8.176 1.00 95.19 393 THR A CA 1
ATOM 3025 C C . THR A 1 393 ? 8.836 43.859 8.218 1.00 95.19 393 THR A C 1
ATOM 3027 O O . THR A 1 393 ? 9.386 44.502 7.322 1.00 95.19 393 THR A O 1
ATOM 3030 N N . ASP A 1 394 ? 8.209 44.446 9.240 1.00 94.44 394 ASP A N 1
ATOM 3031 C CA . ASP A 1 394 ? 8.236 45.895 9.472 1.00 94.44 394 ASP A CA 1
ATOM 3032 C C . ASP A 1 394 ? 9.599 46.366 10.023 1.00 94.44 394 ASP A C 1
ATOM 3034 O O . ASP A 1 394 ? 10.494 45.570 10.316 1.00 94.44 394 ASP A O 1
ATOM 3038 N N . ALA A 1 395 ? 9.767 47.681 10.194 1.00 92.44 395 ALA A N 1
ATOM 3039 C CA . ALA A 1 395 ? 10.990 48.263 10.756 1.00 92.44 395 ALA A CA 1
ATOM 3040 C C . ALA A 1 395 ? 11.271 47.838 12.215 1.00 92.44 395 ALA A C 1
ATOM 3042 O O . ALA A 1 395 ? 12.401 47.971 12.683 1.00 92.44 395 ALA A O 1
ATOM 3043 N N . ALA A 1 396 ? 10.263 47.334 12.934 1.00 93.38 396 ALA A N 1
ATOM 3044 C CA . ALA A 1 396 ? 10.406 46.778 14.276 1.00 93.38 396 ALA A CA 1
ATOM 3045 C C . ALA A 1 396 ? 10.725 45.268 14.260 1.00 93.38 396 ALA A C 1
ATOM 3047 O O . ALA A 1 396 ? 10.974 44.687 15.316 1.00 93.38 396 ALA A O 1
ATOM 3048 N N . GLY A 1 397 ? 10.767 44.642 13.079 1.00 90.69 397 GLY A N 1
ATOM 3049 C CA . GLY A 1 397 ? 11.031 43.221 12.888 1.00 90.69 397 GLY A CA 1
ATOM 3050 C C . GLY A 1 397 ? 9.807 42.318 13.055 1.00 90.69 397 GLY A C 1
ATOM 3051 O O . GLY A 1 397 ? 9.979 41.101 13.096 1.00 90.69 397 GLY A O 1
ATOM 3052 N N . ASN A 1 398 ? 8.593 42.869 13.147 1.00 92.94 398 ASN A N 1
ATOM 3053 C CA . ASN A 1 398 ? 7.368 42.075 13.225 1.00 92.94 398 ASN A CA 1
ATOM 3054 C C . ASN A 1 398 ? 6.976 41.561 11.840 1.00 92.94 398 ASN A C 1
ATOM 3056 O O . ASN A 1 398 ? 7.073 42.289 10.852 1.00 92.94 398 ASN A O 1
ATOM 3060 N N . GLU A 1 399 ? 6.489 40.325 11.772 1.00 94.12 399 GLU A N 1
ATOM 3061 C CA . GLU A 1 399 ? 5.979 39.732 10.537 1.00 94.12 399 GLU A CA 1
ATOM 3062 C C . GLU A 1 399 ? 4.642 40.371 10.147 1.00 94.12 399 GLU A C 1
ATOM 3064 O O . GLU A 1 399 ? 3.669 40.343 10.901 1.00 94.12 399 GLU A O 1
ATOM 3069 N N . VAL A 1 400 ? 4.603 40.960 8.954 1.00 94.38 400 VAL A N 1
ATOM 3070 C CA . VAL A 1 400 ? 3.434 41.659 8.400 1.00 94.38 400 VAL A CA 1
ATOM 3071 C C . VAL A 1 400 ? 2.726 40.798 7.356 1.00 94.38 400 VAL A C 1
ATOM 3073 O O . VAL A 1 400 ? 1.521 40.932 7.151 1.00 94.38 400 VAL A O 1
ATOM 3076 N N . GLY A 1 401 ? 3.452 39.890 6.700 1.00 93.19 401 GLY A N 1
ATOM 3077 C CA . GLY A 1 401 ? 2.878 39.017 5.687 1.00 93.19 401 GLY A CA 1
ATOM 3078 C C . GLY A 1 401 ? 3.816 37.904 5.250 1.00 93.19 401 GLY A C 1
ATOM 3079 O O . GLY A 1 401 ? 5.037 38.038 5.317 1.00 93.19 401 GLY A O 1
ATOM 3080 N N . ILE A 1 402 ? 3.215 36.813 4.786 1.00 94.19 402 ILE A N 1
ATOM 3081 C CA . ILE A 1 402 ? 3.907 35.656 4.227 1.00 94.19 402 ILE A CA 1
ATOM 3082 C C . ILE A 1 402 ? 3.238 35.316 2.896 1.00 94.19 402 ILE A C 1
ATOM 3084 O O . ILE A 1 402 ? 2.016 35.184 2.826 1.00 94.19 402 ILE A O 1
ATOM 3088 N N . GLU A 1 403 ? 4.038 35.178 1.846 1.00 94.94 403 GLU A N 1
ATOM 3089 C CA . GLU A 1 403 ? 3.590 34.840 0.498 1.00 94.94 403 GLU A CA 1
ATOM 3090 C C . GLU A 1 403 ? 4.414 33.666 -0.039 1.00 94.94 403 GLU A C 1
ATOM 3092 O O . GLU A 1 403 ? 5.635 33.645 0.100 1.00 94.94 403 GLU A O 1
ATOM 3097 N N . ARG A 1 404 ? 3.756 32.679 -0.655 1.00 93.94 404 ARG A N 1
ATOM 3098 C CA . ARG A 1 404 ? 4.435 31.545 -1.295 1.00 93.94 404 ARG A CA 1
ATOM 3099 C C . ARG A 1 404 ? 4.509 31.753 -2.793 1.00 93.94 404 ARG A C 1
ATOM 3101 O O . ARG A 1 404 ? 3.491 32.035 -3.419 1.00 93.94 404 ARG A O 1
ATOM 3108 N N . VAL A 1 405 ? 5.700 31.579 -3.348 1.00 95.56 405 VAL A N 1
ATOM 3109 C CA . VAL A 1 405 ? 5.984 31.777 -4.770 1.00 95.56 405 VAL A CA 1
ATOM 3110 C C . VAL A 1 405 ? 6.938 30.702 -5.276 1.00 95.56 405 VAL A C 1
ATOM 3112 O O . VAL A 1 405 ? 7.675 30.090 -4.506 1.00 95.56 405 VAL A O 1
ATOM 3115 N N . TYR A 1 406 ? 6.955 30.496 -6.588 1.00 93.94 406 TYR A N 1
ATOM 3116 C CA . TYR A 1 406 ? 7.912 29.610 -7.242 1.00 93.94 406 TYR A CA 1
ATOM 3117 C C . TYR A 1 406 ? 8.989 30.440 -7.941 1.00 93.94 406 TYR A C 1
ATOM 3119 O O . TYR A 1 406 ? 8.718 31.489 -8.529 1.00 93.94 406 TYR A O 1
ATOM 3127 N N . GLY A 1 407 ? 10.241 30.000 -7.854 1.00 94.56 407 GLY A N 1
ATOM 3128 C CA . GLY A 1 407 ? 11.352 30.750 -8.434 1.00 94.56 407 GLY A CA 1
ATOM 3129 C C . GLY A 1 407 ? 12.644 29.957 -8.498 1.00 94.56 407 GLY A C 1
ATOM 3130 O O . GLY A 1 407 ? 12.680 28.771 -8.206 1.00 94.56 407 GLY A O 1
ATOM 3131 N N . SER A 1 408 ? 13.733 30.609 -8.888 1.00 93.69 408 SER A N 1
ATOM 3132 C CA . SER A 1 408 ? 15.066 29.999 -8.909 1.00 93.69 408 SER A CA 1
ATOM 3133 C C . SER A 1 408 ? 16.039 30.795 -8.051 1.00 93.69 408 SER A C 1
ATOM 3135 O O . SER A 1 408 ? 15.921 32.013 -7.922 1.00 93.69 408 SER A O 1
ATOM 3137 N N . MET A 1 409 ? 17.014 30.102 -7.469 1.00 93.12 409 MET A N 1
ATOM 3138 C CA . MET A 1 409 ? 18.095 30.718 -6.706 1.00 93.12 409 MET A CA 1
ATOM 3139 C C . MET A 1 409 ? 19.378 30.753 -7.532 1.00 93.12 409 MET A C 1
ATOM 3141 O O . MET A 1 409 ? 19.696 29.803 -8.251 1.00 93.12 409 MET A O 1
ATOM 3145 N N . ARG A 1 410 ? 20.132 31.848 -7.432 1.00 92.38 410 ARG A N 1
ATOM 3146 C CA . ARG A 1 410 ? 21.442 32.000 -8.073 1.00 92.38 410 ARG A CA 1
ATOM 3147 C C . ARG A 1 410 ? 22.442 32.561 -7.086 1.00 92.38 410 ARG A C 1
ATOM 3149 O O . ARG A 1 410 ? 22.088 33.374 -6.241 1.00 92.38 410 ARG A O 1
ATOM 3156 N N . GLN A 1 411 ? 23.694 32.148 -7.217 1.00 91.69 411 GLN A N 1
ATOM 3157 C CA . GLN A 1 411 ? 24.770 32.762 -6.457 1.00 91.69 411 GLN A CA 1
ATOM 3158 C C . GLN A 1 411 ? 24.953 34.207 -6.941 1.00 91.69 411 GLN A C 1
ATOM 3160 O O . GLN A 1 411 ? 24.987 34.467 -8.144 1.00 91.69 411 GLN A O 1
ATOM 3165 N N . SER A 1 412 ? 25.012 35.139 -5.999 1.00 87.62 412 SER A N 1
ATOM 3166 C CA . SER A 1 412 ? 25.186 36.568 -6.226 1.00 87.62 412 SER A CA 1
ATOM 3167 C C . SER A 1 412 ? 26.368 37.041 -5.392 1.00 87.62 412 SER A C 1
ATOM 3169 O O . SER A 1 412 ? 26.517 36.638 -4.242 1.00 87.62 412 SER A O 1
ATOM 3171 N N . GLU A 1 413 ? 27.197 37.915 -5.952 1.00 84.62 413 GLU A N 1
ATOM 3172 C CA . GLU A 1 413 ? 28.337 38.507 -5.238 1.00 84.62 413 GLU A CA 1
ATOM 3173 C C . GLU A 1 413 ? 27.907 39.596 -4.230 1.00 84.62 413 GLU A C 1
ATOM 3175 O O . GLU A 1 413 ? 28.748 40.195 -3.566 1.00 84.62 413 GLU A O 1
ATOM 3180 N N . GLY A 1 414 ? 26.600 39.859 -4.105 1.00 75.56 414 GLY A N 1
ATOM 3181 C CA . GLY A 1 414 ? 26.036 40.874 -3.213 1.00 75.56 414 GLY A CA 1
ATOM 3182 C C . GLY A 1 414 ? 25.773 40.406 -1.776 1.00 75.56 414 GLY A C 1
ATOM 3183 O O . GLY A 1 414 ? 25.530 39.227 -1.503 1.00 75.56 414 GLY A O 1
ATOM 3184 N N . GLU A 1 415 ? 25.774 41.368 -0.851 1.00 58.22 415 GLU A N 1
ATOM 3185 C CA . GLU A 1 415 ? 25.432 41.163 0.557 1.00 58.22 415 GLU A CA 1
ATOM 3186 C C . GLU A 1 415 ? 23.936 40.853 0.731 1.00 58.22 415 GLU A C 1
ATOM 3188 O O . GLU A 1 415 ? 23.082 41.726 0.621 1.00 58.22 415 GLU A O 1
ATOM 3193 N N . GLY A 1 416 ? 23.642 39.593 1.064 1.00 61.50 416 GLY A N 1
ATOM 3194 C CA . GLY A 1 416 ? 22.387 39.169 1.686 1.00 61.50 416 GLY A CA 1
ATOM 3195 C C . GLY A 1 416 ? 21.192 38.946 0.752 1.00 61.50 416 GLY A C 1
ATOM 3196 O O . GLY A 1 416 ? 21.022 39.579 -0.282 1.00 61.50 416 GLY A O 1
ATOM 3197 N N . SER A 1 417 ? 20.327 38.017 1.160 1.00 71.19 417 SER A N 1
ATOM 3198 C CA . SER A 1 417 ? 19.030 37.739 0.534 1.00 71.19 417 SER A CA 1
ATOM 3199 C C . SER A 1 417 ? 17.928 38.703 0.991 1.00 71.19 417 SER A C 1
ATOM 3201 O O . SER A 1 417 ? 16.816 38.650 0.470 1.00 71.19 417 SER A O 1
ATOM 3203 N N . ALA A 1 418 ? 18.219 39.576 1.962 1.00 81.56 418 ALA A N 1
ATOM 3204 C CA . ALA A 1 418 ? 17.265 40.527 2.506 1.00 81.56 418 ALA A CA 1
ATOM 3205 C C . ALA A 1 418 ? 17.416 41.900 1.850 1.00 81.56 418 ALA A C 1
ATOM 3207 O O . ALA A 1 418 ? 18.514 42.449 1.794 1.00 81.56 418 ALA A O 1
ATOM 3208 N N . TYR A 1 419 ? 16.303 42.469 1.397 1.00 88.69 419 TYR A N 1
ATOM 3209 C CA . TYR A 1 419 ? 16.252 43.829 0.870 1.00 88.69 419 TYR A CA 1
ATOM 3210 C C . TYR A 1 419 ? 15.013 44.551 1.391 1.00 88.69 419 TYR A C 1
ATOM 3212 O O . TYR A 1 419 ? 14.042 43.919 1.807 1.00 88.69 419 TYR A O 1
ATOM 3220 N N . VAL A 1 420 ? 15.063 45.880 1.387 1.00 89.38 420 VAL A N 1
ATOM 3221 C CA . VAL A 1 420 ? 13.925 46.725 1.752 1.00 89.38 420 VAL A CA 1
ATOM 3222 C C . VAL A 1 420 ? 13.132 47.024 0.484 1.00 89.38 420 VAL A C 1
ATOM 3224 O O . VAL A 1 420 ? 13.712 47.476 -0.503 1.00 89.38 420 VAL A O 1
ATOM 3227 N N . ASP A 1 421 ? 11.838 46.720 0.482 1.00 88.69 421 ASP A N 1
ATOM 3228 C CA . ASP A 1 421 ? 10.961 47.012 -0.651 1.00 88.69 421 ASP A CA 1
ATOM 3229 C C . ASP A 1 421 ? 10.550 48.497 -0.708 1.00 88.69 421 ASP A C 1
ATOM 3231 O O . ASP A 1 421 ? 10.920 49.313 0.139 1.00 88.69 421 ASP A O 1
ATOM 3235 N N . GLU A 1 422 ? 9.773 48.868 -1.728 1.00 88.00 422 GLU A N 1
ATOM 3236 C CA . GLU A 1 422 ? 9.310 50.249 -1.937 1.00 88.00 422 GLU A CA 1
ATOM 3237 C C . GLU A 1 422 ? 8.422 50.780 -0.797 1.00 88.00 422 GLU A C 1
ATOM 3239 O O . GLU A 1 422 ? 8.268 51.992 -0.646 1.00 88.00 422 GLU A O 1
ATOM 3244 N N . LEU A 1 423 ? 7.852 49.888 0.020 1.00 88.88 423 LEU A N 1
ATOM 3245 C CA . LEU A 1 423 ? 7.010 50.222 1.167 1.00 88.88 423 LEU A CA 1
ATOM 3246 C C . LEU A 1 423 ? 7.812 50.327 2.472 1.00 88.88 423 LEU A C 1
ATOM 3248 O O . LEU A 1 423 ? 7.233 50.587 3.528 1.00 88.88 423 LEU A O 1
ATOM 3252 N N . GLY A 1 424 ? 9.134 50.149 2.418 1.00 92.06 424 GLY A N 1
ATOM 3253 C CA . GLY A 1 424 ? 9.993 50.161 3.596 1.00 92.06 424 GLY A CA 1
ATOM 3254 C C . GLY A 1 424 ? 9.947 48.861 4.405 1.00 92.06 424 GLY A C 1
ATOM 3255 O O . GLY A 1 424 ? 10.421 48.846 5.541 1.00 92.06 424 GLY A O 1
ATOM 3256 N N . LEU A 1 425 ? 9.382 47.779 3.857 1.00 93.81 425 LEU A N 1
ATOM 3257 C CA . LEU A 1 425 ? 9.344 46.472 4.508 1.00 93.81 425 LEU A CA 1
ATOM 3258 C C . LEU A 1 425 ? 10.605 45.683 4.172 1.00 93.81 425 LEU A C 1
ATOM 3260 O O . LEU A 1 425 ? 11.055 45.642 3.028 1.00 93.81 425 LEU A O 1
ATOM 3264 N N . THR A 1 426 ? 11.170 45.013 5.171 1.00 94.38 426 THR A N 1
ATOM 3265 C CA . THR A 1 426 ? 12.299 44.108 4.955 1.00 94.38 426 THR A CA 1
ATOM 3266 C C . THR A 1 426 ? 11.774 42.762 4.470 1.00 94.38 426 THR A C 1
ATOM 3268 O O . THR A 1 426 ? 11.048 42.073 5.191 1.00 94.38 426 THR A O 1
ATOM 3271 N N . VAL A 1 427 ? 12.164 42.379 3.257 1.00 94.81 427 VAL A N 1
ATOM 3272 C CA . VAL A 1 427 ? 11.845 41.091 2.640 1.00 94.81 427 VAL A CA 1
ATOM 3273 C C . VAL A 1 427 ? 12.888 40.062 3.062 1.00 94.81 427 VAL A C 1
ATOM 3275 O O . VAL A 1 427 ? 14.082 40.289 2.883 1.00 94.81 427 VAL A O 1
ATOM 3278 N N . LYS A 1 428 ? 12.455 38.914 3.582 1.00 95.81 428 LYS A N 1
ATOM 3279 C CA . LYS A 1 428 ? 13.299 37.741 3.842 1.00 95.81 428 LYS A CA 1
ATOM 3280 C C . LYS A 1 428 ? 12.800 36.563 3.021 1.00 95.81 428 LYS A C 1
ATOM 3282 O O . LYS A 1 428 ? 11.600 36.303 2.970 1.00 95.81 428 LYS A O 1
ATOM 3287 N N . TRP A 1 429 ? 13.731 35.845 2.409 1.00 96.00 429 TRP A N 1
ATOM 3288 C CA . TRP A 1 429 ? 13.424 34.672 1.604 1.00 96.00 429 TRP A CA 1
ATOM 3289 C C . TRP A 1 429 ? 13.762 33.394 2.347 1.00 96.00 429 TRP A C 1
ATOM 3291 O O . TRP A 1 429 ? 14.843 33.264 2.928 1.00 96.00 429 TRP A O 1
ATOM 3301 N N . PHE A 1 430 ? 12.857 32.435 2.244 1.00 96.31 430 PHE A N 1
ATOM 3302 C CA . PHE A 1 430 ? 13.069 31.070 2.672 1.00 96.31 430 PHE A CA 1
ATOM 3303 C C . PHE A 1 430 ? 12.783 30.118 1.512 1.00 96.31 430 PHE A C 1
ATOM 3305 O O . PHE A 1 430 ? 11.997 30.431 0.621 1.00 96.31 430 PHE A O 1
ATOM 3312 N N . PHE A 1 431 ? 13.423 28.957 1.513 1.00 96.06 431 PHE A N 1
ATOM 3313 C CA . PHE A 1 431 ? 13.198 27.903 0.529 1.00 96.06 431 PHE A CA 1
ATOM 3314 C C . PHE A 1 431 ? 12.835 26.607 1.241 1.00 96.06 431 PHE A C 1
ATOM 3316 O O . PHE A 1 431 ? 13.291 26.345 2.360 1.00 96.06 431 PHE A O 1
ATOM 3323 N N . ARG A 1 432 ? 11.985 25.804 0.609 1.00 95.50 432 ARG A N 1
ATOM 3324 C CA . ARG A 1 432 ? 11.611 24.502 1.148 1.00 95.50 432 ARG A CA 1
ATOM 3325 C C . ARG A 1 432 ? 12.773 23.528 0.986 1.00 95.50 432 ARG A C 1
ATOM 3327 O O . ARG A 1 432 ? 13.315 23.387 -0.108 1.00 95.50 432 ARG A O 1
ATOM 3334 N N . VAL A 1 433 ? 13.153 22.865 2.074 1.00 92.38 433 VAL A N 1
ATOM 3335 C CA . VAL A 1 433 ? 14.201 21.839 2.051 1.00 92.38 433 VAL A CA 1
ATOM 3336 C C . VAL A 1 433 ? 13.537 20.478 1.894 1.00 92.38 433 VAL A C 1
ATOM 3338 O O . VAL A 1 433 ? 12.719 20.089 2.729 1.00 92.38 433 VAL A O 1
ATOM 3341 N N . ASP A 1 434 ? 13.884 19.749 0.836 1.00 85.25 434 ASP A N 1
ATOM 3342 C CA . ASP A 1 434 ? 13.394 18.384 0.648 1.00 85.25 434 ASP A CA 1
ATOM 3343 C C . ASP A 1 434 ? 13.820 17.499 1.827 1.00 85.25 434 ASP A C 1
ATOM 3345 O O . ASP A 1 434 ? 14.978 17.490 2.244 1.00 85.25 434 ASP A O 1
ATOM 3349 N N . GLY A 1 435 ? 12.859 16.772 2.398 1.00 86.19 435 GLY A N 1
ATOM 3350 C CA . GLY A 1 435 ? 13.074 15.937 3.583 1.00 86.19 435 GLY A CA 1
ATOM 3351 C C . GLY A 1 435 ? 12.925 16.656 4.929 1.00 86.19 435 GLY A C 1
ATOM 3352 O O . GLY A 1 435 ? 12.982 15.989 5.959 1.00 86.19 435 GLY A O 1
ATOM 3353 N N . MET A 1 436 ? 12.673 17.971 4.950 1.00 85.31 436 MET A N 1
ATOM 3354 C CA . MET A 1 436 ? 12.286 18.698 6.165 1.00 85.31 436 MET A CA 1
ATOM 3355 C C . MET A 1 436 ? 10.853 19.232 6.049 1.00 85.31 436 MET A C 1
ATOM 3357 O O . MET A 1 436 ? 10.468 19.817 5.037 1.00 85.31 436 MET A O 1
ATOM 3361 N N . ASP A 1 437 ? 10.063 19.094 7.117 1.00 87.19 437 ASP A N 1
ATOM 3362 C CA . ASP A 1 437 ? 8.740 19.727 7.242 1.00 87.19 437 ASP A CA 1
ATOM 3363 C C . ASP A 1 437 ? 8.885 21.225 7.592 1.00 87.19 437 ASP A C 1
ATOM 3365 O O . ASP A 1 437 ? 8.372 21.707 8.602 1.00 87.19 437 ASP A O 1
ATOM 3369 N N . GLY A 1 438 ? 9.632 21.980 6.779 1.00 92.38 438 GLY A N 1
ATOM 3370 C CA . GLY A 1 438 ? 9.895 23.394 7.035 1.00 92.38 438 GLY A CA 1
ATOM 3371 C C . GLY A 1 438 ? 10.602 24.144 5.907 1.00 92.38 438 GLY A C 1
ATOM 3372 O O . GLY A 1 438 ? 11.032 23.574 4.904 1.00 92.38 438 GLY A O 1
ATOM 3373 N N . PHE A 1 439 ? 10.708 25.456 6.104 1.00 95.12 439 PHE A N 1
ATOM 3374 C CA . PHE A 1 439 ? 11.419 26.383 5.233 1.00 95.12 439 PHE A CA 1
ATOM 3375 C C . PHE A 1 439 ? 12.726 26.822 5.903 1.00 95.12 439 PHE A C 1
ATOM 3377 O O . PHE A 1 439 ? 12.745 27.134 7.094 1.00 95.12 439 PHE A O 1
ATOM 3384 N N . ALA A 1 440 ? 13.820 26.850 5.143 1.00 94.94 440 ALA A N 1
ATOM 3385 C CA . ALA A 1 440 ? 15.124 27.318 5.604 1.00 94.94 440 ALA A CA 1
ATOM 3386 C C . ALA A 1 440 ? 15.441 28.697 5.006 1.00 94.94 440 ALA A C 1
ATOM 3388 O O . ALA A 1 440 ? 15.075 28.958 3.858 1.00 94.94 440 ALA A O 1
ATOM 3389 N N . PRO A 1 441 ? 16.111 29.598 5.747 1.00 95.81 441 PRO A N 1
ATOM 3390 C CA . PRO A 1 441 ? 16.460 30.915 5.229 1.00 95.81 441 PRO A CA 1
ATOM 3391 C C . PRO A 1 441 ? 17.433 30.791 4.054 1.00 95.81 441 PRO A C 1
ATOM 3393 O O . PRO A 1 441 ? 18.366 29.984 4.087 1.00 95.81 441 PRO A O 1
ATOM 3396 N N . VAL A 1 442 ? 17.243 31.616 3.023 1.00 94.69 442 VAL A N 1
ATOM 3397 C CA . VAL A 1 442 ? 18.158 31.669 1.878 1.00 94.69 442 VAL A CA 1
ATOM 3398 C C . VAL A 1 442 ? 19.551 32.108 2.355 1.00 94.69 442 VAL A C 1
ATOM 3400 O O . VAL A 1 442 ? 19.658 33.188 2.950 1.00 94.69 442 VAL A O 1
ATOM 3403 N N . PRO A 1 443 ? 20.616 31.319 2.094 1.00 92.50 443 PRO A N 1
ATOM 3404 C CA . PRO A 1 443 ? 21.955 31.633 2.577 1.00 92.50 443 PRO A CA 1
ATOM 3405 C C . PRO A 1 443 ? 22.477 32.974 2.037 1.00 92.50 443 PRO A C 1
ATOM 3407 O O . PRO A 1 443 ? 22.138 33.363 0.917 1.00 92.50 443 PRO A O 1
ATOM 3410 N N . PRO A 1 444 ? 23.352 33.674 2.781 1.00 90.31 444 PRO A N 1
ATOM 3411 C CA . PRO A 1 444 ? 24.050 34.850 2.267 1.00 90.31 444 PRO A CA 1
ATOM 3412 C C . PRO A 1 444 ? 24.800 34.546 0.960 1.00 90.31 444 PRO A C 1
ATOM 3414 O O . PRO A 1 444 ? 25.351 33.456 0.795 1.00 90.31 444 PRO A O 1
ATOM 3417 N N . GLY A 1 445 ? 24.828 35.507 0.032 1.00 89.94 445 GLY A N 1
ATOM 3418 C CA . GLY A 1 445 ? 25.447 35.336 -1.290 1.00 89.94 445 GLY A CA 1
ATOM 3419 C C . GLY A 1 445 ? 24.565 34.607 -2.309 1.00 89.94 445 GLY A C 1
ATOM 3420 O O . GLY A 1 445 ? 25.052 34.176 -3.353 1.00 89.94 445 GLY A O 1
ATOM 3421 N N . TRP A 1 446 ? 23.269 34.454 -2.027 1.00 93.00 446 TRP A N 1
ATOM 3422 C CA . TRP A 1 446 ? 22.283 33.931 -2.969 1.00 93.00 446 TRP A CA 1
ATOM 3423 C C . TRP A 1 446 ? 21.169 34.948 -3.210 1.00 93.00 446 TRP A C 1
ATOM 3425 O O . TRP A 1 446 ? 20.668 35.572 -2.276 1.00 93.00 446 TRP A O 1
ATOM 3435 N N . SER A 1 447 ? 20.765 35.093 -4.470 1.00 91.50 447 SER A N 1
ATOM 3436 C CA . SER A 1 447 ? 19.617 35.889 -4.892 1.00 91.50 447 SER A CA 1
ATOM 3437 C C . SER A 1 447 ? 18.488 34.994 -5.391 1.00 91.50 447 SER A C 1
ATOM 3439 O O . SER A 1 447 ? 18.710 33.926 -5.971 1.00 91.50 447 SER A O 1
ATOM 3441 N N . VAL A 1 448 ? 17.258 35.442 -5.152 1.00 93.38 448 VAL A N 1
ATOM 3442 C CA . VAL A 1 448 ? 16.031 34.781 -5.594 1.00 93.38 448 VAL A CA 1
ATOM 3443 C C . VAL A 1 448 ? 15.496 35.497 -6.830 1.00 93.38 448 VAL A C 1
ATOM 3445 O O . VAL A 1 448 ? 15.383 36.719 -6.849 1.00 93.38 448 VAL A O 1
ATOM 3448 N N . SER A 1 449 ? 15.160 34.736 -7.868 1.00 92.25 449 SER A N 1
ATOM 3449 C CA . SER A 1 449 ? 14.434 35.207 -9.049 1.00 92.25 449 SER A CA 1
ATOM 3450 C C . SER A 1 449 ? 13.063 34.541 -9.075 1.00 92.25 449 SER A C 1
ATOM 3452 O O . SER A 1 449 ? 12.979 33.334 -9.302 1.00 92.25 449 SER A O 1
ATOM 3454 N N . VAL A 1 450 ? 12.011 35.317 -8.825 1.00 92.00 450 VAL A N 1
ATOM 3455 C CA . VAL A 1 450 ? 10.620 34.850 -8.892 1.00 92.00 450 VAL A CA 1
ATOM 3456 C C . VAL A 1 450 ? 10.159 34.878 -10.346 1.00 92.00 450 VAL A C 1
ATOM 3458 O O . VAL A 1 450 ? 10.419 35.852 -11.055 1.00 92.00 450 VAL A O 1
ATOM 3461 N N . GLU A 1 451 ? 9.505 33.813 -10.798 1.00 84.31 451 GLU A N 1
ATOM 3462 C CA . GLU A 1 451 ? 8.826 33.805 -12.094 1.00 84.31 451 GLU A CA 1
ATOM 3463 C C . GLU A 1 451 ? 7.384 34.270 -11.851 1.00 84.31 451 GLU A C 1
ATOM 3465 O O . GLU A 1 451 ? 6.625 33.612 -11.147 1.00 84.31 451 GLU A O 1
ATOM 3470 N N . ASN A 1 452 ? 7.036 35.459 -12.350 1.00 73.38 452 ASN A N 1
ATOM 3471 C CA . ASN A 1 452 ? 5.652 35.926 -12.326 1.00 73.38 452 ASN A CA 1
ATOM 3472 C C . ASN A 1 452 ? 4.901 35.200 -13.450 1.00 73.38 452 ASN A C 1
ATOM 3474 O O . ASN A 1 452 ? 5.225 35.427 -14.619 1.00 73.38 452 ASN A O 1
ATOM 3478 N N . ASP A 1 453 ? 3.954 34.334 -13.086 1.00 52.62 453 ASP A N 1
ATOM 3479 C CA . ASP A 1 453 ? 3.012 33.692 -14.020 1.00 52.62 453 ASP A CA 1
ATOM 3480 C C . ASP A 1 453 ? 2.045 34.696 -14.672 1.00 52.62 453 ASP A C 1
ATOM 3482 O O . ASP A 1 453 ? 1.585 35.637 -13.976 1.00 52.62 453 ASP A O 1
#

Organism: NCBI:txid182062

pLDDT: mean 74.74, std 22.91, range [26.11, 98.12]

Sequence (453 aa):
MPPRPASPSQSDNEADIPATEISLKVSVQLTEYTSGTTAGGKKKLVKETKTKELEHTFEASKKSYLGLLTTMLVKFGLARGFTVSENALYVFKVQIPPAPLRQSTDIENYNEYITSVVEKVLESPPSKPITIFIDVKKIKAAKKRANDDSDSEDSGEDDGKTGHLTATERAIVEQRGLLEREYGDPNTNACFYTCPQTKEKVPLTFFMMAEWARAMVDKKATLLTPPDTITFDPRTRNSSLLGRDRRSSSVSSGSLEGVSRAATSDLGHLSAILGMVLGTHQLETPHPSLRASTPPPPRSEPLTLTIKTHQQSCLDSFNMPKTALGPEVLNDIGDQHLTDLNIAPGNVIRLRRAAGAWVTSDHLTFKRKSPEEPEPDPRPSKKTVLDLEKCLTDAAGNEVGIERVYGSMRQSEGEGSAYVDELGLTVKWFFRVDGMDGFAPVPPGWSVSVEND